Protein AF-H9BQV9-F1 (afdb_monomer_lite)

Structure (mmCIF, N/CA/C/O backbone):
data_AF-H9BQV9-F1
#
_entry.id   AF-H9BQV9-F1
#
loop_
_atom_site.group_PDB
_atom_site.id
_atom_site.type_symbol
_atom_site.label_atom_id
_atom_site.label_alt_id
_atom_site.label_comp_id
_atom_site.label_asym_id
_atom_site.label_entity_id
_atom_site.label_seq_id
_atom_site.pdbx_PDB_ins_code
_atom_site.Cartn_x
_atom_site.Cartn_y
_atom_site.Cartn_z
_atom_site.occupancy
_atom_site.B_iso_or_equiv
_atom_site.auth_seq_id
_atom_site.auth_comp_id
_atom_site.auth_asym_id
_atom_site.auth_atom_id
_atom_site.pdbx_PDB_model_num
ATOM 1 N N . MET A 1 1 ? -0.392 -11.008 51.300 1.00 26.58 1 MET A N 1
ATOM 2 C CA . MET A 1 1 ? -0.193 -11.310 49.868 1.00 26.58 1 MET A CA 1
ATOM 3 C C . MET A 1 1 ? -1.319 -10.620 49.122 1.00 26.58 1 MET A C 1
ATOM 5 O O . MET A 1 1 ? -2.414 -11.158 49.069 1.00 26.58 1 MET A O 1
ATOM 9 N N . GLY A 1 2 ? -1.101 -9.362 48.733 1.00 27.91 2 GLY A N 1
ATOM 10 C CA . GLY A 1 2 ? -2.108 -8.558 48.042 1.00 27.91 2 GLY A CA 1
ATOM 11 C C . GLY A 1 2 ? -2.124 -8.927 46.566 1.00 27.91 2 GLY A C 1
ATOM 12 O O . GLY A 1 2 ? -1.065 -8.985 45.947 1.00 27.91 2 GLY A O 1
ATOM 13 N N . SER A 1 3 ? -3.305 -9.220 46.030 1.00 29.19 3 SER A N 1
ATOM 14 C CA . SER A 1 3 ? -3.532 -9.282 44.591 1.00 29.19 3 SER A CA 1
ATOM 15 C C . SER A 1 3 ? -3.114 -7.944 43.988 1.00 29.19 3 SER A C 1
ATOM 17 O O . SER A 1 3 ? -3.641 -6.913 44.409 1.00 29.19 3 SER A O 1
ATOM 19 N N . ALA A 1 4 ? -2.174 -7.950 43.042 1.00 35.09 4 ALA A N 1
ATOM 20 C CA . ALA A 1 4 ? -1.917 -6.789 42.206 1.00 35.09 4 ALA A CA 1
ATOM 21 C C . ALA A 1 4 ? -3.247 -6.411 41.538 1.00 35.09 4 ALA A C 1
ATOM 23 O O . ALA A 1 4 ? -3.759 -7.162 40.709 1.00 35.09 4 ALA A O 1
ATOM 24 N N . GLN A 1 5 ? -3.870 -5.321 41.992 1.00 46.84 5 GLN A N 1
ATOM 25 C CA . GLN A 1 5 ? -5.010 -4.735 41.302 1.00 46.84 5 GLN A CA 1
ATOM 26 C C . GLN A 1 5 ? -4.456 -4.203 39.987 1.00 46.84 5 GLN A C 1
ATOM 28 O O . GLN A 1 5 ? -3.756 -3.197 39.970 1.00 46.84 5 GLN A O 1
ATOM 33 N N . ASN A 1 6 ? -4.662 -4.975 38.922 1.00 57.28 6 ASN A N 1
ATOM 34 C CA . ASN A 1 6 ? -4.152 -4.640 37.605 1.00 57.28 6 ASN A CA 1
ATOM 35 C C . ASN A 1 6 ? -4.904 -3.407 37.096 1.00 57.28 6 ASN A C 1
ATOM 37 O O . ASN A 1 6 ? -6.106 -3.282 37.342 1.00 57.28 6 ASN A O 1
ATOM 41 N N . ILE A 1 7 ? -4.215 -2.515 36.394 1.00 61.22 7 ILE A N 1
ATOM 42 C CA . ILE A 1 7 ? -4.787 -1.294 35.804 1.00 61.22 7 ILE A CA 1
ATOM 43 C C . ILE A 1 7 ? -6.036 -1.610 34.953 1.00 61.22 7 ILE A C 1
ATOM 45 O O . ILE A 1 7 ? -7.004 -0.849 34.950 1.00 61.22 7 ILE A O 1
ATOM 49 N N . ASP A 1 8 ? -6.074 -2.806 34.360 1.00 60.56 8 ASP A N 1
ATOM 50 C CA . ASP A 1 8 ? -7.214 -3.380 33.632 1.00 60.56 8 ASP A CA 1
ATOM 51 C C . ASP A 1 8 ? -8.528 -3.441 34.441 1.00 60.56 8 ASP A C 1
ATOM 53 O O . ASP A 1 8 ? -9.618 -3.418 33.873 1.00 60.56 8 ASP A O 1
ATOM 57 N N . SER A 1 9 ? -8.455 -3.508 35.776 1.00 64.19 9 SER A N 1
ATOM 58 C CA . SER A 1 9 ? -9.625 -3.630 36.663 1.00 64.19 9 SER A CA 1
ATOM 59 C C . SER A 1 9 ? -10.378 -2.319 36.912 1.00 64.19 9 SER A C 1
ATOM 61 O O . SER A 1 9 ? -11.439 -2.335 37.534 1.00 64.19 9 SER A O 1
ATOM 63 N N . ILE A 1 10 ? -9.851 -1.182 36.446 1.00 67.38 10 ILE A N 1
ATOM 64 C CA . ILE A 1 10 ? -10.432 0.141 36.716 1.00 67.38 10 ILE A CA 1
ATOM 65 C C . ILE A 1 10 ? -11.650 0.422 35.810 1.00 67.38 10 ILE A C 1
ATOM 67 O O . ILE A 1 10 ? -12.596 1.086 36.239 1.00 67.38 10 ILE A O 1
ATOM 71 N N . VAL A 1 11 ? -11.663 -0.079 34.566 1.00 66.12 11 VAL A N 1
ATOM 72 C CA . VAL A 1 11 ? -12.642 0.345 33.529 1.00 66.12 11 VAL A CA 1
ATOM 73 C C . VAL A 1 11 ? -13.156 -0.824 32.675 1.00 66.12 11 VAL A C 1
ATOM 75 O O . VAL A 1 11 ? -13.747 -0.603 31.621 1.00 66.12 11 VAL A O 1
ATOM 78 N N . ASP A 1 12 ? -12.953 -2.062 33.134 1.00 73.00 12 ASP A N 1
ATOM 79 C CA . ASP A 1 12 ? -13.513 -3.276 32.523 1.00 73.00 12 ASP A CA 1
ATOM 80 C C . ASP A 1 12 ? -13.192 -3.429 31.014 1.00 73.00 12 ASP A C 1
ATOM 82 O O . ASP A 1 12 ? -14.023 -3.903 30.241 1.00 73.00 12 ASP A O 1
ATOM 86 N N . LEU A 1 13 ? -11.993 -3.014 30.576 1.00 79.81 13 LEU A N 1
ATOM 87 C CA . LEU A 1 13 ? -11.559 -3.072 29.173 1.00 79.81 13 LEU A CA 1
ATOM 88 C C . LEU A 1 13 ? -10.488 -4.154 28.969 1.00 79.81 13 LEU A C 1
ATOM 90 O O . LEU A 1 13 ? -9.481 -4.189 29.674 1.00 79.81 13 LEU A O 1
ATOM 94 N N . ASN A 1 14 ? -10.673 -5.018 27.969 1.00 86.25 14 ASN A N 1
ATOM 95 C CA . ASN A 1 14 ? -9.706 -6.059 27.626 1.00 86.25 14 ASN A CA 1
ATOM 96 C C . ASN A 1 14 ? -8.636 -5.531 26.653 1.00 86.25 14 ASN A C 1
ATOM 98 O O . ASN A 1 14 ? -8.782 -5.627 25.435 1.00 86.25 14 ASN A O 1
ATOM 102 N N . LEU A 1 15 ? -7.532 -4.998 27.181 1.00 88.19 15 LEU A N 1
ATOM 103 C CA . LEU A 1 15 ? -6.464 -4.409 26.358 1.00 88.19 15 LEU A CA 1
ATOM 104 C C . LEU A 1 15 ? -5.804 -5.413 25.395 1.00 88.19 15 LEU A C 1
ATOM 106 O O . LEU A 1 15 ? -5.404 -5.033 24.297 1.00 88.19 15 LEU A O 1
ATOM 110 N N . SER A 1 16 ? -5.745 -6.700 25.761 1.00 88.31 16 SER A N 1
ATOM 111 C CA . SER A 1 16 ? -5.179 -7.752 24.896 1.00 88.31 16 SER A CA 1
ATOM 112 C C . SER A 1 16 ? -6.022 -8.014 23.641 1.00 88.31 16 SER A C 1
ATOM 114 O O . SER A 1 16 ? -5.509 -8.333 22.563 1.00 88.31 16 SER A O 1
ATOM 116 N N . GLU A 1 17 ? -7.336 -7.845 23.765 1.00 90.38 17 GLU A N 1
ATOM 117 C CA . GLU A 1 17 ? -8.269 -7.947 22.650 1.00 90.38 17 GLU A CA 1
ATOM 118 C C . GLU A 1 17 ? -8.141 -6.736 21.728 1.00 90.38 17 GLU A C 1
ATOM 120 O O . GLU A 1 17 ? -8.015 -6.910 20.516 1.00 90.38 17 GLU A O 1
ATOM 125 N N . VAL A 1 18 ? -8.031 -5.530 22.294 1.00 89.75 18 VAL A N 1
ATOM 126 C CA . VAL A 1 18 ? -7.762 -4.304 21.526 1.00 89.75 18 VAL A CA 1
ATOM 127 C C . VAL A 1 18 ? -6.440 -4.411 20.759 1.00 89.75 18 VAL A C 1
ATOM 129 O O . VAL A 1 18 ? -6.392 -4.109 19.568 1.00 89.75 18 VAL A O 1
ATOM 132 N N . GLU A 1 19 ? -5.370 -4.912 21.381 1.00 90.69 19 GLU A N 1
ATOM 133 C CA . GLU A 1 19 ? -4.087 -5.149 20.702 1.00 90.69 19 GLU A CA 1
ATOM 134 C C . GLU A 1 19 ? -4.233 -6.098 19.501 1.00 90.69 19 GLU A C 1
ATOM 136 O O . GLU A 1 19 ? -3.670 -5.860 18.423 1.00 90.69 19 GLU A O 1
ATOM 141 N N . THR A 1 20 ? -5.043 -7.148 19.654 1.00 91.31 20 THR A N 1
ATOM 142 C CA . THR A 1 20 ? -5.356 -8.084 18.568 1.00 91.31 20 THR A CA 1
ATOM 143 C C . THR A 1 20 ? -6.122 -7.390 17.442 1.00 91.31 20 THR A C 1
ATOM 145 O O . THR A 1 20 ? -5.773 -7.566 16.271 1.00 91.31 20 THR A O 1
ATOM 148 N N . GLN A 1 21 ? -7.114 -6.561 17.774 1.00 91.69 21 GLN A N 1
ATOM 149 C CA . GLN A 1 21 ? -7.900 -5.804 16.797 1.00 91.69 21 GLN A CA 1
ATOM 150 C C . GLN A 1 21 ? -7.025 -4.817 16.008 1.00 91.69 21 GLN A C 1
ATOM 152 O O . GLN A 1 21 ? -7.046 -4.821 14.776 1.00 91.69 21 GLN A O 1
ATOM 157 N N . ILE A 1 22 ? -6.173 -4.038 16.684 1.00 91.44 22 ILE A N 1
ATOM 158 C CA . ILE A 1 22 ? -5.229 -3.109 16.039 1.00 91.44 22 ILE A CA 1
ATOM 159 C C . ILE A 1 22 ? -4.243 -3.863 15.141 1.00 91.44 22 ILE A C 1
ATOM 161 O O . ILE A 1 22 ? -3.992 -3.461 14.001 1.00 91.44 22 ILE A O 1
ATOM 165 N N . THR A 1 23 ? -3.736 -5.008 15.604 1.00 90.19 23 THR A N 1
ATOM 166 C CA . THR A 1 23 ? -2.864 -5.877 14.802 1.00 90.19 23 THR A CA 1
ATOM 167 C C . THR A 1 23 ? -3.574 -6.399 13.550 1.00 90.19 23 THR A C 1
ATOM 169 O O . THR A 1 23 ? -2.961 -6.482 12.484 1.00 90.19 23 THR A O 1
ATOM 172 N N . ASN A 1 24 ? -4.856 -6.749 13.644 1.00 91.44 24 ASN A N 1
ATOM 173 C CA . ASN A 1 24 ? -5.656 -7.208 12.509 1.00 91.44 24 ASN A CA 1
ATOM 174 C C . ASN A 1 24 ? -5.867 -6.104 11.471 1.00 91.44 24 ASN A C 1
ATOM 176 O O . ASN A 1 24 ? -5.662 -6.347 10.284 1.00 91.44 24 ASN A O 1
ATOM 180 N N . ILE A 1 25 ? -6.178 -4.882 11.903 1.00 90.69 25 ILE A N 1
ATOM 181 C CA . ILE A 1 25 ? -6.290 -3.724 11.005 1.00 90.69 25 ILE A CA 1
ATOM 182 C C . ILE A 1 25 ? -4.951 -3.451 10.313 1.00 90.69 25 ILE A C 1
ATOM 184 O O . ILE A 1 25 ? -4.894 -3.239 9.102 1.00 90.69 25 ILE A O 1
ATOM 188 N N . TRP A 1 26 ? -3.851 -3.525 11.059 1.00 90.44 26 TRP A N 1
ATOM 189 C CA . TRP A 1 26 ? -2.513 -3.362 10.503 1.00 90.44 26 TRP A CA 1
ATOM 190 C C . TRP A 1 26 ? -2.184 -4.418 9.436 1.00 90.44 26 TRP A C 1
ATOM 192 O O . TRP A 1 26 ? -1.686 -4.084 8.356 1.00 90.44 26 TRP A O 1
ATOM 202 N N . LYS A 1 27 ? -2.519 -5.690 9.691 1.00 91.38 27 LYS A N 1
ATOM 203 C CA . LYS A 1 27 ? -2.392 -6.774 8.702 1.00 91.38 27 LYS A CA 1
ATOM 204 C C . LYS A 1 27 ? -3.292 -6.548 7.488 1.00 91.38 27 LYS A C 1
ATOM 206 O O . LYS A 1 27 ? -2.832 -6.766 6.372 1.00 91.38 27 LYS A O 1
ATOM 211 N N . MET A 1 28 ? -4.527 -6.089 7.688 1.00 91.31 28 MET A N 1
ATOM 212 C CA . MET A 1 28 ? -5.476 -5.777 6.617 1.00 91.31 28 MET A CA 1
ATOM 213 C C . MET A 1 28 ? -4.891 -4.748 5.647 1.00 91.31 28 MET A C 1
ATOM 215 O O . MET A 1 28 ? -4.835 -5.012 4.445 1.00 91.31 28 MET A O 1
ATOM 219 N N . THR A 1 29 ? -4.368 -3.628 6.158 1.00 92.00 29 THR A N 1
ATOM 220 C CA . THR A 1 29 ? -3.732 -2.587 5.334 1.00 92.00 29 THR A CA 1
ATOM 221 C C . THR A 1 29 ? -2.574 -3.158 4.513 1.00 92.00 29 THR A C 1
ATOM 223 O O . THR A 1 29 ? -2.493 -2.926 3.305 1.00 92.00 29 THR A O 1
ATOM 226 N N . TRP A 1 30 ? -1.703 -3.961 5.133 1.00 93.25 30 TRP A N 1
ATOM 227 C CA . TRP A 1 30 ? -0.597 -4.621 4.432 1.00 93.25 30 TRP A CA 1
ATOM 228 C C . TRP A 1 30 ? -1.069 -5.622 3.375 1.00 93.25 30 TRP A C 1
ATOM 230 O O . TRP A 1 30 ? -0.525 -5.648 2.273 1.00 93.25 30 TRP A O 1
ATOM 240 N N . GLU A 1 31 ? -2.078 -6.433 3.680 1.00 92.50 31 GLU A N 1
ATOM 241 C CA . GLU A 1 31 ? -2.652 -7.403 2.747 1.00 92.50 31 GLU A CA 1
ATOM 242 C C . GLU A 1 31 ? -3.243 -6.705 1.515 1.00 92.50 31 GLU A C 1
ATOM 244 O O . GLU A 1 31 ? -2.969 -7.126 0.392 1.00 92.50 31 GLU A O 1
ATOM 249 N N . GLN A 1 32 ? -3.954 -5.587 1.700 1.00 92.31 32 GLN A N 1
ATOM 250 C CA . GLN A 1 32 ? -4.470 -4.756 0.605 1.00 92.31 32 GLN A CA 1
ATOM 251 C C . GLN A 1 32 ? -3.342 -4.229 -0.297 1.00 92.31 32 GLN A C 1
ATOM 253 O O . GLN A 1 32 ? -3.399 -4.389 -1.519 1.00 92.31 32 GLN A O 1
ATOM 258 N N . VAL A 1 33 ? -2.297 -3.633 0.292 1.00 94.69 33 VAL A N 1
ATOM 259 C CA . VAL A 1 33 ? -1.153 -3.077 -0.456 1.00 94.69 33 VAL A CA 1
ATOM 260 C C . VAL A 1 33 ? -0.400 -4.173 -1.216 1.00 94.69 33 VAL A C 1
ATOM 262 O O . VAL A 1 33 ? -0.055 -3.996 -2.387 1.00 94.69 33 VAL A O 1
ATOM 265 N N . LEU A 1 34 ? -0.158 -5.323 -0.579 1.00 94.06 34 LEU A N 1
ATOM 266 C CA . LEU A 1 34 ? 0.575 -6.433 -1.189 1.00 94.06 34 LEU A CA 1
ATOM 267 C C . LEU A 1 34 ? -0.229 -7.122 -2.297 1.00 94.06 34 LEU A C 1
ATOM 269 O O . LEU A 1 34 ? 0.349 -7.430 -3.341 1.00 94.06 34 LEU A O 1
ATOM 273 N N . LEU A 1 35 ? -1.538 -7.329 -2.117 1.00 93.25 35 LEU A N 1
ATOM 274 C CA . LEU A 1 35 ? -2.402 -7.875 -3.169 1.00 93.25 35 LEU A CA 1
ATOM 275 C C . LEU A 1 35 ? -2.427 -6.967 -4.395 1.00 93.25 35 LEU A C 1
ATOM 277 O O . LEU A 1 35 ? -2.214 -7.458 -5.503 1.00 93.25 35 LEU A O 1
ATOM 281 N N . LEU A 1 36 ? -2.605 -5.655 -4.205 1.00 94.81 36 LEU A N 1
ATOM 282 C CA . LEU A 1 36 ? -2.544 -4.683 -5.297 1.00 94.81 36 LEU A CA 1
ATOM 283 C C . LEU A 1 36 ? -1.191 -4.756 -6.020 1.00 94.81 36 LEU A C 1
ATOM 285 O O . LEU A 1 36 ? -1.144 -4.837 -7.251 1.00 94.81 36 LEU A O 1
ATOM 289 N N . ALA A 1 37 ? -0.084 -4.770 -5.273 1.00 95.25 37 ALA A N 1
ATOM 290 C CA . ALA A 1 37 ? 1.259 -4.811 -5.844 1.00 95.25 37 ALA A CA 1
ATOM 291 C C . ALA A 1 37 ? 1.522 -6.091 -6.656 1.00 95.25 37 ALA A C 1
ATOM 293 O O . ALA A 1 37 ? 2.110 -6.015 -7.742 1.00 95.25 37 ALA A O 1
ATOM 294 N N . LEU A 1 38 ? 1.085 -7.254 -6.162 1.00 93.44 38 LEU A N 1
ATOM 295 C CA . LEU A 1 38 ? 1.214 -8.534 -6.864 1.00 93.44 38 LEU A CA 1
ATOM 296 C C . LEU A 1 38 ? 0.297 -8.601 -8.087 1.00 93.44 38 LEU A C 1
ATOM 298 O O . LEU A 1 38 ? 0.746 -8.964 -9.175 1.00 93.44 38 LEU A O 1
ATOM 302 N N . TYR A 1 39 ? -0.965 -8.203 -7.932 1.00 93.38 39 TYR A N 1
ATOM 303 C CA . TYR A 1 39 ? -1.942 -8.203 -9.015 1.00 93.38 39 TYR A CA 1
ATOM 304 C C . TYR A 1 39 ? -1.485 -7.339 -10.188 1.00 93.38 39 TYR A C 1
ATOM 306 O O . TYR A 1 39 ? -1.465 -7.816 -11.323 1.00 93.38 39 TYR A O 1
ATOM 314 N N . SER A 1 40 ? -1.037 -6.110 -9.909 1.00 94.56 40 SER A N 1
ATOM 315 C CA . SER A 1 40 ? -0.558 -5.156 -10.922 1.00 94.56 40 SER A CA 1
ATOM 316 C C . SER A 1 40 ? 0.599 -5.723 -11.746 1.00 94.56 40 SER A C 1
ATOM 318 O O . SER A 1 40 ? 0.655 -5.559 -12.962 1.00 94.56 40 SER A O 1
ATOM 320 N N . ARG A 1 41 ? 1.520 -6.440 -11.091 1.00 93.12 41 ARG A N 1
ATOM 321 C CA . ARG A 1 41 ? 2.667 -7.093 -11.738 1.00 93.12 41 ARG A CA 1
ATOM 322 C C . ARG A 1 41 ? 2.250 -8.281 -12.586 1.00 93.12 41 ARG A C 1
ATOM 324 O O . ARG A 1 41 ? 2.764 -8.446 -13.691 1.00 93.12 41 ARG A O 1
ATOM 331 N N . ARG A 1 42 ? 1.285 -9.072 -12.114 1.00 90.81 42 ARG A N 1
ATOM 332 C CA . ARG A 1 42 ? 0.751 -10.211 -12.868 1.00 90.81 42 ARG A CA 1
ATOM 333 C C . ARG A 1 42 ? 0.158 -9.783 -14.214 1.00 90.81 42 ARG A C 1
ATOM 335 O O . ARG A 1 42 ? 0.342 -10.501 -15.195 1.00 90.81 42 ARG A O 1
ATOM 342 N N . GLN A 1 43 ? -0.445 -8.594 -14.291 1.00 91.50 43 GLN A N 1
ATOM 343 C CA . GLN A 1 43 ? -1.044 -8.068 -15.527 1.00 91.50 43 GLN A CA 1
ATOM 344 C C . GLN A 1 43 ? -0.055 -7.976 -16.704 1.00 91.50 43 GLN A C 1
ATOM 346 O O . GLN A 1 43 ? -0.458 -8.075 -17.862 1.00 91.50 43 GLN A O 1
ATOM 351 N N . TYR A 1 44 ? 1.251 -7.862 -16.436 1.00 90.31 44 TYR A N 1
ATOM 352 C CA . TYR A 1 44 ? 2.300 -7.813 -17.462 1.00 90.31 44 TYR A CA 1
ATOM 353 C C . TYR A 1 44 ? 2.577 -9.151 -18.169 1.00 90.31 44 TYR A C 1
ATOM 355 O O . TYR A 1 44 ? 3.351 -9.166 -19.132 1.00 90.31 44 TYR A O 1
ATOM 363 N N . PHE A 1 45 ? 1.967 -10.245 -17.709 1.00 87.94 45 PHE A N 1
ATOM 364 C CA . PHE A 1 45 ? 2.181 -11.611 -18.211 1.00 87.94 45 PHE A CA 1
ATOM 365 C C . PHE A 1 45 ? 0.905 -12.255 -18.747 1.00 87.94 45 PHE A C 1
ATOM 367 O O . PHE A 1 45 ? 0.901 -13.425 -19.129 1.00 87.94 45 PHE A O 1
ATOM 374 N N . GLU A 1 46 ? -0.186 -11.502 -18.766 1.00 85.25 46 GLU A N 1
ATOM 375 C CA . GLU A 1 46 ? -1.455 -11.966 -19.294 1.00 85.25 46 GLU A CA 1
ATOM 376 C C . GLU A 1 46 ? -1.551 -11.799 -20.816 1.00 85.25 46 GLU A C 1
ATOM 378 O O . GLU A 1 46 ? -0.733 -11.124 -21.442 1.00 85.25 46 GLU A O 1
ATOM 383 N N . LYS A 1 47 ? -2.576 -12.403 -21.434 1.00 83.88 47 LYS A N 1
ATOM 384 C CA . LYS A 1 47 ? -2.775 -12.362 -22.897 1.00 83.88 47 LYS A CA 1
ATOM 385 C C . LYS A 1 47 ? -2.817 -10.933 -23.454 1.00 83.88 47 LYS A C 1
ATOM 387 O O . LYS A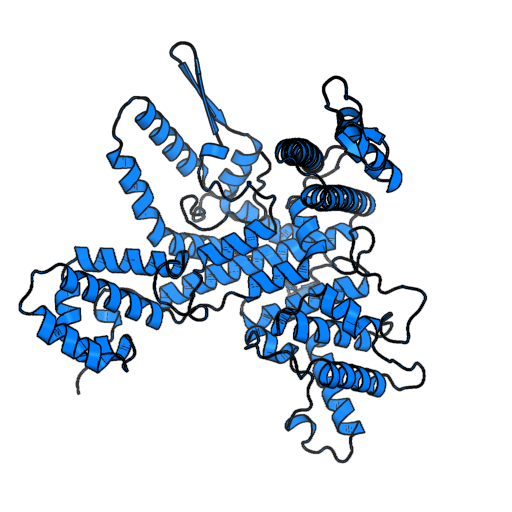 1 47 ? -2.243 -10.675 -24.506 1.00 83.88 47 LYS A O 1
ATOM 392 N N . ASP A 1 48 ? -3.415 -10.009 -22.703 1.00 86.88 48 ASP A N 1
ATOM 393 C CA . ASP A 1 48 ? -3.573 -8.599 -23.079 1.00 86.88 48 ASP A CA 1
ATOM 394 C C . ASP A 1 48 ? -2.492 -7.682 -22.461 1.00 86.88 48 ASP A C 1
ATOM 396 O O . ASP A 1 48 ? -2.657 -6.460 -22.401 1.00 86.88 48 ASP A O 1
ATOM 400 N N . ALA A 1 49 ? -1.358 -8.243 -22.017 1.00 89.38 49 ALA A N 1
ATOM 401 C CA . ALA A 1 49 ? -0.293 -7.510 -21.324 1.00 89.38 49 ALA A CA 1
ATOM 402 C C . ALA A 1 49 ? 0.232 -6.294 -22.099 1.00 89.38 49 ALA A C 1
ATOM 404 O O . ALA A 1 49 ? 0.560 -5.270 -21.500 1.00 89.38 49 ALA A O 1
ATOM 405 N N . PHE A 1 50 ? 0.308 -6.373 -23.432 1.00 91.88 50 PHE A N 1
ATOM 406 C CA . PHE A 1 50 ? 0.714 -5.229 -24.250 1.00 91.88 50 PHE A CA 1
ATOM 407 C C . PHE A 1 50 ? -0.244 -4.044 -24.066 1.00 91.88 50 PHE A C 1
ATOM 409 O O . PHE A 1 50 ? 0.204 -2.923 -23.846 1.00 91.88 50 PHE A O 1
ATOM 416 N N . PHE A 1 51 ? -1.556 -4.282 -24.087 1.00 93.69 51 PHE A N 1
ATOM 417 C CA . PHE A 1 51 ? -2.553 -3.223 -23.922 1.00 93.69 51 PHE A CA 1
ATOM 418 C C . PHE A 1 51 ? -2.590 -2.690 -22.492 1.00 93.69 51 PHE A C 1
ATOM 420 O O . PHE A 1 51 ? -2.730 -1.483 -22.300 1.00 93.69 51 PHE A O 1
ATOM 427 N N . PHE A 1 52 ? -2.381 -3.557 -21.498 1.00 94.31 52 PHE A N 1
ATOM 428 C CA . PHE A 1 52 ? -2.184 -3.129 -20.114 1.00 94.31 52 PHE A CA 1
ATOM 429 C C . PHE A 1 52 ? -1.007 -2.148 -19.989 1.00 94.31 52 PHE A C 1
ATOM 431 O O . PHE A 1 52 ? -1.173 -1.055 -19.446 1.00 94.31 52 PHE A O 1
ATOM 438 N N . ARG A 1 53 ? 0.154 -2.476 -20.579 1.00 94.25 53 ARG A N 1
ATOM 439 C CA . ARG A 1 53 ? 1.320 -1.574 -20.614 1.00 94.25 53 ARG A CA 1
ATOM 440 C C . ARG A 1 53 ? 0.980 -0.229 -21.245 1.00 94.25 53 ARG A C 1
ATOM 442 O O . ARG A 1 53 ? 1.338 0.806 -20.696 1.00 94.25 53 ARG A O 1
ATOM 449 N N . GLN A 1 54 ? 0.266 -0.222 -22.370 1.00 95.69 54 GLN A N 1
ATOM 450 C CA . GLN A 1 54 ? -0.117 1.025 -23.041 1.00 95.69 54 GLN A CA 1
ATOM 451 C C . GLN A 1 54 ? -1.030 1.903 -22.170 1.00 95.69 54 GLN A C 1
ATOM 453 O O . GLN A 1 54 ? -0.864 3.122 -22.155 1.00 95.69 54 GLN A O 1
ATOM 458 N N . ARG A 1 55 ? -1.928 1.302 -21.378 1.00 95.38 55 ARG A N 1
ATOM 459 C CA . ARG A 1 55 ? -2.735 2.032 -20.386 1.00 95.38 55 ARG A CA 1
ATOM 460 C C . ARG A 1 55 ? -1.871 2.626 -19.272 1.00 95.38 55 ARG A C 1
ATOM 462 O O . ARG A 1 55 ? -2.025 3.803 -18.965 1.00 95.38 55 ARG A O 1
ATOM 469 N N . MET A 1 56 ? -0.904 1.878 -18.731 1.00 96.44 56 MET A N 1
ATOM 470 C CA . MET A 1 56 ? 0.041 2.414 -17.733 1.00 96.44 56 MET A CA 1
ATOM 471 C C . MET A 1 56 ? 0.868 3.584 -18.288 1.00 96.44 56 MET A C 1
ATOM 473 O O . MET A 1 56 ? 1.066 4.586 -17.604 1.00 96.44 56 MET A O 1
ATOM 477 N N . ARG A 1 57 ? 1.303 3.496 -19.552 1.00 95.81 57 ARG A N 1
ATOM 478 C CA . ARG A 1 57 ? 2.020 4.578 -20.251 1.00 95.81 57 ARG A CA 1
ATOM 479 C C . ARG A 1 57 ? 1.163 5.829 -20.420 1.00 95.81 57 ARG A C 1
ATOM 481 O O . ARG A 1 57 ? 1.678 6.933 -20.258 1.00 95.81 57 ARG A O 1
ATOM 488 N N . LEU A 1 58 ? -0.131 5.672 -20.707 1.00 96.31 58 LEU A N 1
ATOM 489 C CA . LEU A 1 58 ? -1.069 6.795 -20.762 1.00 96.31 58 LEU A CA 1
ATOM 490 C C . LEU A 1 58 ? -1.158 7.506 -19.415 1.00 96.31 58 LEU A C 1
ATOM 492 O O . LEU A 1 58 ? -0.965 8.719 -19.356 1.00 96.31 58 LEU A O 1
ATOM 496 N N . ILE A 1 59 ? -1.388 6.753 -18.339 1.00 95.00 59 ILE A N 1
ATOM 497 C CA . ILE A 1 59 ? -1.470 7.309 -16.983 1.00 95.00 59 ILE A CA 1
ATOM 498 C C . ILE A 1 59 ? -0.162 8.020 -16.620 1.00 95.00 59 ILE A C 1
ATOM 500 O O . ILE A 1 59 ? -0.186 9.148 -16.131 1.00 95.00 59 ILE A O 1
ATOM 504 N N . HIS A 1 60 ? 0.984 7.424 -16.953 1.00 95.00 60 HIS A N 1
ATOM 505 C CA . HIS A 1 60 ? 2.286 8.046 -16.740 1.00 95.00 60 HIS A CA 1
ATOM 506 C C . HIS A 1 60 ? 2.461 9.374 -17.494 1.00 95.00 60 HIS A C 1
ATOM 508 O O . HIS A 1 60 ? 2.941 10.364 -16.929 1.00 95.00 60 HIS A O 1
ATOM 514 N N . ALA A 1 61 ? 2.080 9.414 -18.773 1.00 93.19 61 ALA A N 1
ATOM 515 C CA . ALA A 1 61 ? 2.170 10.619 -19.591 1.00 93.19 61 ALA A CA 1
ATOM 516 C C . ALA A 1 61 ? 1.296 11.744 -19.014 1.00 93.19 61 ALA A C 1
ATOM 518 O O . ALA A 1 61 ? 1.738 12.893 -18.923 1.00 93.19 61 ALA A O 1
ATOM 519 N N . LEU A 1 62 ? 0.088 11.397 -18.564 1.00 90.81 62 LEU A N 1
ATOM 520 C CA . LEU A 1 62 ? -0.847 12.304 -17.904 1.00 90.81 62 LEU A CA 1
ATOM 521 C C . LEU A 1 62 ? -0.292 12.846 -16.578 1.00 90.81 62 LEU A C 1
ATOM 523 O O . LEU A 1 62 ? -0.297 14.061 -16.369 1.00 90.81 62 LEU A O 1
ATOM 527 N N . GLU A 1 63 ? 0.257 11.985 -15.720 1.00 89.50 63 GLU A N 1
ATOM 528 C CA . GLU A 1 63 ? 0.905 12.382 -14.460 1.00 89.50 63 GLU A CA 1
ATOM 529 C C . GLU A 1 63 ? 2.116 13.293 -14.691 1.00 89.50 63 GLU A C 1
ATOM 531 O O . GLU A 1 63 ? 2.273 14.327 -14.041 1.00 89.50 63 GLU A O 1
ATOM 536 N N . THR A 1 64 ? 2.939 12.984 -15.692 1.00 88.12 64 THR A N 1
ATOM 537 C CA . THR A 1 64 ? 4.089 13.824 -16.054 1.00 88.12 64 THR A CA 1
ATOM 538 C C . THR A 1 64 ? 3.650 15.219 -16.508 1.00 88.12 64 THR A C 1
ATOM 540 O O . THR A 1 64 ? 4.296 16.218 -16.179 1.00 88.12 64 THR A O 1
ATOM 543 N N . LEU A 1 65 ? 2.557 15.316 -17.271 1.00 85.44 65 LEU A N 1
ATOM 544 C CA . LEU A 1 65 ? 1.987 16.600 -17.680 1.00 85.44 65 LEU A CA 1
ATOM 545 C C . LEU A 1 65 ? 1.408 17.369 -16.487 1.00 85.44 65 LEU A C 1
ATOM 547 O O . LEU A 1 65 ? 1.654 18.571 -16.382 1.00 85.44 65 LEU A O 1
ATOM 551 N N . LYS A 1 66 ? 0.694 16.686 -15.584 1.00 82.69 66 LYS A N 1
ATOM 552 C CA . LYS A 1 66 ? 0.156 17.259 -14.342 1.00 82.69 66 LYS A CA 1
ATOM 553 C C . LYS A 1 66 ? 1.271 17.880 -13.506 1.00 82.69 66 LYS A C 1
ATOM 555 O O . LYS A 1 66 ? 1.213 19.072 -13.215 1.00 82.69 66 LYS A O 1
ATOM 560 N N . GLN A 1 67 ? 2.326 17.118 -13.213 1.00 77.88 67 GLN A N 1
ATOM 561 C CA . GLN A 1 67 ? 3.473 17.595 -12.435 1.00 77.88 67 GLN A CA 1
ATOM 562 C C . GLN A 1 67 ? 4.130 18.813 -13.090 1.00 77.88 67 GLN A C 1
ATOM 564 O O . GLN A 1 67 ? 4.260 19.854 -12.453 1.00 77.88 67 GLN A O 1
ATOM 569 N N . LYS A 1 68 ? 4.469 18.741 -14.386 1.00 74.38 68 LYS A N 1
ATOM 570 C CA . LYS A 1 68 ? 5.087 19.871 -15.108 1.00 74.38 68 LYS A CA 1
ATOM 571 C C . LYS A 1 68 ? 4.258 21.152 -15.025 1.00 74.38 68 LYS A C 1
ATOM 573 O O . LYS A 1 68 ? 4.834 22.231 -14.965 1.00 74.38 68 LYS A O 1
ATOM 578 N N . ARG A 1 69 ? 2.928 21.037 -15.015 1.00 68.38 69 ARG A N 1
ATOM 579 C CA . ARG A 1 69 ? 2.014 22.184 -15.014 1.00 68.38 69 ARG A CA 1
ATOM 580 C C . ARG A 1 69 ? 1.740 22.776 -13.644 1.00 68.38 69 ARG A C 1
ATOM 582 O O . ARG A 1 69 ? 1.627 23.995 -13.567 1.00 68.38 69 ARG A O 1
ATOM 589 N N . VAL A 1 70 ? 1.692 21.957 -12.592 1.00 59.72 70 VAL A N 1
ATOM 590 C CA . VAL A 1 70 ? 1.619 22.443 -11.202 1.00 59.72 70 VAL A CA 1
ATOM 591 C C . VAL A 1 70 ? 2.801 23.373 -10.897 1.00 59.72 70 VAL A C 1
ATOM 593 O O . VAL A 1 70 ? 2.624 24.380 -10.222 1.00 59.72 70 VAL A O 1
ATOM 596 N N . TYR A 1 71 ? 3.979 23.103 -11.472 1.00 50.88 71 TYR A N 1
ATOM 597 C CA . TYR A 1 71 ? 5.170 23.942 -11.295 1.00 50.88 71 TYR A CA 1
ATOM 598 C C . TYR A 1 71 ? 5.320 25.095 -12.308 1.00 50.88 71 TYR A C 1
ATOM 600 O O . TYR A 1 71 ? 6.124 25.992 -12.066 1.00 50.88 71 TYR A O 1
ATOM 608 N N . SER A 1 72 ? 4.600 25.096 -13.442 1.00 53.66 72 SER A N 1
ATOM 609 C CA . SER A 1 72 ? 4.845 26.047 -14.547 1.00 53.66 72 SER A CA 1
ATOM 610 C C . SER A 1 72 ? 3.722 27.050 -14.833 1.00 53.66 72 SER A C 1
ATOM 612 O O . SER A 1 72 ? 3.955 28.006 -15.572 1.00 53.66 72 SER A O 1
ATOM 614 N N . LEU A 1 73 ? 2.498 26.841 -14.339 1.00 49.97 73 LEU A N 1
ATOM 615 C CA . LEU A 1 73 ? 1.355 27.716 -14.630 1.00 49.97 73 LEU A CA 1
ATOM 616 C C . LEU A 1 73 ? 1.015 28.580 -13.416 1.00 49.97 73 LEU A C 1
ATOM 618 O O . LEU A 1 73 ? 0.370 28.133 -12.478 1.00 49.97 73 LEU A O 1
ATOM 622 N N . GLY A 1 74 ? 1.411 29.851 -13.477 1.00 43.28 74 GLY A N 1
ATOM 623 C CA . GLY A 1 74 ? 1.136 30.873 -12.462 1.00 43.28 74 GLY A CA 1
ATOM 624 C C . GLY A 1 74 ? -0.334 31.303 -12.317 1.00 43.28 74 GLY A C 1
ATOM 625 O O . GLY A 1 74 ? -0.577 32.425 -11.888 1.00 43.28 74 GLY A O 1
ATOM 626 N N . SER A 1 75 ? -1.318 30.465 -12.668 1.00 55.28 75 SER A N 1
ATOM 627 C CA . SER A 1 75 ? -2.727 30.696 -12.313 1.00 55.28 75 SER A CA 1
ATOM 628 C C . SER A 1 75 ? -3.424 29.400 -11.882 1.00 55.28 75 SER A C 1
ATOM 630 O O . SER A 1 75 ? -3.372 28.379 -12.575 1.00 55.28 75 SER A O 1
ATOM 632 N N . SER A 1 76 ? -4.109 29.447 -10.736 1.00 61.41 76 SER A N 1
ATOM 633 C CA . SER A 1 76 ? -4.851 28.320 -10.144 1.00 61.41 76 SER A CA 1
ATOM 634 C C . SER A 1 76 ? -5.930 27.753 -11.078 1.00 61.41 76 SER A C 1
ATOM 636 O O . SER A 1 76 ? -6.164 26.546 -11.104 1.00 61.41 76 SER A O 1
ATOM 638 N N . THR A 1 77 ? -6.533 28.598 -11.917 1.00 64.06 77 THR A N 1
ATOM 639 C CA . THR A 1 77 ? -7.628 28.233 -12.829 1.00 64.06 77 THR A CA 1
ATOM 640 C C . THR A 1 77 ? -7.195 27.274 -13.943 1.00 64.06 77 THR A C 1
ATOM 642 O O . THR A 1 77 ? -7.921 26.338 -14.272 1.00 64.06 77 THR A O 1
ATOM 645 N N . ASN A 1 78 ? -5.999 27.453 -14.515 1.00 66.88 78 ASN A N 1
ATOM 646 C CA . ASN A 1 78 ? -5.508 26.574 -15.584 1.00 66.88 78 ASN A CA 1
ATOM 647 C C . ASN A 1 78 ? -5.092 25.195 -15.055 1.00 66.88 78 ASN A C 1
ATOM 649 O O . ASN A 1 78 ? -5.245 24.192 -15.754 1.00 66.88 78 ASN A O 1
ATOM 653 N N . ALA A 1 79 ? -4.576 25.142 -13.824 1.00 70.44 79 ALA A N 1
ATOM 654 C CA . ALA A 1 79 ? -4.268 23.887 -13.146 1.00 70.44 79 ALA A CA 1
ATOM 655 C C . ALA A 1 79 ? -5.546 23.077 -12.873 1.00 70.44 79 ALA A C 1
ATOM 657 O O . ALA A 1 79 ? -5.570 21.873 -13.122 1.00 70.44 79 ALA A O 1
ATOM 658 N N . GLN A 1 80 ? -6.626 23.747 -12.459 1.00 76.06 80 GLN A N 1
ATOM 659 C CA . GLN A 1 80 ? -7.924 23.117 -12.221 1.00 76.06 80 GLN A CA 1
ATOM 660 C C . GLN A 1 80 ? -8.553 22.555 -13.505 1.00 76.06 80 GLN A C 1
ATOM 662 O O . GLN A 1 80 ? -8.913 21.382 -13.540 1.00 76.06 80 GLN A O 1
ATOM 667 N N . LYS A 1 81 ? -8.587 23.325 -14.601 1.00 77.31 81 LYS A N 1
ATOM 668 C CA . LYS A 1 81 ? -9.090 22.828 -15.900 1.00 77.31 81 LYS A CA 1
ATOM 669 C C . LYS A 1 81 ? -8.276 21.647 -16.435 1.00 77.31 81 LYS A C 1
ATOM 671 O O . LYS A 1 81 ? -8.823 20.727 -17.041 1.00 77.31 81 LYS A O 1
ATOM 676 N N . PHE A 1 82 ? -6.959 21.650 -16.206 1.00 80.06 82 PHE A N 1
ATOM 677 C CA . PHE A 1 82 ? -6.121 20.505 -16.557 1.00 80.06 82 PHE A CA 1
ATOM 678 C C . PHE A 1 82 ? -6.489 19.278 -15.726 1.00 80.06 82 PHE A C 1
ATOM 680 O O . PHE A 1 82 ? -6.631 18.193 -16.286 1.00 80.06 82 PHE A O 1
ATOM 687 N N . LEU A 1 83 ? -6.673 19.457 -14.416 1.00 80.88 83 LEU A N 1
ATOM 688 C CA . LEU A 1 83 ? -7.092 18.396 -13.509 1.00 80.88 83 LEU A CA 1
ATOM 689 C C . LEU A 1 83 ? -8.443 17.795 -13.929 1.00 80.88 83 LEU A C 1
ATOM 691 O O . LEU A 1 83 ? -8.568 16.577 -13.963 1.00 80.88 83 LEU A O 1
ATOM 695 N N . GLU A 1 84 ? -9.408 18.615 -14.347 1.00 83.00 84 GLU A N 1
ATOM 696 C CA . GLU A 1 84 ? -10.699 18.139 -14.864 1.00 83.00 84 GLU A CA 1
ATOM 697 C C . GLU A 1 84 ? -10.547 17.250 -16.108 1.00 83.00 84 GLU A C 1
ATOM 699 O O . GLU A 1 84 ? -11.157 16.184 -16.187 1.00 83.00 84 GLU A O 1
ATOM 704 N N . GLN A 1 85 ? -9.732 17.656 -17.090 1.00 86.31 85 GLN A N 1
ATOM 705 C CA . GLN A 1 85 ? -9.495 16.832 -18.285 1.00 86.31 85 GLN A CA 1
ATOM 706 C C . GLN A 1 85 ? -8.717 15.559 -17.954 1.00 86.31 85 GLN A C 1
ATOM 708 O O . GLN A 1 85 ? -9.023 14.490 -18.477 1.00 86.31 85 GLN A O 1
ATOM 713 N N . TYR A 1 86 ? -7.739 15.665 -17.060 1.00 87.44 86 TYR A N 1
ATOM 714 C CA . TYR A 1 86 ? -6.981 14.536 -16.544 1.00 87.44 86 TYR A CA 1
ATOM 715 C C . TYR A 1 86 ? -7.905 13.491 -15.887 1.00 87.44 86 TYR A C 1
ATOM 717 O O . TYR A 1 86 ? -7.857 12.324 -16.276 1.00 87.44 86 TYR A O 1
ATOM 725 N N . ILE A 1 87 ? -8.808 13.910 -14.988 1.00 85.06 87 ILE A N 1
ATOM 726 C CA . ILE A 1 87 ? -9.788 13.024 -14.332 1.00 85.06 87 ILE A CA 1
ATOM 727 C C . ILE A 1 87 ? -10.721 12.390 -15.373 1.00 85.06 87 ILE A C 1
ATOM 729 O O . ILE A 1 87 ? -10.921 11.178 -15.357 1.00 85.06 87 ILE A O 1
ATOM 733 N N . LYS A 1 88 ? -11.234 13.168 -16.338 1.00 88.19 88 LYS A N 1
ATOM 734 C CA . LYS A 1 88 ? -12.112 12.650 -17.408 1.00 88.19 88 LYS A CA 1
ATOM 735 C C . LYS A 1 88 ? -11.455 11.548 -18.239 1.00 88.19 88 LYS A C 1
ATOM 737 O O . LYS A 1 88 ? -12.114 10.574 -18.600 1.00 88.19 88 LYS A O 1
ATOM 742 N N . ILE A 1 89 ? -10.172 11.695 -18.569 1.00 91.25 89 ILE A N 1
ATOM 743 C CA . ILE A 1 89 ? -9.446 10.687 -19.353 1.00 91.25 89 ILE A CA 1
ATOM 744 C C . ILE A 1 89 ? -9.167 9.450 -18.511 1.00 91.25 89 ILE A C 1
ATOM 746 O O . ILE A 1 89 ? -9.340 8.343 -19.014 1.00 91.25 89 ILE A O 1
ATOM 750 N N . LEU A 1 90 ? -8.774 9.618 -17.245 1.00 89.75 90 LEU A N 1
ATOM 751 C CA . LEU A 1 90 ? -8.619 8.485 -16.338 1.00 89.75 90 LEU A CA 1
ATOM 752 C C . LEU A 1 90 ? -9.919 7.702 -16.209 1.00 89.75 90 LEU A C 1
ATOM 754 O O . LEU A 1 90 ? -9.900 6.499 -16.430 1.00 89.75 90 LEU A O 1
ATOM 758 N N . LYS A 1 91 ? -11.052 8.373 -15.992 1.00 87.44 91 LYS A N 1
ATOM 759 C CA . LYS A 1 91 ? -12.361 7.715 -15.939 1.00 87.44 91 LYS A CA 1
ATOM 760 C C . LYS A 1 91 ? -12.638 6.877 -17.189 1.00 87.44 91 LYS A C 1
ATOM 762 O O . LYS A 1 91 ? -12.959 5.706 -17.076 1.00 87.44 91 LYS A O 1
ATOM 767 N N . LYS A 1 92 ? -12.363 7.407 -18.386 1.00 91.12 92 LYS A N 1
ATOM 768 C CA . LYS A 1 92 ? -12.457 6.625 -19.635 1.00 91.12 92 LYS A CA 1
ATOM 769 C C . LYS A 1 92 ? -11.541 5.393 -19.647 1.00 91.12 92 LYS A C 1
ATOM 771 O O . LYS A 1 92 ? -11.924 4.353 -20.176 1.00 91.12 92 LYS A O 1
ATOM 776 N N . VAL A 1 93 ? -10.319 5.488 -19.119 1.00 91.69 93 VAL A N 1
ATOM 777 C CA . VAL A 1 93 ? -9.407 4.330 -19.024 1.00 91.69 93 VAL A CA 1
ATOM 778 C C . VAL A 1 93 ? -9.988 3.252 -18.110 1.00 91.69 93 VAL A C 1
ATOM 780 O O . VAL A 1 93 ? -9.854 2.068 -18.422 1.00 91.69 93 VAL A O 1
ATOM 783 N N . GLU A 1 94 ? -10.639 3.674 -17.035 1.00 87.56 94 GLU A N 1
ATOM 784 C CA . GLU A 1 94 ? -11.191 2.850 -15.957 1.00 87.56 94 GLU A CA 1
ATOM 785 C C . GLU A 1 94 ? -12.499 2.177 -16.379 1.00 87.56 94 GLU A C 1
ATOM 787 O O . GLU A 1 94 ? -12.649 0.972 -16.192 1.00 87.56 94 GLU A O 1
ATOM 792 N N . ASP A 1 95 ? -13.329 2.882 -17.152 1.00 86.50 95 ASP A N 1
ATOM 793 C CA . ASP A 1 95 ? -14.497 2.348 -17.873 1.00 86.50 95 ASP A CA 1
ATOM 794 C C . ASP A 1 95 ? -14.104 1.369 -19.007 1.00 86.50 95 ASP A C 1
ATOM 796 O O . ASP A 1 95 ? -14.938 0.871 -19.774 1.00 86.50 95 ASP A O 1
ATOM 800 N N . GLY A 1 96 ? -12.803 1.117 -19.176 1.00 88.44 96 GLY A N 1
ATOM 801 C CA . GLY A 1 96 ? -12.264 0.200 -20.166 1.00 88.44 96 GLY A CA 1
ATOM 802 C C . GLY A 1 96 ? -12.296 0.735 -21.596 1.00 88.44 96 GLY A C 1
ATOM 803 O O . GLY A 1 96 ? -12.073 -0.050 -22.519 1.00 88.44 96 GLY A O 1
ATOM 804 N N . CYS A 1 97 ? -12.529 2.032 -21.832 1.00 93.19 97 CYS A N 1
ATOM 805 C CA . CYS A 1 97 ? -12.527 2.619 -23.179 1.00 93.19 97 CYS A CA 1
ATOM 806 C C . CYS A 1 97 ? -11.194 2.393 -23.908 1.00 93.19 97 CYS A C 1
ATOM 808 O O . CYS A 1 97 ? -10.137 2.234 -23.284 1.00 93.19 97 CYS A O 1
ATOM 810 N N . GLY A 1 98 ? -11.238 2.356 -25.240 1.00 94.31 98 GLY A N 1
ATOM 811 C CA . GLY A 1 98 ? -10.050 2.273 -26.090 1.00 94.31 98 GLY A CA 1
ATOM 812 C C . GLY A 1 98 ? -9.392 3.636 -26.311 1.00 94.31 98 GLY A C 1
ATOM 813 O O . GLY A 1 98 ? -9.974 4.682 -26.025 1.00 94.31 98 GLY A O 1
ATOM 814 N N . SER A 1 99 ? -8.183 3.642 -26.876 1.00 93.94 99 SER A N 1
ATOM 815 C CA . SER A 1 99 ? -7.470 4.886 -27.192 1.00 93.94 99 SER A CA 1
ATOM 816 C C . SER A 1 99 ? -8.232 5.768 -28.188 1.00 93.94 99 SER A C 1
ATOM 818 O O . SER A 1 99 ? -8.139 6.986 -28.101 1.00 93.94 99 SER A O 1
ATOM 820 N N . ASN A 1 100 ? -9.028 5.180 -29.087 1.00 92.75 100 ASN A N 1
ATOM 821 C CA . ASN A 1 100 ? -9.839 5.937 -30.047 1.00 92.75 100 ASN A CA 1
ATOM 822 C C . ASN A 1 100 ? -10.954 6.742 -29.361 1.00 92.75 100 ASN A C 1
ATOM 824 O O . ASN A 1 100 ? -11.111 7.915 -29.670 1.00 92.75 100 ASN A O 1
ATOM 828 N N . ASP A 1 101 ? -11.651 6.160 -28.378 1.00 93.50 101 ASP A N 1
ATOM 829 C CA . ASP A 1 101 ? -12.714 6.842 -27.615 1.00 93.50 101 ASP A CA 1
ATOM 830 C C . ASP A 1 101 ? -12.163 8.009 -26.770 1.00 93.50 101 ASP A C 1
ATOM 832 O O . ASP A 1 101 ? -12.865 8.967 -26.425 1.00 93.50 101 ASP A O 1
ATOM 836 N N . ILE A 1 102 ? -10.892 7.898 -26.370 1.00 93.69 102 ILE A N 1
ATOM 837 C CA . ILE A 1 102 ? -10.159 8.945 -25.655 1.00 93.69 102 ILE A CA 1
ATOM 838 C C . ILE A 1 102 ? -9.745 10.045 -26.633 1.00 93.69 102 ILE A C 1
ATOM 840 O O . ILE A 1 102 ? -9.934 11.221 -26.335 1.00 93.69 102 ILE A O 1
ATOM 844 N N . LEU A 1 103 ? -9.210 9.680 -27.800 1.00 91.62 103 LEU A N 1
ATOM 845 C CA . LEU A 1 103 ? -8.822 10.636 -28.835 1.00 91.62 103 LEU A CA 1
ATOM 846 C C . LEU A 1 103 ? -10.023 11.414 -29.379 1.00 91.62 103 LEU A C 1
ATOM 848 O O . LEU A 1 103 ? -9.917 12.622 -29.538 1.00 91.62 103 LEU A O 1
ATOM 852 N N . GLU A 1 104 ? -11.171 10.771 -29.580 1.00 91.25 104 GLU A N 1
ATOM 853 C CA . GLU A 1 104 ? -12.415 11.440 -29.981 1.00 91.25 104 GLU A CA 1
ATOM 854 C C . GLU A 1 104 ? -12.810 12.542 -28.984 1.00 91.25 104 GLU A C 1
ATOM 856 O O . GLU A 1 104 ? -13.053 13.680 -29.377 1.00 91.25 104 GLU A O 1
ATOM 861 N N . HIS A 1 105 ? -12.749 12.255 -27.678 1.00 90.19 105 HIS A N 1
ATOM 862 C CA . HIS A 1 105 ? -12.968 13.263 -26.630 1.00 90.19 105 HIS A CA 1
ATOM 863 C C . HIS A 1 105 ? -11.946 14.408 -26.675 1.00 90.19 105 HIS A C 1
ATOM 865 O O . HIS A 1 105 ? -12.275 15.549 -26.345 1.00 90.19 105 HIS A O 1
ATOM 871 N N . LEU A 1 106 ? -10.698 14.110 -27.040 1.00 89.31 106 LEU A N 1
ATOM 872 C CA . LEU A 1 106 ? -9.621 15.096 -27.130 1.00 89.31 106 LEU A CA 1
ATOM 873 C C . LEU A 1 106 ? -9.699 15.960 -28.397 1.00 89.31 106 LEU A C 1
ATOM 875 O O . LEU A 1 106 ? -9.232 17.096 -28.365 1.00 89.31 106 LEU A O 1
ATOM 879 N N . PHE A 1 107 ? -10.280 15.449 -29.483 1.00 86.38 107 PHE A N 1
ATOM 880 C CA . PHE A 1 107 ? -10.460 16.179 -30.742 1.00 86.38 107 PHE A CA 1
ATOM 881 C C . PHE A 1 107 ? -11.729 17.038 -30.786 1.00 86.38 107 PHE A C 1
ATOM 883 O O . PHE A 1 107 ? -11.884 17.823 -31.711 1.00 86.38 107 PHE A O 1
ATOM 890 N N . ASP A 1 108 ? -12.615 16.924 -29.798 1.00 79.56 108 ASP A N 1
ATOM 891 C CA . ASP A 1 108 ? -13.725 17.858 -29.599 1.00 79.56 108 ASP A CA 1
ATOM 892 C C . ASP A 1 108 ? -13.249 19.092 -28.805 1.00 79.56 108 ASP A C 1
ATOM 894 O O . ASP A 1 108 ? -13.367 19.162 -27.576 1.00 79.56 108 ASP A O 1
ATOM 898 N N . ASP A 1 109 ? -12.607 20.043 -29.484 1.00 70.31 109 ASP A N 1
ATOM 899 C CA . ASP A 1 109 ? -11.971 21.227 -28.894 1.00 70.31 109 ASP A CA 1
ATOM 900 C C . ASP A 1 109 ? -12.743 22.544 -29.105 1.00 70.31 109 ASP A C 1
ATOM 902 O O . ASP A 1 109 ? -12.222 23.615 -28.786 1.00 70.31 109 ASP A O 1
ATOM 906 N N . GLU A 1 110 ? -14.014 22.480 -29.532 1.00 60.31 110 GLU A N 1
ATOM 907 C CA . GLU A 1 110 ? -14.854 23.661 -29.821 1.00 60.31 110 GLU A CA 1
ATOM 908 C C . GLU A 1 110 ? -15.036 24.609 -28.618 1.00 60.31 110 GLU A C 1
ATOM 910 O O . GLU A 1 110 ? -15.237 25.808 -28.803 1.00 60.31 110 GLU A O 1
ATOM 915 N N . ASN A 1 111 ? -14.899 24.098 -27.388 1.00 65.44 111 ASN A N 1
ATOM 916 C CA . ASN A 1 111 ? -15.104 24.853 -26.144 1.00 65.44 111 ASN A CA 1
ATOM 917 C C . ASN A 1 111 ? -13.872 24.900 -25.216 1.00 65.44 111 ASN A C 1
ATOM 919 O O . ASN A 1 111 ? -13.994 25.338 -24.071 1.00 65.44 111 ASN A O 1
ATOM 923 N N . ASP A 1 112 ? -12.698 24.426 -25.655 1.00 71.44 112 ASP A N 1
ATOM 924 C CA . ASP A 1 112 ? -11.513 24.346 -24.786 1.00 71.44 112 ASP A CA 1
ATOM 925 C C . ASP A 1 112 ? -10.647 25.616 -24.889 1.00 71.44 112 ASP A C 1
ATOM 927 O O . ASP A 1 112 ? -10.277 26.075 -25.974 1.00 71.44 112 ASP A O 1
ATOM 931 N N . GLU A 1 113 ? -10.302 26.211 -23.748 1.00 71.12 113 GLU A N 1
ATOM 932 C CA . GLU A 1 113 ? -9.501 27.437 -23.713 1.00 71.12 113 GLU A CA 1
ATOM 933 C C . GLU A 1 113 ? -8.033 27.169 -24.071 1.00 71.12 113 GLU A C 1
ATOM 935 O O . GLU A 1 113 ? -7.435 26.150 -23.712 1.00 71.12 113 GLU A O 1
ATOM 940 N N . LYS A 1 114 ? -7.411 28.128 -24.765 1.00 78.38 114 LYS A N 1
ATOM 941 C CA . LYS A 1 114 ? -5.993 28.043 -25.123 1.00 78.38 114 LYS A CA 1
ATOM 942 C C . LYS A 1 114 ? -5.117 28.494 -23.961 1.00 78.38 114 LYS A C 1
ATOM 944 O O . LYS A 1 114 ? -5.265 29.597 -23.445 1.00 78.38 114 LYS A O 1
ATOM 949 N N . VAL A 1 115 ? -4.134 27.668 -23.630 1.00 75.75 115 VAL A N 1
ATOM 950 C CA . VAL A 1 115 ? -3.117 27.927 -22.610 1.00 75.75 115 VAL A CA 1
ATOM 951 C C . VAL A 1 115 ? -1.730 27.976 -23.244 1.00 75.75 115 VAL A C 1
ATOM 953 O O . VAL A 1 115 ? -1.459 27.310 -24.248 1.00 75.75 115 VAL A O 1
ATOM 956 N N . ALA A 1 116 ? -0.838 28.776 -22.661 1.00 70.69 116 ALA A N 1
ATOM 957 C CA . ALA A 1 116 ? 0.545 28.863 -23.114 1.00 70.69 116 ALA A CA 1
ATOM 958 C C . ALA A 1 116 ? 1.267 27.521 -22.896 1.00 70.69 116 ALA A C 1
ATOM 960 O O . ALA A 1 116 ? 1.261 26.962 -21.797 1.00 70.69 116 ALA A O 1
ATOM 961 N N . HIS A 1 117 ? 1.893 26.998 -23.949 1.00 67.88 117 HIS A N 1
ATOM 962 C CA . HIS A 1 117 ? 2.650 25.752 -23.938 1.00 67.88 117 HIS A CA 1
ATOM 963 C C . HIS A 1 117 ? 3.907 25.881 -24.807 1.00 67.88 117 HIS A C 1
ATOM 965 O O . HIS A 1 117 ? 3.862 25.797 -26.037 1.00 67.88 117 HIS A O 1
ATOM 971 N N . GLY A 1 118 ? 5.050 26.116 -24.159 1.00 72.69 118 GLY A N 1
ATOM 972 C CA . GLY A 1 118 ? 6.284 26.472 -24.857 1.00 72.69 118 GLY A CA 1
ATOM 973 C C . GLY A 1 118 ? 6.133 27.816 -25.577 1.00 72.69 118 GLY A C 1
ATOM 974 O O . GLY A 1 118 ? 5.791 28.812 -24.951 1.00 72.69 118 GLY A O 1
ATOM 975 N N . GLN A 1 119 ? 6.368 27.835 -26.892 1.00 70.94 119 GLN A N 1
ATOM 976 C CA . GLN A 1 119 ? 6.240 29.034 -27.738 1.00 70.94 119 GLN A CA 1
ATOM 977 C C . GLN A 1 119 ? 4.844 29.202 -28.374 1.00 70.94 119 GLN A C 1
ATOM 979 O O . GLN A 1 119 ? 4.649 30.103 -29.186 1.00 70.94 119 GLN A O 1
ATOM 984 N N . GLN A 1 120 ? 3.880 28.325 -28.068 1.00 77.62 120 GLN A N 1
ATOM 985 C CA . GLN A 1 120 ? 2.570 28.296 -28.728 1.00 77.62 120 GLN A CA 1
ATOM 986 C C . GLN A 1 120 ? 1.415 28.299 -27.721 1.00 77.62 120 GLN A C 1
ATOM 988 O O . GLN A 1 120 ? 1.545 27.786 -26.614 1.00 77.62 120 GLN A O 1
ATOM 993 N N . ASN A 1 121 ? 0.257 28.816 -28.139 1.00 79.00 121 ASN A N 1
ATOM 994 C CA . ASN A 1 121 ? -0.999 28.703 -27.396 1.00 79.00 121 ASN A CA 1
ATOM 995 C C . ASN A 1 121 ? -1.790 27.495 -27.913 1.00 79.00 121 ASN A C 1
ATOM 997 O O . ASN A 1 121 ? -2.212 27.483 -29.073 1.00 79.00 121 ASN A O 1
ATOM 1001 N N . LYS A 1 122 ? -1.991 26.485 -27.063 1.00 83.50 122 LYS A N 1
ATOM 1002 C CA . LYS A 1 122 ? -2.702 25.238 -27.397 1.00 83.50 122 LYS A CA 1
ATOM 1003 C C . LYS A 1 122 ? -3.794 24.963 -26.369 1.00 83.50 122 LYS A C 1
ATOM 1005 O O . LYS A 1 122 ? -3.670 25.378 -25.222 1.00 83.50 122 LYS A O 1
ATOM 1010 N N . THR A 1 123 ? -4.852 24.267 -26.768 1.00 86.38 123 THR A N 1
ATOM 1011 C CA . THR A 1 123 ? -5.865 23.776 -25.825 1.00 86.38 123 THR A CA 1
ATOM 1012 C C . THR A 1 123 ? -5.271 22.686 -24.931 1.00 86.38 123 THR A C 1
ATOM 1014 O O . THR A 1 123 ? -4.254 22.067 -25.273 1.00 86.38 123 THR A O 1
ATOM 1017 N N . ILE A 1 124 ? -5.864 22.455 -23.758 1.00 85.00 124 ILE A N 1
ATOM 1018 C CA . ILE A 1 124 ? -5.399 21.402 -22.845 1.00 85.00 124 ILE A CA 1
ATOM 1019 C C . ILE A 1 124 ? -5.527 20.041 -23.522 1.00 85.00 124 ILE A C 1
ATOM 1021 O O . ILE A 1 124 ? -4.562 19.270 -23.508 1.00 85.00 124 ILE A O 1
ATOM 1025 N N . LYS A 1 125 ? -6.671 19.790 -24.167 1.00 89.25 125 LYS A N 1
ATOM 1026 C CA . LYS A 1 125 ? -6.921 18.553 -24.908 1.00 89.25 125 LYS A CA 1
ATOM 1027 C C . LYS A 1 125 ? -5.865 18.296 -25.986 1.00 89.25 125 LYS A C 1
ATOM 1029 O O . LYS A 1 125 ? -5.309 17.202 -26.035 1.00 89.25 125 LYS A O 1
ATOM 1034 N N . LYS A 1 126 ? -5.484 19.323 -26.757 1.00 88.81 126 LYS A N 1
ATOM 1035 C CA . LYS A 1 126 ? -4.426 19.215 -27.776 1.00 88.81 126 LYS A CA 1
ATOM 1036 C C . LYS A 1 126 ? -3.056 18.873 -27.191 1.00 88.81 126 LYS A C 1
ATOM 1038 O O . LYS A 1 126 ? -2.295 18.115 -27.778 1.00 88.81 126 LYS A O 1
ATOM 1043 N N . ILE A 1 127 ? -2.719 19.422 -26.027 1.00 87.94 127 ILE A N 1
ATOM 1044 C CA . ILE A 1 127 ? -1.439 19.109 -25.374 1.00 87.94 127 ILE A CA 1
ATOM 1045 C C . ILE A 1 127 ? -1.414 17.649 -24.906 1.00 87.94 127 ILE A C 1
ATOM 1047 O O . ILE A 1 127 ? -0.365 17.006 -24.942 1.00 87.94 127 ILE A O 1
ATOM 1051 N N . ILE A 1 128 ? -2.561 17.119 -24.475 1.00 89.81 128 ILE A N 1
ATOM 1052 C CA . ILE A 1 128 ? -2.682 15.712 -24.093 1.00 89.81 128 ILE A CA 1
ATOM 1053 C C . ILE A 1 128 ? -2.624 14.803 -25.329 1.00 89.81 128 ILE A C 1
ATOM 1055 O O . ILE A 1 128 ? -1.869 13.835 -25.307 1.00 89.81 128 ILE A O 1
ATOM 1059 N N . SER A 1 129 ? -3.343 15.116 -26.413 1.00 91.19 129 SER A N 1
ATOM 1060 C CA . SER A 1 129 ? -3.308 14.305 -27.640 1.00 91.19 129 SER A CA 1
ATOM 1061 C C . SER A 1 129 ? -1.910 14.251 -28.260 1.00 91.19 129 SER A C 1
ATOM 1063 O O . SER A 1 129 ? -1.425 13.165 -28.560 1.00 91.19 129 SER A O 1
ATOM 1065 N N . GLU A 1 130 ? -1.197 15.377 -28.325 1.00 90.06 130 GLU A N 1
ATOM 1066 C CA . GLU A 1 130 ? 0.197 15.413 -28.789 1.00 90.06 130 GLU A CA 1
ATOM 1067 C C . GLU A 1 130 ? 1.127 14.553 -27.916 1.00 90.06 130 GLU A C 1
ATOM 1069 O O . GLU A 1 130 ? 2.080 13.956 -28.419 1.00 90.06 130 GLU A O 1
ATOM 1074 N N . ALA A 1 131 ? 0.869 14.459 -26.606 1.00 89.81 131 ALA A N 1
ATOM 1075 C CA . ALA A 1 131 ? 1.623 13.566 -25.730 1.00 89.81 131 ALA A CA 1
ATOM 1076 C C . ALA A 1 131 ? 1.310 12.088 -26.017 1.00 89.81 131 ALA A C 1
ATOM 1078 O O . ALA A 1 131 ? 2.237 11.284 -26.078 1.00 89.81 131 ALA A O 1
ATOM 1079 N N . ILE A 1 132 ? 0.042 11.734 -26.245 1.00 92.62 132 ILE A N 1
ATOM 1080 C CA . ILE A 1 132 ? -0.375 10.374 -26.633 1.00 92.62 132 ILE A CA 1
ATOM 1081 C C . ILE A 1 132 ? 0.299 9.957 -27.945 1.00 92.62 132 ILE A C 1
ATOM 1083 O O . ILE A 1 132 ? 0.865 8.865 -28.028 1.00 92.62 132 ILE A O 1
ATOM 1087 N N . GLU A 1 133 ? 0.283 10.840 -28.945 1.00 91.50 133 GLU A N 1
ATOM 1088 C CA . GLU A 1 133 ? 0.902 10.614 -30.255 1.00 91.50 133 GLU A CA 1
ATOM 1089 C C . GLU A 1 133 ? 2.420 10.475 -30.152 1.00 91.50 133 GLU A C 1
ATOM 1091 O O . GLU A 1 133 ? 2.988 9.521 -30.684 1.00 91.50 133 GLU A O 1
ATOM 1096 N N . ARG A 1 134 ? 3.086 11.385 -29.426 1.00 90.12 134 ARG A N 1
ATOM 1097 C CA . ARG A 1 134 ? 4.546 11.354 -29.247 1.00 90.12 134 ARG A CA 1
ATOM 1098 C C . ARG A 1 134 ? 5.016 10.056 -28.600 1.00 90.12 134 ARG A C 1
ATOM 1100 O O . ARG A 1 134 ? 6.049 9.519 -28.989 1.00 90.12 134 ARG A O 1
ATOM 1107 N N . GLU A 1 135 ? 4.274 9.565 -27.613 1.00 88.62 135 GLU A N 1
ATOM 1108 C CA . GLU A 1 135 ? 4.592 8.308 -26.937 1.00 88.62 135 GLU A CA 1
ATOM 1109 C C . GLU A 1 135 ? 4.091 7.073 -27.721 1.00 88.62 135 GLU A C 1
ATOM 1111 O O . GLU A 1 135 ? 4.390 5.940 -27.340 1.00 88.62 135 GLU A O 1
ATOM 1116 N N . GLY A 1 136 ? 3.349 7.238 -28.821 1.00 92.06 136 GLY A N 1
ATOM 1117 C CA . GLY A 1 136 ? 2.818 6.125 -29.613 1.00 92.06 136 GLY A CA 1
ATOM 1118 C C . GLY A 1 136 ? 1.894 5.216 -28.799 1.00 92.06 136 GLY A C 1
ATOM 1119 O O . GLY A 1 136 ? 2.046 3.992 -28.815 1.00 92.06 136 GLY A O 1
ATOM 1120 N N . ILE A 1 137 ? 0.996 5.813 -28.015 1.00 95.25 137 ILE A N 1
ATOM 1121 C CA . ILE A 1 137 ? 0.088 5.086 -27.125 1.00 95.25 137 ILE A CA 1
ATOM 1122 C C . ILE A 1 137 ? -1.177 4.700 -27.894 1.00 95.25 137 ILE A C 1
ATOM 1124 O O . ILE A 1 137 ? -1.935 5.559 -28.337 1.00 95.25 137 ILE A O 1
ATOM 1128 N N . ALA A 1 138 ? -1.427 3.396 -28.010 1.00 94.94 138 ALA A N 1
ATOM 1129 C CA . ALA A 1 138 ? -2.627 2.858 -28.644 1.00 94.94 138 ALA A CA 1
ATOM 1130 C C . ALA A 1 138 ? -3.055 1.545 -27.983 1.00 94.94 138 ALA A C 1
ATOM 1132 O O . ALA A 1 138 ? -2.221 0.683 -27.695 1.00 94.94 138 ALA A O 1
ATOM 1133 N N . PHE A 1 139 ? -4.356 1.381 -27.749 1.00 95.62 139 PHE A N 1
ATOM 1134 C CA . PHE A 1 139 ? -4.924 0.173 -27.152 1.00 95.62 139 PHE A CA 1
ATOM 1135 C C . PHE A 1 139 ? -6.425 0.043 -27.466 1.00 95.62 139 PHE A C 1
ATOM 1137 O O . PHE A 1 139 ? -7.129 1.052 -27.551 1.00 95.62 139 PHE A O 1
ATOM 1144 N N . PRO A 1 140 ? -6.948 -1.185 -27.622 1.00 94.75 140 PRO A N 1
ATOM 1145 C CA . PRO A 1 140 ? -8.368 -1.420 -27.826 1.00 94.75 140 PRO A CA 1
ATOM 1146 C C . PRO A 1 140 ? -9.148 -1.243 -26.520 1.00 94.75 140 PRO A C 1
ATOM 1148 O O . PRO A 1 140 ? -8.574 -1.136 -25.428 1.00 94.75 140 PRO A O 1
ATOM 1151 N N . LYS A 1 141 ? -10.478 -1.267 -26.637 1.00 93.25 141 LYS A N 1
ATOM 1152 C CA . LYS A 1 141 ? -11.376 -1.402 -25.489 1.00 93.25 141 LYS A CA 1
ATOM 1153 C C . LYS A 1 141 ? -10.986 -2.635 -24.664 1.00 93.25 141 LYS A C 1
ATOM 1155 O O . LYS A 1 141 ? -10.639 -3.673 -25.230 1.00 93.25 141 LYS A O 1
ATOM 1160 N N . ALA A 1 142 ? -11.005 -2.507 -23.342 1.00 88.06 142 ALA A N 1
ATOM 1161 C CA . ALA A 1 142 ? -10.701 -3.604 -22.439 1.00 88.06 142 ALA A CA 1
ATOM 1162 C C . ALA A 1 142 ? -11.723 -4.738 -22.619 1.00 88.06 142 ALA A C 1
ATOM 1164 O O . ALA A 1 142 ? -12.929 -4.509 -22.703 1.00 88.06 142 ALA A O 1
ATOM 1165 N N . SER A 1 143 ? -11.213 -5.964 -22.699 1.00 80.94 143 SER A N 1
ATOM 1166 C CA . SER A 1 143 ? -11.989 -7.200 -22.847 1.00 80.94 143 SER A CA 1
ATOM 1167 C C . SER A 1 143 ? -12.555 -7.702 -21.514 1.00 80.94 143 SER A C 1
ATOM 1169 O O . SER A 1 143 ? -13.487 -8.505 -21.498 1.00 80.94 143 SER A O 1
ATOM 1171 N N . ARG A 1 144 ? -11.983 -7.237 -20.400 1.00 83.81 144 ARG A N 1
ATOM 1172 C CA . ARG A 1 144 ? -12.295 -7.661 -19.037 1.00 83.81 144 ARG A CA 1
ATOM 1173 C C . ARG A 1 144 ? -12.237 -6.490 -18.070 1.00 83.81 144 ARG A C 1
ATOM 1175 O O . ARG A 1 144 ? -11.484 -5.539 -18.276 1.00 83.81 144 ARG A O 1
ATOM 1182 N N . GLU A 1 145 ? -12.990 -6.633 -16.995 1.00 82.31 145 GLU A N 1
ATOM 1183 C CA . GLU A 1 145 ? -12.943 -5.752 -15.837 1.00 82.31 145 GLU A CA 1
ATOM 1184 C C . GLU A 1 145 ? -11.732 -6.093 -14.959 1.00 82.31 145 GLU A C 1
ATOM 1186 O O . GLU A 1 145 ? -11.373 -7.265 -14.796 1.00 82.31 145 GLU A O 1
ATOM 1191 N N . MET A 1 146 ? -11.084 -5.065 -14.417 1.00 87.19 146 MET A N 1
ATOM 1192 C CA . MET A 1 146 ? -9.957 -5.206 -13.495 1.00 87.19 146 MET A CA 1
ATOM 1193 C C . MET A 1 146 ? -10.457 -5.177 -12.050 1.00 87.19 146 MET A C 1
ATOM 1195 O O . MET A 1 146 ? -11.401 -4.465 -11.736 1.00 87.19 146 MET A O 1
ATOM 1199 N N . PHE A 1 147 ? -9.805 -5.916 -11.145 1.00 87.88 147 PHE A N 1
ATOM 1200 C CA . PHE A 1 147 ? -10.169 -5.873 -9.719 1.00 87.88 147 PHE A CA 1
ATOM 1201 C C . PHE A 1 147 ? -9.769 -4.579 -9.005 1.00 87.88 147 PHE A C 1
ATOM 1203 O O . PHE A 1 147 ? -10.318 -4.270 -7.953 1.00 87.88 147 PHE A O 1
ATOM 1210 N N . TYR A 1 148 ? -8.787 -3.870 -9.550 1.00 90.50 148 TYR A N 1
ATOM 1211 C CA . TYR A 1 148 ? -8.284 -2.607 -9.029 1.00 90.50 148 TYR A CA 1
ATOM 1212 C C . TYR A 1 148 ? -8.292 -1.579 -10.151 1.00 90.50 148 TYR A C 1
ATOM 1214 O O . TYR A 1 148 ? -8.142 -1.949 -11.320 1.00 90.50 148 TYR A O 1
ATOM 1222 N N . SER A 1 149 ? -8.398 -0.302 -9.786 1.00 89.88 149 SER A N 1
ATOM 1223 C CA . SER A 1 149 ? -8.293 0.786 -10.755 1.00 89.88 149 SER A CA 1
ATOM 1224 C C . SER A 1 149 ? -6.926 0.780 -11.446 1.00 89.88 149 SER A C 1
ATOM 1226 O O . SER A 1 149 ? -5.891 0.464 -10.841 1.00 89.88 149 SER A O 1
ATOM 1228 N N . TYR A 1 150 ? -6.896 1.141 -12.725 1.00 93.12 150 TYR A N 1
ATOM 1229 C CA . TYR A 1 150 ? -5.657 1.324 -13.473 1.00 93.12 150 TYR A CA 1
ATOM 1230 C C . TYR A 1 150 ? -4.746 2.366 -12.823 1.00 93.12 150 TYR A C 1
ATOM 1232 O O . TYR A 1 150 ? -3.528 2.179 -12.832 1.00 93.12 150 TYR A O 1
ATOM 1240 N N . TYR A 1 151 ? -5.299 3.416 -12.214 1.00 92.38 151 TYR A N 1
ATOM 1241 C CA . TYR A 1 151 ? -4.509 4.397 -11.472 1.00 92.38 151 TYR A CA 1
ATOM 1242 C C . TYR A 1 151 ? -3.818 3.794 -10.239 1.00 92.38 151 TYR A C 1
ATOM 1244 O O . TYR A 1 151 ? -2.608 3.966 -10.074 1.00 92.38 151 TYR A O 1
ATOM 1252 N N . MET A 1 152 ? -4.533 3.026 -9.409 1.00 93.12 152 MET A N 1
ATOM 1253 C CA . MET A 1 152 ? -3.930 2.334 -8.257 1.00 93.12 152 MET A CA 1
ATOM 1254 C C . MET A 1 152 ? -2.849 1.352 -8.698 1.00 93.12 152 MET A C 1
ATOM 1256 O O . MET A 1 152 ? -1.772 1.298 -8.099 1.00 93.12 152 MET A O 1
ATOM 1260 N N . MET A 1 153 ? -3.109 0.598 -9.772 1.00 95.44 153 MET A N 1
ATOM 1261 C CA . MET A 1 153 ? -2.117 -0.314 -10.339 1.00 95.44 153 MET A CA 1
ATOM 1262 C C . MET A 1 153 ? -0.875 0.442 -10.817 1.00 95.44 153 MET A C 1
ATOM 1264 O O . MET A 1 153 ? 0.246 0.031 -10.515 1.00 95.44 153 MET A O 1
ATOM 1268 N N . TYR A 1 154 ? -1.053 1.582 -11.493 1.00 95.69 154 TYR A N 1
ATOM 1269 C CA . TYR A 1 154 ? 0.044 2.461 -11.896 1.00 95.69 154 TYR A CA 1
ATOM 1270 C C . TYR A 1 154 ? 0.864 2.935 -10.688 1.00 95.69 154 TYR A C 1
ATOM 1272 O O . TYR A 1 154 ? 2.088 2.800 -10.704 1.00 95.69 154 TYR A O 1
ATOM 1280 N N . LYS A 1 155 ? 0.223 3.419 -9.616 1.00 94.06 155 LYS A N 1
ATOM 1281 C CA . LYS A 1 155 ? 0.912 3.873 -8.395 1.00 94.06 155 LYS A CA 1
ATOM 1282 C C . LYS A 1 155 ? 1.685 2.741 -7.712 1.00 94.06 155 LYS A C 1
ATOM 1284 O O . LYS A 1 155 ? 2.855 2.921 -7.383 1.00 94.06 155 LYS A O 1
ATOM 1289 N N . ALA A 1 156 ? 1.094 1.551 -7.593 1.00 95.69 156 ALA A N 1
ATOM 1290 C CA . ALA A 1 156 ? 1.741 0.373 -7.000 1.00 95.69 156 ALA A CA 1
ATOM 1291 C C . ALA A 1 156 ? 2.923 -0.186 -7.823 1.00 95.69 156 ALA A C 1
ATOM 1293 O O . ALA A 1 156 ? 3.760 -0.941 -7.307 1.00 95.69 156 ALA A O 1
ATOM 1294 N N . LEU A 1 157 ? 2.991 0.152 -9.112 1.00 95.88 157 LEU A N 1
ATOM 1295 C CA . LEU A 1 157 ? 4.128 -0.145 -9.982 1.00 95.88 157 LEU A CA 1
ATOM 1296 C C . LEU A 1 157 ? 5.188 0.954 -9.886 1.00 95.88 157 LEU A C 1
ATOM 1298 O O . LEU A 1 157 ? 6.359 0.659 -9.654 1.00 95.88 157 LEU A O 1
ATOM 1302 N N . LYS A 1 158 ? 4.774 2.211 -10.059 1.00 93.94 158 LYS A N 1
ATOM 1303 C CA . LYS A 1 158 ? 5.669 3.352 -10.233 1.00 93.94 158 LYS A CA 1
ATOM 1304 C C . LYS A 1 158 ? 6.297 3.843 -8.932 1.00 93.94 158 LYS A C 1
ATOM 1306 O O . LYS A 1 158 ? 7.500 4.106 -8.897 1.00 93.94 158 LYS A O 1
ATOM 1311 N N . ASP A 1 159 ? 5.488 3.951 -7.886 1.00 92.75 159 ASP A N 1
ATOM 1312 C CA . ASP A 1 159 ? 5.849 4.586 -6.617 1.00 92.75 159 ASP A CA 1
ATOM 1313 C C . ASP A 1 159 ? 5.967 3.560 -5.483 1.00 92.75 159 ASP A C 1
ATOM 1315 O O . ASP A 1 159 ? 5.867 3.907 -4.309 1.00 92.75 159 ASP A O 1
ATOM 1319 N N . LEU A 1 160 ? 6.241 2.291 -5.828 1.00 95.00 160 LEU A N 1
ATOM 1320 C CA . LEU A 1 160 ? 6.323 1.176 -4.879 1.00 95.00 160 LEU A CA 1
ATOM 1321 C C . LEU A 1 160 ? 7.148 1.530 -3.634 1.00 95.00 160 LEU A C 1
ATOM 1323 O O . LEU A 1 160 ? 6.671 1.331 -2.525 1.00 95.00 160 LEU A O 1
ATOM 1327 N N . ILE A 1 161 ? 8.376 2.038 -3.799 1.00 95.12 161 ILE A N 1
ATOM 1328 C CA . ILE A 1 161 ? 9.258 2.326 -2.655 1.00 95.12 161 ILE A CA 1
ATOM 1329 C C . ILE A 1 161 ? 8.622 3.344 -1.710 1.00 95.12 161 ILE A C 1
ATOM 1331 O O . ILE A 1 161 ? 8.631 3.122 -0.504 1.00 95.12 161 ILE A O 1
ATOM 1335 N N . TYR A 1 162 ? 8.026 4.402 -2.255 1.00 92.69 162 TYR A N 1
ATOM 1336 C CA . TYR A 1 162 ? 7.372 5.434 -1.463 1.00 92.69 162 TYR A CA 1
ATOM 1337 C C . TYR A 1 162 ? 6.145 4.887 -0.722 1.00 92.69 162 TYR A C 1
ATOM 1339 O O . TYR A 1 162 ? 6.013 5.072 0.486 1.00 92.69 162 TYR A O 1
ATOM 1347 N N . THR A 1 163 ? 5.289 4.119 -1.404 1.00 92.25 163 THR A N 1
ATOM 1348 C CA . THR A 1 163 ? 4.143 3.456 -0.763 1.00 92.25 163 THR A CA 1
ATOM 1349 C C . THR A 1 163 ? 4.588 2.509 0.354 1.00 92.25 163 THR A C 1
ATOM 1351 O O . THR A 1 163 ? 3.984 2.487 1.426 1.00 92.25 163 THR A O 1
ATOM 1354 N N . LEU A 1 164 ? 5.655 1.733 0.133 1.00 94.69 164 LEU A N 1
ATOM 1355 C CA . LEU A 1 164 ? 6.197 0.827 1.144 1.00 94.69 164 LEU A CA 1
ATOM 1356 C C . LEU A 1 164 ? 6.777 1.589 2.338 1.00 94.69 164 LEU A C 1
ATOM 1358 O O . LEU A 1 164 ? 6.546 1.173 3.469 1.00 94.69 164 LEU A O 1
ATOM 1362 N N . GLN A 1 165 ? 7.483 2.700 2.109 1.00 91.88 165 GLN A N 1
ATOM 1363 C CA . GLN A 1 165 ? 7.958 3.586 3.176 1.00 91.88 165 GLN A CA 1
ATOM 1364 C C . GLN A 1 165 ? 6.786 4.094 4.017 1.00 91.88 165 GLN A C 1
ATOM 1366 O O . GLN A 1 165 ? 6.799 3.920 5.231 1.00 91.88 165 GLN A O 1
ATOM 1371 N N . LEU A 1 166 ? 5.729 4.617 3.387 1.00 89.31 166 LEU A N 1
ATOM 1372 C CA . LEU A 1 166 ? 4.525 5.065 4.093 1.00 89.31 166 LEU A CA 1
ATOM 1373 C C . LEU A 1 166 ? 3.872 3.950 4.922 1.00 89.31 166 LEU A C 1
ATOM 1375 O O . LEU A 1 166 ? 3.487 4.173 6.070 1.00 89.31 166 LEU A O 1
ATOM 1379 N N . ALA A 1 167 ? 3.776 2.739 4.373 1.00 90.75 167 ALA A N 1
ATOM 1380 C CA . ALA A 1 167 ? 3.236 1.588 5.094 1.00 90.75 167 ALA A CA 1
ATOM 1381 C C . ALA A 1 167 ? 4.130 1.160 6.277 1.00 90.75 167 ALA A C 1
ATOM 1383 O O . ALA A 1 167 ? 3.625 0.697 7.297 1.00 90.75 167 ALA A O 1
ATOM 1384 N N . LEU A 1 168 ? 5.449 1.344 6.173 1.00 89.62 168 LEU A N 1
ATOM 1385 C CA . LEU A 1 168 ? 6.425 1.012 7.216 1.00 89.62 168 LEU A CA 1
ATOM 1386 C C . LEU A 1 168 ? 6.556 2.079 8.311 1.00 89.62 168 LEU A C 1
ATOM 1388 O O . LEU A 1 168 ? 7.125 1.776 9.356 1.00 89.62 168 LEU A O 1
ATOM 1392 N N . ILE A 1 169 ? 6.062 3.304 8.114 1.00 83.56 169 ILE A N 1
ATOM 1393 C CA . ILE A 1 169 ? 6.141 4.354 9.149 1.00 83.56 169 ILE A CA 1
ATOM 1394 C C . ILE A 1 169 ? 5.363 3.951 10.408 1.00 83.56 169 ILE A C 1
ATOM 1396 O O . ILE A 1 169 ? 5.794 4.259 11.517 1.00 83.56 169 ILE A O 1
ATOM 1400 N N . TYR A 1 170 ? 4.247 3.234 10.262 1.00 84.31 170 TYR A N 1
ATOM 1401 C CA . TYR A 1 170 ? 3.440 2.841 11.410 1.00 84.31 170 TYR A CA 1
ATOM 1402 C C . TYR A 1 170 ? 4.081 1.713 12.207 1.00 84.31 170 TYR A C 1
ATOM 1404 O O . TYR A 1 170 ? 4.300 0.601 11.712 1.00 84.31 170 TYR A O 1
ATOM 1412 N N . ARG A 1 171 ? 4.313 2.009 13.484 1.00 77.31 171 ARG A N 1
ATOM 1413 C CA . ARG A 1 171 ? 4.681 1.049 14.517 1.00 77.31 171 ARG A CA 1
ATOM 1414 C C . ARG A 1 171 ? 3.466 0.915 15.438 1.00 77.31 171 ARG A C 1
ATOM 1416 O O . ARG A 1 171 ? 3.057 1.936 15.989 1.00 77.31 171 ARG A O 1
ATOM 1423 N N . PRO A 1 172 ? 2.869 -0.286 15.581 1.00 77.50 172 PRO A N 1
ATOM 1424 C CA . PRO A 1 172 ? 1.802 -0.492 16.552 1.00 77.50 172 PRO A CA 1
ATOM 1425 C C . PRO A 1 172 ? 2.246 0.027 17.928 1.00 77.50 172 PRO A C 1
ATOM 1427 O O . PRO A 1 172 ? 3.356 -0.310 18.352 1.00 77.50 172 PRO A O 1
ATOM 1430 N N . PRO A 1 173 ? 1.446 0.880 18.587 1.00 80.38 173 PRO A N 1
ATOM 1431 C CA . PRO A 1 173 ? 1.820 1.452 19.872 1.00 80.38 173 PRO A CA 1
ATOM 1432 C C . PRO A 1 173 ? 1.748 0.392 20.968 1.00 80.38 173 PRO A C 1
ATOM 1434 O O . PRO A 1 173 ? 1.076 -0.633 20.823 1.00 80.38 173 PRO A O 1
ATOM 1437 N N . ASN A 1 174 ? 2.369 0.684 22.107 1.00 85.19 174 ASN A N 1
ATOM 1438 C CA . ASN A 1 174 ? 2.049 -0.031 23.329 1.00 85.19 174 ASN A CA 1
ATOM 1439 C C . ASN A 1 174 ? 0.637 0.375 23.787 1.00 85.19 174 ASN A C 1
ATOM 1441 O O . ASN A 1 174 ? 0.417 1.487 24.260 1.00 85.19 174 ASN A O 1
ATOM 1445 N N . ILE A 1 175 ? -0.328 -0.529 23.612 1.00 87.56 175 ILE A N 1
ATOM 1446 C CA . ILE A 1 175 ? -1.748 -0.285 23.899 1.00 87.56 175 ILE A CA 1
ATOM 1447 C C . ILE A 1 175 ? -1.976 0.048 25.381 1.00 87.56 175 ILE A C 1
ATOM 1449 O O . ILE A 1 175 ? -2.808 0.898 25.689 1.00 87.56 175 ILE A O 1
ATOM 1453 N N . GLU A 1 176 ? -1.212 -0.569 26.287 1.00 87.12 176 GLU A N 1
ATOM 1454 C CA . GLU A 1 176 ? -1.288 -0.298 27.727 1.00 87.12 176 GLU A CA 1
ATOM 1455 C C . GLU A 1 176 ? -0.816 1.121 28.063 1.00 87.12 176 GLU A C 1
ATOM 1457 O O . GLU A 1 176 ? -1.440 1.808 28.869 1.00 87.12 176 GLU A O 1
ATOM 1462 N N . GLU A 1 177 ? 0.253 1.579 27.413 1.00 85.81 177 GLU A N 1
ATOM 1463 C CA . GLU A 1 177 ? 0.804 2.924 27.600 1.00 85.81 177 GLU A CA 1
ATOM 1464 C C . GLU A 1 177 ? -0.180 3.994 27.119 1.00 85.81 177 GLU A C 1
ATOM 1466 O O . GLU A 1 177 ? -0.565 4.859 27.902 1.00 85.81 177 GLU A O 1
ATOM 1471 N N . VAL A 1 178 ? -0.711 3.848 25.897 1.00 86.75 178 VAL A N 1
ATOM 1472 C CA . VAL A 1 178 ? -1.736 4.760 25.350 1.00 86.75 178 VAL A CA 1
ATOM 1473 C C . VAL A 1 178 ? -2.969 4.814 26.256 1.00 86.75 178 VAL A C 1
ATOM 1475 O O . VAL A 1 178 ? -3.558 5.876 26.461 1.00 86.75 178 VAL A O 1
ATOM 1478 N N . TYR A 1 179 ? -3.372 3.670 26.811 1.00 88.38 179 TYR A N 1
ATOM 1479 C CA . TYR A 1 179 ? -4.503 3.590 27.726 1.00 88.38 179 TYR A CA 1
ATOM 1480 C C . TYR A 1 179 ? -4.233 4.331 29.044 1.00 88.38 179 TYR A C 1
ATOM 1482 O O . TYR A 1 179 ? -5.083 5.096 29.510 1.00 88.38 179 TYR A O 1
ATOM 1490 N N . CYS A 1 180 ? -3.038 4.154 29.616 1.00 86.56 180 CYS A N 1
ATOM 1491 C CA . CYS A 1 180 ? -2.594 4.873 30.808 1.00 86.56 180 CYS A CA 1
ATOM 1492 C C . CYS A 1 180 ? -2.550 6.387 30.580 1.00 86.56 180 CYS A C 1
ATOM 1494 O O . CYS A 1 180 ? -3.076 7.137 31.402 1.00 86.56 180 CYS A O 1
ATOM 1496 N N . ASP A 1 181 ? -2.006 6.832 29.450 1.00 85.88 181 ASP A N 1
ATOM 1497 C CA . ASP A 1 181 ? -1.940 8.252 29.091 1.00 85.88 181 ASP A CA 1
ATOM 1498 C C . ASP A 1 181 ? -3.341 8.871 28.995 1.00 85.88 181 ASP A C 1
ATOM 1500 O O . ASP A 1 181 ? -3.592 9.943 29.545 1.00 85.88 181 ASP A O 1
ATOM 1504 N N . CYS A 1 182 ? -4.297 8.168 28.376 1.00 87.94 182 CYS A N 1
ATOM 1505 C CA . CYS A 1 182 ? -5.685 8.629 28.285 1.00 87.94 182 CYS A CA 1
ATOM 1506 C C . CYS A 1 182 ? -6.362 8.727 29.663 1.00 87.94 182 CYS A C 1
ATOM 1508 O O . CYS A 1 182 ? -7.154 9.644 29.900 1.00 87.94 182 CYS A O 1
ATOM 1510 N N . MET A 1 183 ? -6.068 7.793 30.576 1.00 88.00 183 MET A N 1
ATOM 1511 C CA . MET A 1 183 ? -6.581 7.842 31.950 1.00 88.00 183 MET A CA 1
ATOM 1512 C C . MET A 1 183 ? -6.065 9.065 32.694 1.00 88.00 183 MET A C 1
ATOM 1514 O O . MET A 1 183 ? -6.866 9.772 33.310 1.00 88.00 183 MET A O 1
ATOM 1518 N N . VAL A 1 184 ? -4.756 9.318 32.622 1.00 87.06 184 VAL A N 1
ATOM 1519 C CA . VAL A 1 184 ? -4.118 10.484 33.244 1.00 87.06 184 VAL A CA 1
ATOM 1520 C C . VAL A 1 184 ? -4.684 11.774 32.658 1.00 87.06 184 VAL A C 1
ATOM 1522 O O . VAL A 1 184 ? -5.165 12.619 33.411 1.00 87.06 184 VAL A O 1
ATOM 1525 N N . GLU A 1 185 ? -4.749 11.886 31.328 1.00 86.12 185 GLU A N 1
ATOM 1526 C CA . GLU A 1 185 ? -5.279 13.065 30.634 1.00 86.12 185 GLU A CA 1
ATOM 1527 C C . GLU A 1 185 ? -6.703 13.410 31.097 1.00 86.12 185 GLU A C 1
ATOM 1529 O O . GLU A 1 185 ? -7.015 14.565 31.405 1.00 86.12 185 GLU A O 1
ATOM 1534 N N . LEU A 1 186 ? -7.588 12.412 31.147 1.00 86.81 186 LEU A N 1
ATOM 1535 C CA . LEU A 1 186 ? -8.979 12.629 31.530 1.00 86.81 186 LEU A CA 1
ATOM 1536 C C . LEU A 1 186 ? -9.115 12.979 33.018 1.00 86.81 186 LEU A C 1
ATOM 1538 O O . LEU A 1 186 ? -9.914 13.852 33.374 1.00 86.81 186 LEU A O 1
ATOM 1542 N N . PHE A 1 187 ? -8.327 12.328 33.877 1.00 85.19 187 PHE A N 1
ATOM 1543 C CA . PHE A 1 187 ? -8.299 12.602 35.310 1.00 85.19 187 PHE A CA 1
ATOM 1544 C C . PHE A 1 187 ? -7.826 14.036 35.589 1.00 85.19 187 PHE A C 1
ATOM 1546 O O . PHE A 1 187 ? -8.527 14.792 36.264 1.00 85.19 187 PHE A O 1
ATOM 1553 N N . GLU A 1 188 ? -6.720 14.470 34.987 1.00 81.88 188 GLU A N 1
ATOM 1554 C CA . GLU A 1 188 ? -6.187 15.829 35.145 1.00 81.88 188 GLU A CA 1
ATOM 1555 C C . GLU A 1 188 ? -7.125 16.911 34.599 1.00 81.88 188 GLU A C 1
ATOM 1557 O O . GLU A 1 188 ? -7.332 17.946 35.240 1.00 81.88 188 GLU A O 1
ATOM 1562 N N . LYS A 1 189 ? -7.747 16.678 33.435 1.00 81.88 189 LYS A N 1
ATOM 1563 C CA . LYS A 1 189 ? -8.750 17.600 32.872 1.00 81.88 189 LYS A CA 1
ATOM 1564 C C . LYS A 1 189 ? -9.928 17.809 33.817 1.00 81.88 189 LYS A C 1
ATOM 1566 O O . LYS A 1 189 ? -10.448 18.920 33.904 1.00 81.88 189 LYS A O 1
ATOM 1571 N N . SER A 1 190 ? -10.336 16.764 34.537 1.00 76.81 190 SER A N 1
ATOM 1572 C CA . SER A 1 190 ? -11.425 16.865 35.509 1.00 76.81 190 SER A CA 1
ATOM 1573 C C . SER A 1 190 ? -11.063 17.739 36.711 1.00 76.81 190 SER A C 1
ATOM 1575 O O . SER A 1 190 ? -11.918 18.470 37.206 1.00 76.81 190 SER A O 1
ATOM 1577 N N . LEU A 1 191 ? -9.792 17.733 37.126 1.00 70.56 191 LEU A N 1
ATOM 1578 C CA . LEU A 1 191 ? -9.286 18.538 38.238 1.00 70.56 191 LEU A CA 1
ATOM 1579 C C . LEU A 1 191 ? -9.193 20.023 37.871 1.00 70.56 191 LEU A C 1
ATOM 1581 O O . LEU A 1 191 ? -9.572 20.872 38.673 1.00 70.56 191 LEU A O 1
ATOM 1585 N N . LYS A 1 192 ? -8.789 20.342 36.633 1.00 64.94 192 LYS A N 1
ATOM 1586 C CA . LYS A 1 192 ? -8.737 21.724 36.111 1.00 64.94 192 LYS A CA 1
ATOM 1587 C C . LYS A 1 192 ? -10.118 22.400 36.011 1.00 64.94 192 LYS A C 1
ATOM 1589 O O . LYS A 1 192 ? -10.189 23.618 35.885 1.00 64.94 192 LYS A O 1
ATOM 1594 N N . GLY A 1 193 ? -11.210 21.631 36.065 1.00 54.56 193 GLY A N 1
ATOM 1595 C CA . GLY A 1 193 ? -12.590 22.132 36.017 1.00 54.56 193 GLY A CA 1
ATOM 1596 C C . GLY A 1 193 ? -13.187 22.568 37.363 1.00 54.56 193 GLY A C 1
ATOM 1597 O O . GLY A 1 193 ? -14.272 23.151 37.371 1.00 54.56 193 GLY A O 1
ATOM 1598 N N . PHE A 1 194 ? -12.521 22.303 38.493 1.00 49.59 194 PHE A N 1
ATOM 1599 C CA . PHE A 1 194 ? -12.966 22.748 39.820 1.00 49.59 194 PHE A CA 1
ATOM 1600 C C . PHE A 1 194 ? -12.297 24.084 40.199 1.00 49.59 194 PHE A C 1
ATOM 1602 O O . PHE A 1 194 ? -11.156 24.343 39.850 1.00 49.59 194 PHE A O 1
ATOM 1609 N N . GLY A 1 195 ? -13.020 24.986 40.866 1.00 45.69 195 GLY A N 1
ATOM 1610 C CA . GLY A 1 195 ? -12.485 26.282 41.304 1.00 45.69 195 GLY A CA 1
ATOM 1611 C C . GLY A 1 195 ? -11.450 26.161 42.432 1.00 45.69 195 GLY A C 1
ATOM 1612 O O . GLY A 1 195 ? -11.507 25.241 43.244 1.00 45.69 195 GLY A O 1
ATOM 1613 N N . SER A 1 196 ? -10.523 27.120 42.453 1.00 61.62 196 SER A N 1
ATOM 1614 C CA . SER A 1 196 ? -9.294 27.239 43.250 1.00 61.62 196 SER A CA 1
ATOM 1615 C C . SER A 1 196 ? -9.444 27.151 44.778 1.00 61.62 196 SER A C 1
ATOM 1617 O O . SER A 1 196 ? -10.124 27.982 45.371 1.00 61.62 196 SER A O 1
ATOM 1619 N N . GLU A 1 197 ? -8.729 26.187 45.374 1.00 45.78 197 GLU A N 1
ATOM 1620 C CA . GLU A 1 197 ? -7.961 26.254 46.647 1.00 45.78 197 GLU A CA 1
ATOM 1621 C C . GLU A 1 197 ? -7.271 24.890 46.920 1.00 45.78 197 GLU A C 1
ATOM 1623 O O . GLU A 1 197 ? -6.218 24.839 47.541 1.00 45.78 197 GLU A O 1
ATOM 1628 N N . SER A 1 198 ? -7.788 23.780 46.365 1.00 52.09 198 SER A N 1
ATOM 1629 C CA . SER A 1 198 ? -7.184 22.428 46.434 1.00 52.09 198 SER A CA 1
ATOM 1630 C C . SER A 1 198 ? -6.316 22.037 45.226 1.00 52.09 198 SER A C 1
ATOM 1632 O O . SER A 1 198 ? -5.733 20.956 45.200 1.00 52.09 198 SER A O 1
ATOM 1634 N N . ILE A 1 199 ? -6.240 22.908 44.217 1.00 50.59 199 ILE A N 1
ATOM 1635 C CA . ILE A 1 199 ? -5.533 22.671 42.951 1.00 50.59 199 ILE A CA 1
ATOM 1636 C C . ILE A 1 199 ? -4.035 22.961 43.073 1.00 50.59 199 ILE A C 1
ATOM 1638 O O . ILE A 1 199 ? -3.245 22.227 42.496 1.00 50.59 199 ILE A O 1
ATOM 1642 N N . GLU A 1 200 ? -3.617 23.959 43.855 1.00 49.28 200 GLU A N 1
ATOM 1643 C CA . GLU A 1 200 ? -2.191 24.293 44.020 1.00 49.28 200 GLU A CA 1
ATOM 1644 C C . GLU A 1 200 ? -1.420 23.196 44.779 1.00 49.28 200 GLU A C 1
ATOM 1646 O O . GLU A 1 200 ? -0.299 22.860 44.403 1.00 49.28 200 GLU A O 1
ATOM 1651 N N . ASP A 1 201 ? -2.045 22.549 45.771 1.00 52.19 201 ASP A N 1
ATOM 1652 C CA . ASP A 1 201 ? -1.473 21.414 46.523 1.00 52.19 201 ASP A CA 1
ATOM 1653 C C . ASP A 1 201 ? -1.403 20.114 45.690 1.00 52.19 201 ASP A C 1
ATOM 1655 O O . ASP A 1 201 ? -0.577 19.236 45.951 1.00 52.19 201 ASP A O 1
ATOM 1659 N N . PHE A 1 202 ? -2.266 19.968 44.677 1.00 51.75 202 PHE A N 1
ATOM 1660 C CA . PHE A 1 202 ? -2.287 18.800 43.789 1.00 51.75 202 PHE A CA 1
ATOM 1661 C C . PHE A 1 202 ? -1.410 19.004 42.545 1.00 51.75 202 PHE A C 1
ATOM 1663 O O . PHE A 1 202 ? -0.693 18.087 42.154 1.00 51.75 202 PHE A O 1
ATOM 1670 N N . LEU A 1 203 ? -1.393 20.211 41.969 1.00 50.50 203 LEU A N 1
ATOM 1671 C CA . LEU A 1 203 ? -0.505 20.581 40.862 1.00 50.50 203 LEU A CA 1
ATOM 1672 C C . LEU A 1 203 ? 0.965 20.624 41.298 1.00 50.50 203 LEU A C 1
ATOM 1674 O O . LEU A 1 203 ? 1.830 20.185 40.553 1.00 50.50 203 LEU A O 1
ATOM 1678 N N . SER A 1 204 ? 1.268 21.034 42.533 1.00 53.34 204 SER A N 1
ATOM 1679 C CA . SER A 1 204 ? 2.630 20.920 43.087 1.00 53.34 204 SER A CA 1
ATOM 1680 C C . SER A 1 204 ? 3.070 19.459 43.307 1.00 53.34 204 SER A C 1
ATOM 1682 O O . SER A 1 204 ? 4.256 19.127 43.189 1.00 53.34 204 SER A O 1
ATOM 1684 N N . ARG A 1 205 ? 2.125 18.537 43.551 1.00 51.12 205 ARG A N 1
ATOM 1685 C CA . ARG A 1 205 ? 2.380 17.083 43.538 1.00 51.12 205 ARG A CA 1
ATOM 1686 C C . ARG A 1 205 ? 2.532 16.517 42.127 1.00 51.12 205 ARG A C 1
ATOM 1688 O O . ARG A 1 205 ? 3.367 15.640 41.949 1.00 51.12 205 ARG A O 1
ATOM 1695 N N . SER A 1 206 ? 1.786 17.002 41.132 1.00 47.75 206 SER A N 1
ATOM 1696 C CA . SER A 1 206 ? 1.976 16.576 39.736 1.00 47.75 206 SER A CA 1
ATOM 1697 C C . SER A 1 206 ? 3.286 17.114 39.152 1.00 47.75 206 SER A C 1
ATOM 1699 O O . SER A 1 206 ? 3.985 16.378 38.468 1.00 47.75 206 SER A O 1
ATOM 1701 N N . GLU A 1 207 ? 3.683 18.347 39.486 1.00 48.41 207 GLU A N 1
ATOM 1702 C CA . GLU A 1 207 ? 4.973 18.938 39.087 1.00 48.41 207 GLU A CA 1
ATOM 1703 C C . GLU A 1 207 ? 6.172 18.198 39.702 1.00 48.41 207 GLU A C 1
ATOM 1705 O O . GLU A 1 207 ? 7.184 18.011 39.033 1.00 48.41 207 GLU A O 1
ATOM 1710 N N . SER A 1 208 ? 6.056 17.700 40.940 1.00 48.22 208 SER A N 1
ATOM 1711 C CA . SER A 1 208 ? 7.074 16.816 41.543 1.00 48.22 208 SER A CA 1
ATOM 1712 C C . SER A 1 208 ? 7.008 15.360 41.056 1.00 48.22 208 SER A C 1
ATOM 1714 O O . SER A 1 208 ? 7.928 14.591 41.327 1.00 48.22 208 SER A O 1
ATOM 1716 N N . MET A 1 209 ? 5.960 14.986 40.311 1.00 46.94 209 MET A N 1
ATOM 1717 C CA . MET A 1 209 ? 5.781 13.673 39.678 1.00 46.94 209 MET A CA 1
ATOM 1718 C C . MET A 1 209 ? 6.006 13.679 38.157 1.00 46.94 209 MET A C 1
ATOM 1720 O O . MET A 1 209 ? 5.860 12.630 37.536 1.00 46.94 209 MET A O 1
ATOM 1724 N N . GLY A 1 210 ? 6.452 14.795 37.565 1.00 50.12 210 GLY A N 1
ATOM 1725 C CA . GLY A 1 210 ? 6.778 14.906 36.134 1.00 50.12 210 GLY A CA 1
ATOM 1726 C C . GLY A 1 210 ? 7.903 13.979 35.636 1.00 50.12 210 GLY A C 1
ATOM 1727 O O . GLY A 1 210 ? 8.170 13.934 34.440 1.00 50.12 210 GLY A O 1
ATOM 1728 N N . GLU A 1 211 ? 8.551 13.225 36.531 1.00 58.44 211 GLU A N 1
ATOM 1729 C CA . GLU A 1 211 ? 9.540 12.185 36.208 1.00 58.44 211 GLU A CA 1
ATOM 1730 C C . GLU A 1 211 ? 8.944 10.762 36.114 1.00 58.44 211 GLU A C 1
ATOM 1732 O O . GLU A 1 211 ? 9.642 9.830 35.709 1.00 58.44 211 GLU A O 1
ATOM 1737 N N . LEU A 1 212 ? 7.681 10.555 36.506 1.00 64.75 212 LEU A N 1
ATOM 1738 C CA . LEU A 1 212 ? 7.030 9.242 36.487 1.00 64.75 212 LEU A CA 1
ATOM 1739 C C . LEU A 1 212 ? 6.305 8.998 35.159 1.00 64.75 212 LEU A C 1
ATOM 1741 O O . LEU A 1 212 ? 5.635 9.876 34.627 1.00 64.75 212 LEU A O 1
ATOM 1745 N N . SER A 1 213 ? 6.374 7.763 34.656 1.00 78.62 213 SER A N 1
ATOM 1746 C CA . SER A 1 213 ? 5.494 7.326 33.562 1.00 78.62 213 SER A CA 1
ATOM 1747 C C . SER A 1 213 ? 4.025 7.341 34.004 1.00 78.62 213 SER A C 1
ATOM 1749 O O . SER A 1 213 ? 3.728 7.113 35.181 1.00 78.62 213 SER A O 1
ATOM 1751 N N . SER A 1 214 ? 3.088 7.509 33.066 1.00 81.50 214 SER A N 1
ATOM 1752 C CA . SER A 1 214 ? 1.641 7.511 33.345 1.00 81.50 214 SER A CA 1
ATOM 1753 C C . SER A 1 214 ? 1.191 6.299 34.157 1.00 81.50 214 SER A C 1
ATOM 1755 O O . SER A 1 214 ? 0.415 6.424 35.103 1.00 81.50 214 SER A O 1
ATOM 1757 N N . LYS A 1 215 ? 1.747 5.122 33.852 1.00 83.75 215 LYS A N 1
ATOM 1758 C CA . LYS A 1 215 ? 1.512 3.886 34.607 1.00 83.75 215 LYS A CA 1
ATOM 1759 C C . LYS A 1 215 ? 1.917 4.013 36.077 1.00 83.75 215 LYS A C 1
ATOM 1761 O O . LYS A 1 215 ? 1.133 3.684 36.962 1.00 83.75 215 LYS A O 1
ATOM 1766 N N . GLN A 1 216 ? 3.120 4.517 36.343 1.00 84.00 216 GLN A N 1
ATOM 1767 C CA . GLN A 1 216 ? 3.615 4.716 37.709 1.00 84.00 216 GLN A CA 1
ATOM 1768 C C . GLN A 1 216 ? 2.802 5.774 38.462 1.00 84.00 216 GLN A C 1
ATOM 1770 O O . GLN A 1 216 ? 2.593 5.638 39.667 1.00 84.00 216 GLN A O 1
ATOM 1775 N N . TYR A 1 217 ? 2.318 6.801 37.761 1.00 82.88 217 TYR A N 1
ATOM 1776 C CA . TYR A 1 217 ? 1.443 7.811 38.348 1.00 82.88 217 TYR A CA 1
ATOM 1777 C C . TYR A 1 217 ? 0.071 7.237 38.735 1.00 82.88 217 TYR A C 1
ATOM 1779 O O . TYR A 1 217 ? -0.422 7.470 39.838 1.00 82.88 217 TYR A O 1
ATOM 1787 N N . ILE A 1 218 ? -0.524 6.404 37.879 1.00 84.12 218 ILE A N 1
ATOM 1788 C CA . ILE A 1 218 ? -1.772 5.701 38.210 1.00 84.12 218 ILE A CA 1
ATOM 1789 C C . ILE A 1 218 ? -1.566 4.767 39.404 1.00 84.12 218 ILE A C 1
ATOM 1791 O O . ILE A 1 218 ? -2.416 4.708 40.290 1.00 84.12 218 ILE A O 1
ATOM 1795 N N . GLU A 1 219 ? -0.446 4.045 39.458 1.00 85.12 219 GLU A N 1
ATOM 1796 C CA . GLU A 1 219 ? -0.128 3.151 40.576 1.00 85.12 219 GLU A CA 1
ATOM 1797 C C . GLU A 1 219 ? 0.041 3.915 41.902 1.00 85.12 219 GLU A C 1
ATOM 1799 O O . GLU A 1 219 ? -0.417 3.431 42.944 1.00 85.12 219 GLU A O 1
ATOM 1804 N N . SER A 1 220 ? 0.643 5.111 41.885 1.00 83.06 220 SER A N 1
ATOM 1805 C CA . SER A 1 220 ? 0.817 5.938 43.088 1.00 83.06 220 SER A CA 1
ATOM 1806 C C . SER A 1 220 ? -0.500 6.550 43.587 1.00 83.06 220 SER A C 1
ATOM 1808 O O . SER A 1 220 ? -0.711 6.642 44.798 1.00 83.06 220 SER A O 1
ATOM 1810 N N . GLU A 1 221 ? -1.425 6.871 42.679 1.00 83.25 221 GLU A N 1
ATOM 1811 C CA . GLU A 1 221 ? -2.727 7.491 42.967 1.00 83.25 221 GLU A CA 1
ATOM 1812 C C . GLU A 1 221 ? -3.925 6.545 42.736 1.00 83.25 221 GLU A C 1
ATOM 1814 O O . GLU A 1 221 ? -5.063 6.983 42.533 1.00 83.25 221 GLU A O 1
ATOM 1819 N N . LEU A 1 222 ? -3.711 5.226 42.820 1.00 83.19 222 LEU A N 1
ATOM 1820 C CA . LEU A 1 222 ? -4.678 4.202 42.395 1.00 83.19 222 LEU A CA 1
ATOM 1821 C C . LEU A 1 222 ? -6.080 4.382 42.995 1.00 83.19 222 LEU A C 1
ATOM 1823 O O . LEU A 1 222 ? -7.085 4.168 42.317 1.00 83.19 222 LEU A O 1
ATOM 1827 N N . LYS A 1 223 ? -6.177 4.791 44.266 1.00 83.94 223 LYS A N 1
ATOM 1828 C CA . LYS A 1 223 ? -7.469 5.036 44.933 1.00 83.94 223 LYS A CA 1
ATOM 1829 C C . LYS A 1 223 ? -8.234 6.198 44.302 1.00 83.94 223 LYS A C 1
ATOM 1831 O O . LYS A 1 223 ? -9.447 6.093 44.130 1.00 83.94 223 LYS A O 1
ATOM 1836 N N . SER A 1 224 ? -7.531 7.275 43.965 1.00 83.62 224 SER A N 1
ATOM 1837 C CA . SER A 1 224 ? -8.082 8.480 43.344 1.00 83.62 224 SER A CA 1
ATOM 1838 C C . SER A 1 224 ? -8.619 8.152 41.949 1.00 83.62 224 SER A C 1
ATOM 1840 O O . SER A 1 224 ? -9.787 8.420 41.660 1.00 83.62 224 SER A O 1
ATOM 1842 N N . PHE A 1 225 ? -7.818 7.448 41.142 1.00 86.62 225 PHE A N 1
ATOM 1843 C CA . PHE A 1 225 ? -8.215 6.950 39.821 1.00 86.62 225 PHE A CA 1
ATOM 1844 C C . PHE A 1 225 ? -9.395 5.974 39.895 1.00 86.62 225 PHE A C 1
ATOM 1846 O O . PHE A 1 225 ? -10.391 6.153 39.194 1.00 86.62 225 PHE A O 1
ATOM 1853 N N . THR A 1 226 ? -9.339 4.988 40.797 1.00 85.31 226 THR A N 1
ATOM 1854 C CA . THR A 1 226 ? -10.430 4.017 40.991 1.00 85.31 226 THR A CA 1
ATOM 1855 C C . THR A 1 226 ? -11.729 4.732 41.350 1.00 85.31 226 THR A C 1
ATOM 1857 O O . THR A 1 226 ? -12.762 4.465 40.745 1.00 85.31 226 THR A O 1
ATOM 1860 N N . SER A 1 227 ? -11.685 5.681 42.293 1.00 85.69 227 SER A N 1
ATOM 1861 C CA . SER A 1 227 ? -12.860 6.466 42.684 1.00 85.69 227 SER A CA 1
ATOM 1862 C C . SER A 1 227 ? -13.409 7.288 41.519 1.00 85.69 227 SER A C 1
ATOM 1864 O O . SER A 1 227 ? -14.622 7.317 41.319 1.00 85.69 227 SER A O 1
ATOM 1866 N N . PHE A 1 228 ? -12.545 7.937 40.737 1.00 85.75 228 PHE A N 1
ATOM 1867 C CA . PHE A 1 228 ? -12.950 8.757 39.594 1.00 85.75 228 PHE A CA 1
ATOM 1868 C C . PHE A 1 228 ? -13.639 7.938 38.498 1.00 85.75 228 PHE A C 1
ATOM 1870 O O . PHE A 1 228 ? -14.673 8.352 37.966 1.00 85.75 228 PHE A O 1
ATOM 1877 N N . PHE A 1 229 ? -13.112 6.750 38.206 1.00 87.69 229 PHE A N 1
ATOM 1878 C CA . PHE A 1 229 ? -13.645 5.854 37.184 1.00 87.69 229 PHE A CA 1
ATOM 1879 C C . PHE A 1 229 ? -14.766 4.932 37.677 1.00 87.69 229 PHE A C 1
ATOM 1881 O O . PHE A 1 229 ? -15.332 4.197 36.876 1.00 87.69 229 PHE A O 1
ATOM 1888 N N . THR A 1 230 ? -15.199 5.017 38.941 1.00 85.69 230 THR A N 1
ATOM 1889 C CA . THR A 1 230 ? -16.484 4.404 39.346 1.00 85.69 230 THR A CA 1
ATOM 1890 C C . THR A 1 230 ? -17.692 5.056 38.666 1.00 85.69 230 THR A C 1
ATOM 1892 O O . THR A 1 230 ? -18.752 4.441 38.556 1.00 85.69 230 THR A O 1
ATOM 1895 N N . VAL A 1 231 ? -17.544 6.297 38.193 1.00 87.06 231 VAL A N 1
ATOM 1896 C CA . VAL A 1 231 ? -18.599 7.032 37.495 1.00 87.06 231 VAL A CA 1
ATOM 1897 C C . VAL A 1 231 ? -18.669 6.574 36.039 1.00 87.06 231 VAL A C 1
ATOM 1899 O O . VAL A 1 231 ? -17.761 6.830 35.251 1.00 87.06 231 VAL A O 1
ATOM 1902 N N . GLU A 1 232 ? -19.800 5.980 35.656 1.00 85.38 232 GLU A N 1
ATOM 1903 C CA . GLU A 1 232 ? -20.048 5.433 34.312 1.00 85.38 232 GLU A CA 1
ATOM 1904 C C . GLU A 1 232 ? -19.779 6.445 33.183 1.00 85.38 232 GLU A C 1
ATOM 1906 O O . GLU A 1 232 ? -19.217 6.114 32.142 1.00 85.38 232 GLU A O 1
ATOM 1911 N N . LYS A 1 233 ? -20.114 7.723 33.396 1.00 87.19 233 LYS A N 1
ATOM 1912 C CA . LYS A 1 233 ? -19.818 8.795 32.434 1.00 87.19 233 LYS A CA 1
ATOM 1913 C C . LYS A 1 233 ? -18.314 8.927 32.157 1.00 87.19 233 LYS A C 1
ATOM 1915 O O . LYS A 1 233 ? -17.933 9.086 31.001 1.00 87.19 233 LYS A O 1
ATOM 1920 N N . ASN A 1 234 ? -17.480 8.843 33.193 1.00 87.06 234 ASN A N 1
ATOM 1921 C CA . ASN A 1 234 ? -16.030 8.974 33.070 1.00 87.06 234 ASN A CA 1
ATOM 1922 C C . ASN A 1 234 ? -15.428 7.743 32.380 1.00 87.06 234 ASN A C 1
ATOM 1924 O O . ASN A 1 234 ? -14.542 7.898 31.544 1.00 87.06 234 ASN A O 1
ATOM 1928 N N . LYS A 1 235 ? -15.957 6.539 32.656 1.00 86.81 235 LYS A N 1
ATOM 1929 C CA . LYS A 1 235 ? -15.584 5.313 31.927 1.00 86.81 235 LYS A CA 1
ATOM 1930 C C . LYS A 1 235 ? -15.855 5.445 30.426 1.00 86.81 235 LYS A C 1
ATOM 1932 O O . LYS A 1 235 ? -14.956 5.241 29.617 1.00 86.81 235 LYS A O 1
ATOM 1937 N N . ASN A 1 236 ? -17.067 5.870 30.060 1.00 85.12 236 ASN A N 1
ATOM 1938 C CA . ASN A 1 236 ? -17.451 6.056 28.657 1.00 85.12 236 ASN A CA 1
ATOM 1939 C C . ASN A 1 236 ? -16.599 7.126 27.955 1.00 85.12 236 ASN A C 1
ATOM 1941 O O . ASN A 1 236 ? -16.202 6.944 26.807 1.00 85.12 236 ASN A O 1
ATOM 1945 N N . GLN A 1 237 ? -16.283 8.228 28.643 1.00 86.44 237 GLN A N 1
ATOM 1946 C CA . GLN A 1 237 ? -15.390 9.261 28.109 1.00 86.44 237 GLN A CA 1
ATOM 1947 C C . GLN A 1 237 ? -13.970 8.740 27.886 1.00 86.44 237 GLN A C 1
ATOM 1949 O O . GLN A 1 237 ? -13.367 9.062 26.864 1.00 86.44 237 GLN A O 1
ATOM 1954 N N . LEU A 1 238 ? -13.449 7.920 28.802 1.00 87.94 238 LEU A N 1
ATOM 1955 C CA . LEU A 1 238 ? -12.145 7.293 28.629 1.00 87.94 238 LEU A CA 1
ATOM 1956 C C . LEU A 1 238 ? -12.137 6.346 27.433 1.00 87.94 238 LEU A C 1
ATOM 1958 O O . LEU A 1 238 ? -11.221 6.424 26.623 1.00 87.94 238 LEU A O 1
ATOM 1962 N N . HIS A 1 239 ? -13.145 5.477 27.302 1.00 87.12 239 HIS A N 1
ATOM 1963 C CA . HIS A 1 239 ? -13.253 4.572 26.154 1.00 87.12 239 HIS A CA 1
ATOM 1964 C C . HIS A 1 239 ? -13.264 5.360 24.843 1.00 87.12 239 HIS A C 1
ATOM 1966 O O . HIS A 1 239 ? -12.477 5.070 23.946 1.00 87.12 239 HIS A O 1
ATOM 1972 N N . GLN A 1 240 ? -14.089 6.405 24.747 1.00 85.50 240 GLN A N 1
ATOM 1973 C CA . GLN A 1 240 ? -14.133 7.267 23.564 1.00 85.50 240 GLN A CA 1
ATOM 1974 C C . GLN A 1 240 ? -12.777 7.912 23.269 1.00 85.50 240 GLN A C 1
ATOM 1976 O O . GLN A 1 240 ? -12.310 7.826 22.135 1.00 85.50 240 GLN A O 1
ATOM 1981 N N . LEU A 1 241 ? -12.134 8.518 24.272 1.00 86.56 241 LEU A N 1
ATOM 1982 C CA . LEU A 1 241 ? -10.827 9.157 24.115 1.00 86.56 241 LEU A CA 1
ATOM 1983 C C . LEU A 1 241 ? -9.763 8.147 23.670 1.00 86.56 241 LEU A C 1
ATOM 1985 O O . LEU A 1 241 ? -9.023 8.410 22.727 1.00 86.56 241 LEU A O 1
ATOM 1989 N N . PHE A 1 242 ? -9.723 6.976 24.300 1.00 88.69 242 PHE A N 1
ATOM 1990 C CA . PHE A 1 242 ? -8.769 5.918 23.996 1.00 88.69 242 PHE A CA 1
ATOM 1991 C C . PHE A 1 242 ? -8.889 5.430 22.549 1.00 88.69 242 PHE A C 1
ATOM 1993 O O . PHE A 1 242 ? -7.901 5.425 21.816 1.00 88.69 242 PHE A O 1
ATOM 2000 N N . TYR A 1 243 ? -10.100 5.102 22.089 1.00 87.88 243 TYR A N 1
ATOM 2001 C CA . TYR A 1 243 ? -10.313 4.695 20.697 1.00 87.88 243 TYR A CA 1
ATOM 2002 C C . TYR A 1 243 ? -10.066 5.841 19.709 1.00 87.88 243 TYR A C 1
ATOM 2004 O O . TYR A 1 243 ? -9.481 5.612 18.651 1.00 87.88 243 TYR A O 1
ATOM 2012 N N . GLN A 1 244 ? -10.425 7.081 20.056 1.00 86.00 244 GLN A N 1
ATOM 2013 C CA . GLN A 1 244 ? -10.081 8.253 19.245 1.00 86.00 244 GLN A CA 1
ATOM 2014 C C . GLN A 1 244 ? -8.567 8.410 19.088 1.00 86.00 244 GLN A C 1
ATOM 2016 O O . GLN A 1 244 ? -8.110 8.644 17.971 1.00 86.00 244 GLN A O 1
ATOM 2021 N N . ARG A 1 245 ? -7.780 8.219 20.156 1.00 86.81 245 ARG A N 1
ATOM 2022 C CA . ARG A 1 245 ? -6.312 8.225 20.078 1.00 86.81 245 ARG A CA 1
ATOM 2023 C C . ARG A 1 245 ? -5.802 7.077 19.224 1.00 86.81 245 ARG A C 1
ATOM 2025 O O . ARG A 1 245 ? -5.006 7.315 18.325 1.00 86.81 245 ARG A O 1
ATOM 2032 N N . LEU A 1 246 ? -6.287 5.852 19.425 1.00 88.50 246 LEU A N 1
ATOM 2033 C CA . LEU A 1 246 ? -5.857 4.702 18.621 1.00 88.50 246 LEU A CA 1
ATOM 2034 C C . LEU A 1 246 ? -6.139 4.881 17.125 1.00 88.50 246 LEU A C 1
ATOM 2036 O O . LEU A 1 246 ? -5.336 4.440 16.305 1.00 88.50 246 LEU A O 1
ATOM 2040 N N . ILE A 1 247 ? -7.250 5.521 16.760 1.00 86.56 247 ILE A N 1
ATOM 2041 C CA . ILE A 1 247 ? -7.658 5.739 15.366 1.00 86.56 247 ILE A CA 1
ATOM 2042 C C . ILE A 1 247 ? -6.969 6.967 14.761 1.00 86.56 247 ILE A C 1
ATOM 2044 O O . ILE A 1 247 ? -6.385 6.863 13.680 1.00 86.56 247 ILE A O 1
ATOM 2048 N N . GLY A 1 248 ? -7.048 8.108 15.447 1.00 81.38 248 GLY A N 1
ATOM 2049 C CA . GLY A 1 248 ? -6.624 9.427 14.967 1.00 81.38 248 GLY A CA 1
ATOM 2050 C C . GLY A 1 248 ? -5.179 9.796 15.297 1.00 81.38 248 GLY A C 1
ATOM 2051 O O . GLY A 1 248 ? -4.548 10.547 14.561 1.00 81.38 248 GLY A O 1
ATOM 2052 N N . GLY A 1 249 ? -4.623 9.229 16.364 1.00 83.94 249 GLY A N 1
ATOM 2053 C CA . GLY A 1 249 ? -3.339 9.630 16.927 1.00 83.94 249 GLY A CA 1
ATOM 2054 C C . GLY A 1 249 ? -3.458 10.776 17.930 1.00 83.94 249 GLY A C 1
ATOM 2055 O O . GLY A 1 249 ? -4.548 11.120 18.394 1.00 83.94 249 GLY A O 1
ATOM 2056 N N . ASN A 1 250 ? -2.315 11.362 18.282 1.00 73.88 250 ASN A N 1
ATOM 2057 C CA . ASN A 1 250 ? -2.266 12.541 19.142 1.00 73.88 250 ASN A CA 1
ATOM 2058 C C . ASN A 1 250 ? -2.719 13.799 18.368 1.00 73.88 250 ASN A C 1
ATOM 2060 O O . ASN A 1 250 ? -2.333 13.964 17.210 1.00 73.88 250 ASN A O 1
ATOM 2064 N N . PRO A 1 251 ? -3.534 14.690 18.971 1.00 63.72 251 PRO A N 1
ATOM 2065 C CA . PRO A 1 251 ? -3.954 15.929 18.338 1.00 63.72 251 PRO A CA 1
ATOM 2066 C C . PRO A 1 251 ? -2.743 16.833 18.104 1.00 63.72 251 PRO A C 1
ATOM 2068 O O . PRO A 1 251 ? -1.819 16.891 18.909 1.00 63.72 251 PRO A O 1
ATOM 2071 N N . SER A 1 252 ? -2.772 17.557 16.992 1.00 54.47 252 SER A N 1
ATOM 2072 C CA . SER A 1 252 ? -1.651 18.336 16.460 1.00 54.47 252 SER A CA 1
ATOM 2073 C C . SER A 1 252 ? -1.349 19.647 17.201 1.00 54.47 252 SER A C 1
ATOM 2075 O O . SER A 1 252 ? -0.461 20.377 16.767 1.00 54.47 252 SER A O 1
ATOM 2077 N N . ASN A 1 253 ? -2.045 19.953 18.301 1.00 43.78 253 ASN A N 1
ATOM 2078 C CA . ASN A 1 253 ? -1.874 21.206 19.034 1.00 43.78 253 ASN A CA 1
ATOM 2079 C C . ASN A 1 253 ? -1.317 20.996 20.451 1.00 43.78 253 ASN A C 1
ATOM 2081 O O . ASN A 1 253 ? -1.898 20.260 21.244 1.00 43.78 253 ASN A O 1
ATOM 2085 N N . GLU A 1 254 ? -0.268 21.783 20.709 1.00 42.09 254 GLU A N 1
ATOM 2086 C CA . GLU A 1 254 ? 0.369 22.177 21.976 1.00 42.09 254 GLU A CA 1
ATOM 2087 C C . GLU A 1 254 ? 1.324 21.151 22.636 1.00 42.09 254 GLU A C 1
ATOM 2089 O O . GLU A 1 254 ? 0.939 20.096 23.130 1.00 42.09 254 GLU A O 1
ATOM 2094 N N . ASP A 1 255 ? 2.609 21.531 22.615 1.00 43.56 255 ASP A N 1
ATOM 2095 C CA . ASP A 1 255 ? 3.738 21.115 23.467 1.00 43.56 255 ASP A CA 1
ATOM 2096 C C . ASP A 1 255 ? 4.301 19.687 23.398 1.00 43.56 255 ASP A C 1
ATOM 2098 O O . ASP A 1 255 ? 5.301 19.396 24.054 1.00 43.56 255 ASP A O 1
ATOM 2102 N N . PHE A 1 256 ? 3.780 18.815 22.541 1.00 42.19 256 PHE A N 1
ATOM 2103 C CA . PHE A 1 256 ? 4.427 17.529 22.270 1.00 42.19 256 PHE A CA 1
ATOM 2104 C C . PHE A 1 256 ? 5.522 17.683 21.206 1.00 42.19 256 PHE A C 1
ATOM 2106 O O . PHE A 1 256 ? 5.232 17.987 20.047 1.00 42.19 256 PHE A O 1
ATOM 2113 N N . GLU A 1 257 ? 6.789 17.486 21.601 1.00 39.25 257 GLU A N 1
ATOM 2114 C CA . GLU A 1 257 ? 7.940 17.481 20.690 1.00 39.25 257 GLU A CA 1
ATOM 2115 C C . GLU A 1 257 ? 7.637 16.633 19.445 1.00 39.25 257 GLU A C 1
ATOM 2117 O O . GLU A 1 257 ? 7.048 15.553 19.538 1.00 39.25 257 GLU A O 1
ATOM 2122 N N . GLU A 1 258 ? 8.072 17.119 18.281 1.00 39.00 258 GLU A N 1
ATOM 2123 C CA . GLU A 1 258 ? 7.827 16.604 16.921 1.00 39.00 258 GLU A CA 1
ATOM 2124 C C . GLU A 1 258 ? 8.131 15.092 16.743 1.00 39.00 258 GLU A C 1
ATOM 2126 O O . GLU A 1 258 ? 7.674 14.467 15.788 1.00 39.00 258 GLU A O 1
ATOM 2131 N N . TYR A 1 259 ? 8.831 14.478 17.705 1.00 36.16 259 TYR A N 1
ATOM 2132 C CA . TYR A 1 259 ? 9.194 13.057 17.767 1.00 36.16 259 TYR A CA 1
ATOM 2133 C C . TYR A 1 259 ? 8.222 12.161 18.564 1.00 36.16 259 TYR A C 1
ATOM 2135 O O . TYR A 1 259 ? 8.360 10.940 18.535 1.00 36.16 259 TYR A O 1
ATOM 2143 N N . SER A 1 260 ? 7.220 12.734 19.239 1.00 45.44 260 SER A N 1
ATOM 2144 C CA . SER A 1 260 ? 6.227 12.024 20.073 1.00 45.44 260 SER A CA 1
ATOM 2145 C C . SER A 1 260 ? 4.844 11.876 19.412 1.00 45.44 260 SER A C 1
ATOM 2147 O O . SER A 1 260 ? 3.870 11.449 20.039 1.00 45.44 260 SER A O 1
ATOM 2149 N N . GLN A 1 261 ? 4.736 12.217 18.123 1.00 56.84 261 GLN A N 1
ATOM 2150 C CA . GLN A 1 261 ? 3.485 12.168 17.366 1.00 56.84 261 GLN A CA 1
ATOM 2151 C C . GLN A 1 261 ? 3.087 10.720 17.053 1.00 56.84 261 GLN A C 1
ATOM 2153 O O . GLN A 1 261 ? 3.355 10.175 15.979 1.00 56.84 261 GLN A O 1
ATOM 2158 N N . PHE A 1 262 ? 2.412 10.083 18.006 1.00 67.00 262 PHE A N 1
ATOM 2159 C CA . PHE A 1 262 ? 1.699 8.840 17.766 1.00 67.00 262 PHE A CA 1
ATOM 2160 C C . PHE A 1 262 ? 0.658 9.063 16.657 1.00 67.00 262 PHE A C 1
ATOM 2162 O O . PHE A 1 262 ? -0.301 9.811 16.837 1.00 67.00 262 PHE A O 1
ATOM 2169 N N . THR A 1 263 ? 0.854 8.430 15.498 1.00 77.25 263 THR A N 1
ATOM 2170 C CA . THR A 1 263 ? -0.156 8.387 14.431 1.00 77.25 263 THR A CA 1
ATOM 2171 C C . THR A 1 263 ? -1.064 7.191 14.676 1.00 77.25 263 THR A C 1
ATOM 2173 O O . THR A 1 263 ? -0.584 6.058 14.741 1.00 77.25 263 THR A O 1
ATOM 2176 N N . GLY A 1 264 ? -2.370 7.428 14.782 1.00 86.69 264 GLY A N 1
ATOM 2177 C CA . GLY A 1 264 ? -3.345 6.359 14.959 1.00 86.69 264 GLY A CA 1
ATOM 2178 C C . GLY A 1 264 ? -3.424 5.428 13.745 1.00 86.69 264 GLY A C 1
ATOM 2179 O O . GLY A 1 264 ? -3.078 5.797 12.619 1.00 86.69 264 GLY A O 1
ATOM 2180 N N . VAL A 1 265 ? -3.880 4.194 13.964 1.00 88.81 265 VAL A N 1
ATOM 2181 C CA . VAL A 1 265 ? -3.955 3.155 12.924 1.00 88.81 265 VAL A CA 1
ATOM 2182 C C . VAL A 1 265 ? -4.904 3.538 11.785 1.00 88.81 265 VAL A C 1
ATOM 2184 O O . VAL A 1 265 ? -4.656 3.175 10.636 1.00 88.81 265 VAL A O 1
ATOM 2187 N N . GLY A 1 266 ? -5.965 4.294 12.081 1.00 87.31 266 GLY A N 1
ATOM 2188 C CA . GLY A 1 266 ? -6.943 4.743 11.092 1.00 87.31 266 GLY A CA 1
ATOM 2189 C C . GLY A 1 266 ? -6.366 5.804 10.170 1.00 87.31 266 GLY A C 1
ATOM 2190 O O . GLY A 1 266 ? -6.370 5.624 8.951 1.00 87.31 266 GLY A O 1
ATOM 2191 N N . GLU A 1 267 ? -5.786 6.858 10.745 1.00 84.88 267 GLU A N 1
ATOM 2192 C CA . GLU A 1 267 ? -5.131 7.925 9.980 1.00 84.88 267 GLU A CA 1
ATOM 2193 C C . GLU A 1 267 ? -3.925 7.414 9.188 1.00 84.88 267 GLU A C 1
ATOM 2195 O O . GLU A 1 267 ? -3.742 7.774 8.021 1.00 84.88 267 GLU A O 1
ATOM 2200 N N . TRP A 1 268 ? -3.141 6.492 9.755 1.00 90.00 268 TRP A N 1
ATOM 2201 C CA . TRP A 1 268 ? -2.080 5.824 9.005 1.00 90.00 268 TRP A CA 1
ATOM 2202 C C . TRP A 1 268 ? -2.625 5.036 7.809 1.00 90.00 268 TRP A C 1
ATOM 2204 O O . TRP A 1 268 ? -2.151 5.230 6.684 1.00 90.00 268 TRP A O 1
ATOM 2214 N N . ALA A 1 269 ? -3.616 4.164 8.026 1.00 89.25 269 ALA A N 1
ATOM 2215 C CA . ALA A 1 269 ? -4.192 3.359 6.954 1.00 89.25 269 ALA A CA 1
ATOM 2216 C C . ALA A 1 269 ? -4.747 4.263 5.849 1.00 89.25 269 ALA A C 1
ATOM 2218 O O . ALA A 1 269 ? -4.439 4.054 4.675 1.00 89.25 269 ALA A O 1
ATOM 2219 N N . LYS A 1 270 ? -5.481 5.317 6.228 1.00 85.44 270 LYS A N 1
ATOM 2220 C CA . LYS A 1 270 ? -6.014 6.346 5.328 1.00 85.44 270 LYS A CA 1
ATOM 2221 C C . LYS A 1 270 ? -4.911 7.014 4.515 1.00 85.44 270 LYS A C 1
ATOM 2223 O O . LYS A 1 270 ? -5.031 7.079 3.296 1.00 85.44 270 LYS A O 1
ATOM 2228 N N . LYS A 1 271 ? -3.806 7.427 5.140 1.00 86.56 271 LYS A N 1
ATOM 2229 C CA . LYS A 1 271 ? -2.658 8.032 4.447 1.00 86.56 271 LYS A CA 1
ATOM 2230 C C . LYS A 1 271 ? -2.058 7.101 3.390 1.00 86.56 271 LYS A C 1
ATOM 2232 O O . LYS A 1 271 ? -1.856 7.525 2.254 1.00 86.56 271 LYS A O 1
ATOM 2237 N N . VAL A 1 272 ? -1.825 5.829 3.728 1.00 89.88 272 VAL A N 1
ATOM 2238 C CA . VAL A 1 272 ? -1.299 4.820 2.781 1.00 89.88 272 VAL A CA 1
ATOM 2239 C C . VAL A 1 272 ? -2.258 4.617 1.606 1.00 89.88 272 VAL A C 1
ATOM 2241 O O . VAL A 1 272 ? -1.856 4.547 0.446 1.00 89.88 272 VAL A O 1
ATOM 2244 N N . PHE A 1 273 ? -3.546 4.525 1.907 1.00 88.81 273 PHE A N 1
ATOM 2245 C CA . PHE A 1 273 ? -4.602 4.240 0.944 1.00 88.81 273 PHE A CA 1
ATOM 2246 C C . PHE A 1 273 ? -4.893 5.425 0.021 1.00 88.81 273 PHE A C 1
ATOM 2248 O O . PHE A 1 273 ? -5.168 5.219 -1.162 1.00 88.81 273 PHE A O 1
ATOM 2255 N N . ASN A 1 274 ? -4.798 6.647 0.538 1.00 84.31 274 ASN A N 1
ATOM 2256 C CA . ASN A 1 274 ? -4.936 7.878 -0.233 1.00 84.31 274 ASN A CA 1
ATOM 2257 C C . ASN A 1 274 ? -3.771 8.062 -1.200 1.00 84.31 274 ASN A C 1
ATOM 2259 O O . ASN A 1 274 ? -4.006 8.476 -2.327 1.00 84.31 274 ASN A O 1
ATOM 2263 N N . GLU A 1 275 ? -2.551 7.676 -0.815 1.00 86.38 275 GLU A N 1
ATOM 2264 C CA . GLU A 1 275 ? -1.400 7.729 -1.725 1.00 86.38 275 GLU A CA 1
ATOM 2265 C C . GLU A 1 275 ? -1.586 6.834 -2.959 1.00 86.38 275 GLU A C 1
ATOM 2267 O O . GLU A 1 275 ? -1.152 7.165 -4.062 1.00 86.38 275 GLU A O 1
ATOM 2272 N N . LEU A 1 276 ? -2.240 5.688 -2.787 1.00 88.38 276 LEU A N 1
ATOM 2273 C CA . LEU A 1 276 ? -2.517 4.759 -3.882 1.00 88.38 276 LEU A CA 1
ATOM 2274 C C . LEU A 1 276 ? -3.726 5.169 -4.728 1.00 88.38 276 LEU A C 1
ATOM 2276 O O . LEU A 1 276 ? -3.904 4.640 -5.821 1.00 88.38 276 LEU A O 1
ATOM 2280 N N . SER A 1 277 ? -4.547 6.097 -4.244 1.00 80.75 277 SER A N 1
ATOM 2281 C CA . SER A 1 277 ? -5.814 6.485 -4.869 1.00 80.75 277 SER A CA 1
ATOM 2282 C C . SER A 1 277 ? -5.718 7.865 -5.508 1.00 80.75 277 SER A C 1
ATOM 2284 O O . SER A 1 277 ? -4.784 8.626 -5.253 1.00 80.75 277 SER A O 1
ATOM 2286 N N . LEU A 1 278 ? -6.668 8.205 -6.378 1.00 71.81 278 LEU A N 1
ATOM 2287 C CA . LEU A 1 278 ? -6.713 9.547 -6.943 1.00 71.81 278 LEU A CA 1
ATOM 2288 C C . LEU A 1 278 ? -7.080 10.558 -5.842 1.00 71.81 278 LEU A C 1
ATOM 2290 O O . LEU A 1 278 ? -7.945 10.302 -5.002 1.00 71.81 278 LEU A O 1
ATOM 2294 N N . VAL A 1 279 ? -6.397 11.706 -5.830 1.00 50.78 279 VAL A N 1
ATOM 2295 C CA . VAL A 1 279 ? -6.625 12.782 -4.850 1.00 50.78 279 VAL A CA 1
ATOM 2296 C C . VAL A 1 279 ? -8.081 13.254 -4.940 1.00 50.78 279 VAL A C 1
ATOM 2298 O O . VAL A 1 279 ? -8.511 13.692 -6.005 1.00 50.78 279 VAL A O 1
ATOM 2301 N N . GLY A 1 280 ? -8.814 13.173 -3.824 1.00 47.66 280 GLY A N 1
ATOM 2302 C CA . GLY A 1 280 ? -10.231 13.550 -3.714 1.00 47.66 280 GLY A CA 1
ATOM 2303 C C . GLY A 1 280 ? -11.209 12.379 -3.535 1.00 47.66 280 GLY A C 1
ATOM 2304 O O . GLY A 1 280 ? -12.259 12.577 -2.930 1.00 47.66 280 GLY A O 1
ATOM 2305 N N . ASP A 1 281 ? -10.856 11.152 -3.940 1.00 48.84 281 ASP A N 1
ATOM 2306 C CA . ASP A 1 281 ? -11.783 9.997 -3.899 1.00 48.84 281 ASP A CA 1
ATOM 2307 C C . ASP A 1 281 ? -11.983 9.395 -2.493 1.00 48.84 281 ASP A C 1
ATOM 2309 O O . ASP A 1 281 ? -12.909 8.613 -2.253 1.00 48.84 281 ASP A O 1
ATOM 2313 N N . ARG A 1 282 ? -11.109 9.724 -1.534 1.00 50.03 282 ARG A N 1
ATOM 2314 C CA . ARG A 1 282 ? -11.096 9.100 -0.194 1.00 50.03 282 ARG A CA 1
ATOM 2315 C C . ARG A 1 282 ? -11.192 10.068 0.980 1.00 50.03 282 ARG A C 1
ATOM 2317 O O . ARG A 1 282 ? -11.266 9.623 2.121 1.00 50.03 282 ARG A O 1
ATOM 2324 N N . GLU A 1 283 ? -11.225 11.372 0.722 1.00 42.66 283 GLU A N 1
ATOM 2325 C CA . GLU A 1 283 ? -11.461 12.371 1.775 1.00 42.66 283 GLU A CA 1
ATOM 2326 C C . GLU A 1 283 ? -12.949 12.532 2.102 1.00 42.66 283 GLU A C 1
ATOM 2328 O O . GLU A 1 283 ? -13.293 12.943 3.206 1.00 42.66 283 GLU A O 1
ATOM 2333 N N . LYS A 1 284 ? -13.837 12.117 1.192 1.00 48.09 284 LYS A N 1
ATOM 2334 C CA . LYS A 1 284 ? -15.271 12.008 1.450 1.00 48.09 284 LYS A CA 1
ATOM 2335 C C . LYS A 1 284 ? -15.608 10.619 1.995 1.00 48.09 284 LYS A C 1
ATOM 2337 O O . LYS A 1 284 ? -15.774 9.626 1.280 1.00 48.09 284 LYS A O 1
ATOM 2342 N N . THR A 1 285 ? -15.632 10.535 3.313 1.00 49.06 285 THR A N 1
ATOM 2343 C CA . THR A 1 285 ? -16.000 9.351 4.097 1.00 49.06 285 THR A CA 1
ATOM 2344 C C . THR A 1 285 ? -17.485 9.413 4.467 1.00 49.06 285 THR A C 1
ATOM 2346 O O . THR A 1 285 ? -17.824 9.444 5.644 1.00 49.06 285 THR A O 1
ATOM 2349 N N . GLY A 1 286 ? -18.372 9.515 3.471 1.00 56.50 286 GLY A N 1
ATOM 2350 C CA . GLY A 1 286 ? -19.824 9.571 3.675 1.00 56.50 286 GLY A CA 1
ATOM 2351 C C . GLY A 1 286 ? -20.594 8.924 2.524 1.00 56.50 286 GLY A C 1
ATOM 2352 O O . GLY A 1 286 ? -20.049 8.748 1.431 1.00 56.50 286 GLY A O 1
ATOM 2353 N N . PHE A 1 287 ? -21.855 8.542 2.758 1.00 59.59 287 PHE A N 1
ATOM 2354 C CA . PHE A 1 287 ? -22.696 7.924 1.722 1.00 59.59 287 PHE A CA 1
ATOM 2355 C C . PHE A 1 287 ? -23.097 8.916 0.615 1.00 59.59 287 PHE A C 1
ATOM 2357 O O . PHE A 1 287 ? -23.601 8.496 -0.421 1.00 59.59 287 PHE A O 1
ATOM 2364 N N . ASP A 1 288 ? -22.826 10.207 0.803 1.00 58.78 288 ASP A N 1
ATOM 2365 C CA . ASP A 1 288 ? -23.180 11.301 -0.109 1.00 58.78 288 ASP A CA 1
ATOM 2366 C C . ASP A 1 288 ? -22.584 11.167 -1.517 1.00 58.78 288 ASP A C 1
ATOM 2368 O O . ASP A 1 288 ? -23.079 11.783 -2.456 1.00 58.78 288 ASP A O 1
ATOM 2372 N N . ASP A 1 289 ? -21.538 10.355 -1.688 1.00 62.59 289 ASP A N 1
ATOM 2373 C CA . ASP A 1 289 ? -20.971 10.065 -3.009 1.00 62.59 289 ASP A CA 1
ATOM 2374 C C . ASP A 1 289 ? -21.671 8.900 -3.734 1.00 62.59 289 ASP A C 1
ATOM 2376 O O . ASP A 1 289 ? -21.427 8.705 -4.923 1.00 62.59 289 ASP A O 1
ATOM 2380 N N . PHE A 1 290 ? -22.529 8.137 -3.041 1.00 69.62 290 PHE A N 1
ATOM 2381 C CA . PHE A 1 290 ? -23.216 6.938 -3.551 1.00 69.62 290 PHE A CA 1
ATOM 2382 C C . PHE A 1 290 ? -24.625 7.223 -4.067 1.00 69.62 290 PHE A C 1
ATOM 2384 O O . PHE A 1 290 ? -25.208 6.410 -4.800 1.00 69.62 290 PHE A O 1
ATOM 2391 N N . TYR A 1 291 ? -25.183 8.370 -3.688 1.00 75.31 291 TYR A N 1
ATOM 2392 C CA . TYR A 1 291 ? -26.515 8.783 -4.076 1.00 75.31 291 TYR A CA 1
ATOM 2393 C C . TYR A 1 291 ? -26.588 10.296 -4.284 1.00 75.31 291 TYR A C 1
ATOM 2395 O O . TYR A 1 291 ? -25.829 11.069 -3.714 1.00 75.31 291 TYR A O 1
ATOM 2403 N N . THR A 1 292 ? -27.554 10.735 -5.083 1.00 80.12 292 THR A N 1
ATOM 2404 C CA . THR A 1 292 ? -27.858 12.156 -5.278 1.00 80.12 292 THR A CA 1
ATOM 2405 C C . THR A 1 292 ? -29.312 12.435 -4.934 1.00 80.12 292 THR A C 1
ATOM 2407 O O . THR A 1 292 ? -30.200 11.644 -5.262 1.00 80.12 292 THR A O 1
ATOM 2410 N N . PHE A 1 293 ? -29.548 13.571 -4.277 1.00 80.56 293 PHE A N 1
ATOM 2411 C CA . PHE A 1 293 ? -30.884 14.103 -4.028 1.00 80.56 293 PHE A CA 1
ATOM 2412 C C . PHE A 1 293 ? -31.203 15.198 -5.043 1.00 80.56 293 PHE A C 1
ATOM 2414 O O . PHE A 1 293 ? -30.520 16.221 -5.089 1.00 80.56 293 PHE A O 1
ATOM 2421 N N . GLU A 1 294 ? -32.287 15.022 -5.790 1.00 81.25 294 GLU A N 1
ATOM 2422 C CA . GLU A 1 294 ? -32.902 16.091 -6.572 1.00 81.25 294 GLU A CA 1
ATOM 2423 C C . GLU A 1 294 ? -34.311 16.369 -6.051 1.00 81.25 294 GLU A C 1
ATOM 2425 O O . GLU A 1 294 ? -35.159 15.477 -6.007 1.00 81.25 294 GLU A O 1
ATOM 2430 N N . GLU A 1 295 ? -34.577 17.622 -5.691 1.00 77.00 295 GLU A N 1
ATOM 2431 C CA . GLU A 1 295 ? -35.919 18.081 -5.351 1.00 77.00 295 GLU A CA 1
ATOM 2432 C C . GLU A 1 295 ? -36.510 18.832 -6.547 1.00 77.00 295 GLU A C 1
ATOM 2434 O O . GLU A 1 295 ? -35.985 19.858 -6.987 1.00 77.00 295 GLU A O 1
ATOM 2439 N N . LYS A 1 296 ? -37.596 18.303 -7.116 1.00 79.50 296 LYS A N 1
ATOM 2440 C CA . LYS A 1 296 ? -38.305 18.930 -8.240 1.00 79.50 296 LYS A CA 1
ATOM 2441 C C . LYS A 1 296 ? -39.806 18.799 -8.046 1.00 79.50 296 LYS A C 1
ATOM 2443 O O . LYS A 1 296 ? -40.322 17.692 -7.932 1.00 79.50 296 LYS A O 1
ATOM 2448 N N . ASN A 1 297 ? -40.521 19.925 -8.096 1.00 74.69 297 ASN A N 1
ATOM 2449 C CA . ASN A 1 297 ? -41.988 19.977 -8.111 1.00 74.69 297 ASN A CA 1
ATOM 2450 C C . ASN A 1 297 ? -42.651 19.119 -7.011 1.00 74.69 297 ASN A C 1
ATOM 2452 O O . ASN A 1 297 ? -43.503 18.283 -7.316 1.00 74.69 297 ASN A O 1
ATOM 2456 N N . ASN A 1 298 ? -42.256 19.315 -5.746 1.00 76.50 298 ASN A N 1
ATOM 2457 C CA . ASN A 1 298 ? -42.794 18.580 -4.590 1.00 76.50 298 ASN A CA 1
ATOM 2458 C C . ASN A 1 298 ? -42.564 17.052 -4.657 1.00 76.50 298 ASN A C 1
ATOM 2460 O O . ASN A 1 298 ? -43.366 16.263 -4.156 1.00 76.50 298 ASN A O 1
ATOM 2464 N N . ARG A 1 299 ? -41.493 16.626 -5.340 1.00 78.19 299 ARG A N 1
ATOM 2465 C CA . ARG A 1 299 ? -40.994 15.248 -5.366 1.00 78.19 299 ARG A CA 1
ATOM 2466 C C . ARG A 1 299 ? -39.522 15.246 -4.986 1.00 78.19 299 ARG A C 1
ATOM 2468 O O . ARG A 1 299 ? -38.740 16.011 -5.554 1.00 78.19 299 ARG A O 1
ATOM 2475 N N . LEU A 1 300 ? -39.168 14.333 -4.092 1.00 79.69 300 LEU A N 1
ATOM 2476 C CA . LEU A 1 300 ? -37.789 13.995 -3.785 1.00 79.69 300 LEU A CA 1
ATOM 2477 C C . LEU A 1 300 ? -37.385 12.783 -4.630 1.00 79.69 300 LEU A C 1
ATOM 2479 O O . LEU A 1 300 ? -37.981 11.711 -4.514 1.00 79.69 300 LEU A O 1
ATOM 2483 N N . GLN A 1 301 ? -36.400 12.960 -5.506 1.00 84.62 301 GLN A N 1
ATOM 2484 C CA . GLN A 1 301 ? -35.809 11.882 -6.288 1.00 84.62 301 GLN A CA 1
ATOM 2485 C C . GLN A 1 301 ? -34.431 11.543 -5.723 1.00 84.62 301 GLN A C 1
ATOM 2487 O O . GLN A 1 301 ? -33.577 12.417 -5.580 1.00 84.62 301 GLN A O 1
ATOM 2492 N N . ILE A 1 302 ? -34.223 10.257 -5.443 1.00 85.62 302 ILE A N 1
ATOM 2493 C CA . ILE A 1 302 ? -32.960 9.707 -4.951 1.00 85.62 302 ILE A CA 1
ATOM 2494 C C . ILE A 1 302 ? -32.394 8.826 -6.058 1.00 85.62 302 ILE A C 1
ATOM 2496 O O . ILE A 1 302 ? -33.018 7.831 -6.433 1.00 85.62 302 ILE A O 1
ATOM 2500 N N . SER A 1 303 ? -31.245 9.203 -6.611 1.00 83.62 303 SER A N 1
ATOM 2501 C CA . SER A 1 303 ? -30.592 8.434 -7.675 1.00 83.62 303 SER A CA 1
ATOM 2502 C C . SER A 1 303 ? -29.331 7.781 -7.128 1.00 83.62 303 SER A C 1
ATOM 2504 O O . SER A 1 303 ? -28.457 8.480 -6.629 1.00 83.62 303 SER A O 1
ATOM 2506 N N . LEU A 1 304 ? -29.239 6.453 -7.225 1.00 78.25 304 LEU A N 1
ATOM 2507 C CA . LEU A 1 304 ? -28.093 5.671 -6.755 1.00 78.25 304 LEU A CA 1
ATOM 2508 C C . LEU A 1 304 ? -27.133 5.355 -7.911 1.00 78.25 304 LEU A C 1
ATOM 2510 O O . LEU A 1 304 ? -27.566 4.974 -9.005 1.00 78.25 304 LEU A O 1
ATOM 2514 N N . HIS A 1 305 ? -25.828 5.439 -7.664 1.00 73.94 305 HIS A N 1
ATOM 2515 C CA . HIS A 1 305 ? -24.805 5.117 -8.660 1.00 73.94 305 HIS A CA 1
ATOM 2516 C C . HIS A 1 305 ? -24.574 3.599 -8.752 1.00 73.94 305 HIS A C 1
ATOM 2518 O O . HIS A 1 305 ? -23.978 2.983 -7.872 1.00 73.94 305 HIS A O 1
ATOM 2524 N N . LYS A 1 306 ? -25.041 2.976 -9.844 1.00 73.31 306 LYS A N 1
ATOM 2525 C CA . LYS A 1 306 ? -25.092 1.509 -10.028 1.00 73.31 306 LYS A CA 1
ATOM 2526 C C . LYS A 1 306 ? -23.784 0.765 -9.713 1.00 73.31 306 LYS A C 1
ATOM 2528 O O . LYS A 1 306 ? -23.832 -0.282 -9.074 1.00 73.31 306 LYS A O 1
ATOM 2533 N N . GLU A 1 307 ? -22.643 1.261 -10.183 1.00 65.44 307 GLU A N 1
ATOM 2534 C CA . GLU A 1 307 ? -21.341 0.594 -10.011 1.00 65.44 307 GLU A CA 1
ATOM 2535 C C . GLU A 1 307 ? -20.905 0.574 -8.542 1.00 65.44 307 GLU A C 1
ATOM 2537 O O . GLU A 1 307 ? -20.447 -0.448 -8.036 1.00 65.44 307 GLU A O 1
ATOM 2542 N N . GLN A 1 308 ? -21.183 1.654 -7.817 1.00 69.81 308 GLN A N 1
ATOM 2543 C CA . GLN A 1 308 ? -20.840 1.790 -6.406 1.00 69.81 308 GLN A CA 1
ATOM 2544 C C . GLN A 1 308 ? -21.764 0.965 -5.496 1.00 69.81 308 GLN A C 1
ATOM 2546 O O . GLN A 1 308 ? -21.331 0.473 -4.455 1.00 69.81 308 GLN A O 1
ATOM 2551 N N . ILE A 1 309 ? -23.017 0.727 -5.909 1.00 74.94 309 ILE A N 1
ATOM 2552 C CA . ILE A 1 309 ? -23.947 -0.182 -5.210 1.00 74.94 309 ILE A CA 1
ATOM 2553 C C . ILE A 1 309 ? -23.403 -1.616 -5.187 1.00 74.94 309 ILE A C 1
ATOM 2555 O O . ILE A 1 309 ? -23.570 -2.313 -4.188 1.00 74.94 309 ILE A O 1
ATOM 2559 N N . SER A 1 310 ? -22.751 -2.068 -6.265 1.00 74.38 310 SER A N 1
ATOM 2560 C CA . SER A 1 310 ? -22.156 -3.411 -6.328 1.00 74.38 310 SER A CA 1
ATOM 2561 C C . SER A 1 310 ? -21.068 -3.583 -5.267 1.00 74.38 310 SER A C 1
ATOM 2563 O O . SER A 1 310 ? -21.070 -4.561 -4.518 1.00 74.38 310 SER A O 1
ATOM 2565 N N . ASP A 1 311 ? -20.180 -2.596 -5.139 1.00 75.75 311 ASP A N 1
ATOM 2566 C CA . ASP A 1 311 ? -19.119 -2.619 -4.133 1.00 75.75 311 ASP A CA 1
ATOM 2567 C C . ASP A 1 311 ? -19.685 -2.514 -2.705 1.00 75.75 311 ASP A C 1
ATOM 2569 O O . ASP A 1 311 ? -19.253 -3.261 -1.829 1.00 75.75 311 ASP A O 1
ATOM 2573 N N . LEU A 1 312 ? -20.722 -1.699 -2.467 1.00 76.38 312 LEU A N 1
ATOM 2574 C CA . LEU A 1 312 ? -21.418 -1.675 -1.171 1.00 76.38 312 LEU A CA 1
ATOM 2575 C C . LEU A 1 312 ? -22.113 -3.003 -0.852 1.00 76.38 312 LEU A C 1
ATOM 2577 O O . LEU A 1 312 ? -22.070 -3.464 0.288 1.00 76.38 312 LEU A O 1
ATOM 2581 N N . SER A 1 313 ? -22.718 -3.654 -1.846 1.00 77.38 313 SER A N 1
ATOM 2582 C CA . SER A 1 313 ? -23.291 -4.994 -1.689 1.00 77.38 313 SER A CA 1
ATOM 2583 C C . SER A 1 313 ? -22.233 -6.006 -1.270 1.00 77.38 313 SER A C 1
ATOM 2585 O O . SER A 1 313 ? -22.473 -6.807 -0.368 1.00 77.38 313 SER A O 1
ATOM 2587 N N . ASN A 1 314 ? -21.054 -5.944 -1.885 1.00 76.31 314 ASN A N 1
ATOM 2588 C CA . ASN A 1 314 ? -19.917 -6.800 -1.556 1.00 76.31 314 ASN A CA 1
ATOM 2589 C C . ASN A 1 314 ? -19.301 -6.494 -0.186 1.00 76.31 314 ASN A C 1
ATOM 2591 O O . ASN A 1 314 ? -18.576 -7.324 0.337 1.00 76.31 314 ASN A O 1
ATOM 2595 N N . LEU A 1 315 ? -19.590 -5.338 0.410 1.00 76.75 315 LEU A N 1
ATOM 2596 C CA . LEU A 1 315 ? -19.176 -4.991 1.772 1.00 76.75 315 LEU A CA 1
ATOM 2597 C C . LEU A 1 315 ? -20.271 -5.247 2.821 1.00 76.75 315 LEU A C 1
ATOM 2599 O O . LEU A 1 315 ? -20.049 -4.996 4.005 1.00 76.75 315 LEU A O 1
ATOM 2603 N N . GLY A 1 316 ? -21.452 -5.722 2.405 1.00 76.06 316 GLY A N 1
ATOM 2604 C CA . GLY A 1 316 ? -22.611 -5.882 3.290 1.00 76.06 316 GLY A CA 1
ATOM 2605 C C . GLY A 1 316 ? -23.233 -4.554 3.739 1.00 76.06 316 GLY A C 1
ATOM 2606 O O . GLY A 1 316 ? -23.905 -4.508 4.762 1.00 76.06 316 GLY A O 1
ATOM 2607 N N . LEU A 1 317 ? -23.015 -3.473 2.985 1.00 77.69 317 LEU A N 1
ATOM 2608 C CA . LEU A 1 317 ? -23.326 -2.095 3.379 1.00 77.69 317 LEU A CA 1
ATOM 2609 C C . LEU A 1 317 ? -24.638 -1.533 2.823 1.00 77.69 317 LEU A C 1
ATOM 2611 O O . LEU A 1 317 ? -24.968 -0.380 3.090 1.00 77.69 317 LEU A O 1
ATOM 2615 N N . LEU A 1 318 ? -25.402 -2.318 2.057 1.00 78.12 318 LEU A N 1
ATOM 2616 C CA . LEU A 1 318 ? -26.642 -1.828 1.442 1.00 78.12 318 LEU A CA 1
ATOM 2617 C C . LEU A 1 318 ? -27.655 -1.339 2.478 1.00 78.12 318 LEU A C 1
ATOM 2619 O O . LEU A 1 318 ? -28.275 -0.304 2.265 1.00 78.12 318 LEU A O 1
ATOM 2623 N N . GLN A 1 319 ? -27.810 -2.052 3.596 1.00 78.25 319 GLN A N 1
ATOM 2624 C CA . GLN A 1 319 ? -28.747 -1.631 4.638 1.00 78.25 319 GLN A CA 1
ATOM 2625 C C . GLN A 1 319 ? -28.317 -0.296 5.254 1.00 78.25 319 GLN A C 1
ATOM 2627 O O . GLN A 1 319 ? -29.123 0.624 5.321 1.00 78.25 319 GLN A O 1
ATOM 2632 N N . SER A 1 320 ? -27.035 -0.159 5.602 1.00 75.75 320 SER A N 1
ATOM 2633 C CA . SER A 1 320 ? -26.477 1.079 6.152 1.00 75.75 320 SER A CA 1
ATOM 2634 C C . SER A 1 320 ? -26.627 2.270 5.199 1.00 75.75 320 SER A C 1
ATOM 2636 O O . SER A 1 320 ? -26.934 3.368 5.649 1.00 75.75 320 SER A O 1
ATOM 2638 N N . LEU A 1 321 ? -26.482 2.051 3.885 1.00 78.06 321 LEU A N 1
ATOM 2639 C CA . LEU A 1 321 ? -26.756 3.073 2.870 1.00 78.06 321 LEU A CA 1
ATOM 2640 C C . LEU A 1 321 ? -28.216 3.539 2.929 1.00 78.06 321 LEU A C 1
ATOM 2642 O O . LEU A 1 321 ? -28.481 4.737 2.896 1.00 78.06 321 LEU A O 1
ATOM 2646 N N . PHE A 1 322 ? -29.171 2.608 2.993 1.00 81.19 322 PHE A N 1
ATOM 2647 C CA . PHE A 1 322 ? -30.591 2.961 3.047 1.00 81.19 322 PHE A CA 1
ATOM 2648 C C . PHE A 1 322 ? -30.982 3.636 4.364 1.00 81.19 322 PHE A C 1
ATOM 2650 O O . PHE A 1 322 ? -31.814 4.542 4.340 1.00 81.19 322 PHE A O 1
ATOM 2657 N N . ASP A 1 323 ? -30.363 3.250 5.480 1.00 78.88 323 ASP A N 1
ATOM 2658 C CA . ASP A 1 323 ? -30.568 3.892 6.780 1.00 78.88 323 ASP A CA 1
ATOM 2659 C C . ASP A 1 323 ? -30.048 5.346 6.775 1.00 78.88 323 ASP A C 1
ATOM 2661 O O . ASP A 1 323 ? -30.723 6.250 7.277 1.00 78.88 323 ASP A O 1
ATOM 2665 N N . GLU A 1 324 ? -28.895 5.606 6.145 1.00 77.44 324 GLU A N 1
ATOM 2666 C CA . GLU A 1 324 ? -28.383 6.972 5.956 1.00 77.44 324 GLU A CA 1
ATOM 2667 C C . GLU A 1 324 ? -29.296 7.788 5.040 1.00 77.44 324 GLU A C 1
ATOM 2669 O O . GLU A 1 324 ? -29.680 8.905 5.381 1.00 77.44 324 GLU A O 1
ATOM 2674 N N . ILE A 1 325 ? -29.704 7.225 3.898 1.00 81.31 325 ILE A N 1
ATOM 2675 C CA . ILE A 1 325 ? -30.636 7.892 2.983 1.00 81.31 325 ILE A CA 1
ATOM 2676 C C . ILE A 1 325 ? -31.929 8.261 3.719 1.00 81.31 325 ILE A C 1
ATOM 2678 O O . ILE A 1 325 ? -32.402 9.388 3.585 1.00 81.31 325 ILE A O 1
ATOM 2682 N N . ALA A 1 326 ? -32.488 7.349 4.522 1.00 81.19 326 ALA A N 1
ATOM 2683 C CA . ALA A 1 326 ? -33.673 7.620 5.331 1.00 81.19 326 ALA A CA 1
ATOM 2684 C C . ALA A 1 326 ? -33.432 8.766 6.327 1.00 81.19 326 ALA A C 1
ATOM 2686 O O . ALA A 1 326 ? -34.255 9.675 6.421 1.00 81.19 326 ALA A O 1
ATOM 2687 N N . THR A 1 327 ? -32.279 8.774 6.999 1.00 76.25 327 THR A N 1
ATOM 2688 C CA . THR A 1 327 ? -31.883 9.849 7.924 1.00 76.25 327 THR A CA 1
ATOM 2689 C C . THR A 1 327 ? -31.792 11.200 7.208 1.00 76.25 327 THR A C 1
ATOM 2691 O O . THR A 1 327 ? -32.308 12.203 7.695 1.00 76.25 327 THR A O 1
ATOM 2694 N N . GLN A 1 328 ? -31.200 11.241 6.016 1.00 75.81 328 GLN A N 1
ATOM 2695 C CA . GLN A 1 328 ? -31.062 12.466 5.222 1.00 75.81 328 GLN A CA 1
ATOM 2696 C C . GLN A 1 328 ? -32.407 12.983 4.701 1.00 75.81 328 GLN A C 1
ATOM 2698 O O . GLN A 1 328 ? -32.619 14.195 4.625 1.00 75.81 328 GLN A O 1
ATOM 2703 N N . VAL A 1 329 ? -33.342 12.080 4.391 1.00 78.62 329 VAL A N 1
ATOM 2704 C CA . VAL A 1 329 ? -34.736 12.435 4.090 1.00 78.62 329 VAL A CA 1
ATOM 2705 C C . VAL A 1 329 ? -35.407 13.054 5.321 1.00 78.62 329 VAL A C 1
ATOM 2707 O O . VAL A 1 329 ? -35.975 14.138 5.211 1.00 78.62 329 VAL A O 1
ATOM 2710 N N . GLU A 1 330 ? -35.295 12.428 6.500 1.00 76.81 330 GLU A N 1
ATOM 2711 C CA . GLU A 1 330 ? -35.866 12.947 7.757 1.00 76.81 330 GLU A CA 1
ATOM 2712 C C . GLU A 1 330 ? -35.324 14.343 8.114 1.00 76.81 330 GLU A C 1
ATOM 2714 O O . GLU A 1 330 ? -36.094 15.212 8.535 1.00 76.81 330 GLU A O 1
ATOM 2719 N N . VAL A 1 331 ? -34.022 14.579 7.908 1.00 74.88 331 VAL A N 1
ATOM 2720 C CA . VAL A 1 331 ? -33.373 15.881 8.137 1.00 74.88 331 VAL A CA 1
ATOM 2721 C C . VAL A 1 331 ? -33.913 16.946 7.179 1.00 74.88 331 VAL A C 1
ATOM 2723 O O . VAL A 1 331 ? -34.231 18.054 7.614 1.00 74.88 331 VAL A O 1
ATOM 2726 N N . ARG A 1 332 ? -34.054 16.627 5.886 1.00 72.69 332 ARG A N 1
ATOM 2727 C CA . ARG A 1 332 ? -34.550 17.572 4.867 1.00 72.69 332 ARG A CA 1
ATOM 2728 C C . ARG A 1 332 ? -36.035 17.910 5.026 1.00 72.69 332 ARG A C 1
ATOM 2730 O O . ARG A 1 332 ? -36.419 19.038 4.741 1.00 72.69 332 ARG A O 1
ATOM 2737 N N . GLU A 1 333 ? -36.835 16.986 5.554 1.00 71.19 333 GLU A N 1
ATOM 2738 C CA . GLU A 1 333 ? -38.250 17.203 5.903 1.00 71.19 333 GLU A CA 1
ATOM 2739 C C . GLU A 1 333 ? -38.443 17.981 7.230 1.00 71.19 333 GLU A C 1
ATOM 2741 O O . GLU A 1 333 ? -39.570 18.265 7.638 1.00 71.19 333 GLU A O 1
ATOM 2746 N N . GLY A 1 334 ? -37.358 18.374 7.914 1.00 63.78 334 GLY A N 1
ATOM 2747 C CA . GLY A 1 334 ? -37.401 19.214 9.120 1.00 63.78 334 GLY A CA 1
ATOM 2748 C C . GLY A 1 334 ? -37.508 18.450 10.446 1.00 63.78 334 GLY A C 1
ATOM 2749 O O . GLY A 1 334 ? -37.736 19.057 11.497 1.00 63.78 334 GLY A O 1
ATOM 2750 N N . SER A 1 335 ? -37.310 17.131 10.434 1.00 56.03 335 SER A N 1
ATOM 2751 C CA . SER A 1 335 ? -37.349 16.268 11.620 1.00 56.03 335 SER A CA 1
ATOM 2752 C C . SER A 1 335 ? -35.947 16.016 12.206 1.00 56.03 335 SER A C 1
ATOM 2754 O O . SER A 1 335 ? -35.244 15.098 11.817 1.00 56.03 335 SER A O 1
ATOM 2756 N N . SER A 1 336 ? -35.600 16.787 13.247 1.00 53.66 336 SER A N 1
ATOM 2757 C CA . SER A 1 336 ? -34.599 16.480 14.296 1.00 53.66 336 SER A CA 1
ATOM 2758 C C . SER A 1 336 ? -33.102 16.345 13.907 1.00 53.66 336 SER A C 1
ATOM 2760 O O . SER A 1 336 ? -32.627 15.278 13.531 1.00 53.66 336 SER A O 1
ATOM 2762 N N . ASN A 1 337 ? -32.304 17.358 14.282 1.00 56.84 337 ASN A N 1
ATOM 2763 C CA . ASN A 1 337 ? -30.825 17.333 14.274 1.00 56.84 337 ASN A CA 1
ATOM 2764 C C . ASN A 1 337 ? -30.169 16.452 15.367 1.00 56.84 337 ASN A C 1
ATOM 2766 O O . ASN A 1 337 ? -29.001 16.099 15.250 1.00 56.84 337 ASN A O 1
ATOM 2770 N N . LYS A 1 338 ? -30.878 16.089 16.451 1.00 52.41 338 LYS A N 1
ATOM 2771 C CA . LYS A 1 338 ? -30.262 15.421 17.625 1.00 52.41 338 LYS A CA 1
ATOM 2772 C C . LYS A 1 338 ? -30.001 13.920 17.446 1.00 52.41 338 LYS A C 1
ATOM 2774 O O . LYS A 1 338 ? -29.177 13.355 18.159 1.00 52.41 338 LYS A O 1
ATOM 2779 N N . ARG A 1 339 ? -30.716 13.261 16.529 1.00 48.31 339 ARG A N 1
ATOM 2780 C CA . ARG A 1 339 ? -30.578 11.816 16.270 1.00 48.31 339 ARG A CA 1
ATOM 2781 C C . ARG A 1 339 ? -29.325 11.518 15.439 1.00 48.31 339 ARG A C 1
ATOM 2783 O O . ARG A 1 339 ? -28.636 10.544 15.723 1.00 48.31 339 ARG A O 1
ATOM 2790 N N . SER A 1 340 ? -28.991 12.408 14.505 1.00 46.44 340 SER A N 1
ATOM 2791 C CA . SER A 1 340 ? -27.823 12.314 13.624 1.00 46.44 340 SER A CA 1
ATOM 2792 C C . SER A 1 340 ? -26.493 12.414 14.390 1.00 46.44 340 SER A C 1
ATOM 2794 O O . SER A 1 340 ? -25.595 11.613 14.153 1.00 46.44 340 SER A O 1
ATOM 2796 N N . GLU A 1 341 ? -26.380 13.296 15.393 1.00 44.31 341 GLU A N 1
ATOM 2797 C CA . GLU A 1 341 ? -25.179 13.390 16.254 1.00 44.31 341 GLU A CA 1
ATOM 2798 C C . GLU A 1 341 ? -24.971 12.149 17.156 1.00 44.31 341 GLU A C 1
ATOM 2800 O O . GLU A 1 341 ? -23.835 11.765 17.450 1.00 44.31 341 GLU A O 1
ATOM 2805 N N . MET A 1 342 ? -26.050 11.476 17.581 1.00 44.25 342 MET A N 1
ATOM 2806 C CA . MET A 1 342 ? -25.968 10.238 18.379 1.00 44.25 342 MET A CA 1
ATOM 2807 C C . MET A 1 342 ? -25.579 9.000 17.556 1.00 44.25 342 MET A C 1
ATOM 2809 O O . MET A 1 342 ? -24.966 8.087 18.107 1.00 44.25 342 MET A O 1
ATOM 2813 N N . ILE A 1 343 ? -25.931 8.946 16.267 1.00 46.28 343 ILE A N 1
ATOM 2814 C CA . ILE A 1 343 ? -25.551 7.839 15.370 1.00 46.28 343 ILE A CA 1
ATOM 2815 C C . ILE A 1 343 ? -24.053 7.927 15.040 1.00 46.28 343 ILE A C 1
ATOM 2817 O O . ILE A 1 343 ? -23.339 6.939 15.183 1.00 46.28 343 ILE A O 1
ATOM 2821 N N . LEU A 1 344 ? -23.551 9.131 14.743 1.00 46.53 344 LEU A N 1
ATOM 2822 C CA . LEU A 1 344 ? -22.146 9.372 14.385 1.00 46.53 344 LEU A CA 1
ATOM 2823 C C . LEU A 1 344 ? -21.149 9.135 15.541 1.00 46.53 344 LEU A C 1
ATOM 2825 O O . LEU A 1 344 ? -19.998 8.782 15.301 1.00 46.53 344 LEU A O 1
ATOM 2829 N N . SER A 1 345 ? -21.566 9.313 16.801 1.00 45.81 345 SER A N 1
ATOM 2830 C CA . SER A 1 345 ? -20.681 9.191 17.979 1.00 45.81 345 SER A CA 1
ATOM 2831 C C . SER A 1 345 ? -20.571 7.774 18.559 1.00 45.81 345 SER A C 1
ATOM 2833 O O . SER A 1 345 ? -19.580 7.469 19.223 1.00 45.81 345 SER A O 1
ATOM 2835 N N . ARG A 1 346 ? -21.542 6.887 18.293 1.00 49.53 346 ARG A N 1
ATOM 2836 C CA . ARG A 1 346 ? -21.460 5.452 18.641 1.00 49.53 346 ARG A CA 1
ATOM 2837 C C . ARG A 1 346 ? -20.549 4.656 17.698 1.00 49.53 346 ARG A C 1
ATOM 2839 O O . ARG A 1 346 ? -20.028 3.628 18.108 1.00 49.53 346 ARG A O 1
ATOM 2846 N N . ASP A 1 347 ? -20.322 5.136 16.477 1.00 59.78 347 ASP A N 1
ATOM 2847 C CA . ASP A 1 347 ? -19.630 4.374 15.427 1.00 59.78 347 ASP A CA 1
ATOM 2848 C C . ASP A 1 347 ? -18.100 4.277 15.598 1.00 59.78 347 ASP A C 1
ATOM 2850 O O . ASP A 1 347 ? -17.490 3.364 15.048 1.00 59.78 347 ASP A O 1
ATOM 2854 N N . ILE A 1 348 ? -17.454 5.164 16.369 1.00 62.47 348 ILE A N 1
ATOM 2855 C CA . ILE A 1 348 ? -15.980 5.203 16.460 1.00 62.47 348 ILE A CA 1
ATOM 2856 C C . ILE A 1 348 ? -15.419 4.022 17.268 1.00 62.47 348 ILE A C 1
ATOM 2858 O O . ILE A 1 348 ? -14.490 3.363 16.806 1.00 62.47 348 ILE A O 1
ATOM 2862 N N . VAL A 1 349 ? -15.979 3.730 18.447 1.00 67.69 349 VAL A N 1
ATOM 2863 C CA . VAL A 1 349 ? -15.509 2.636 19.323 1.00 67.69 349 VAL A CA 1
ATOM 2864 C C . VAL A 1 349 ? -15.755 1.279 18.662 1.00 67.69 349 VAL A C 1
ATOM 2866 O O . VAL A 1 349 ? -14.824 0.496 18.484 1.00 67.69 349 VAL A O 1
ATOM 2869 N N . ASP A 1 350 ? -16.980 1.060 18.180 1.00 76.25 350 ASP A N 1
ATOM 2870 C CA . ASP A 1 350 ? -17.371 -0.169 17.487 1.00 76.25 350 ASP A CA 1
ATOM 2871 C C . ASP A 1 350 ? -16.605 -0.376 16.167 1.00 76.25 350 ASP A C 1
ATOM 2873 O O . ASP A 1 350 ? -16.538 -1.495 15.655 1.00 76.25 350 ASP A O 1
ATOM 2877 N N . SER A 1 351 ? -16.040 0.681 15.569 1.00 79.25 351 SER A N 1
ATOM 2878 C CA . SER A 1 351 ? -15.364 0.553 14.277 1.00 79.25 351 SER A CA 1
ATOM 2879 C C . SER A 1 351 ? -14.114 -0.320 14.330 1.00 79.25 351 SER A C 1
ATOM 2881 O O . SER A 1 351 ? -13.885 -1.084 13.396 1.00 79.25 351 SER A O 1
ATOM 2883 N N . VAL A 1 352 ? -13.326 -0.258 15.406 1.00 86.62 352 VAL A N 1
ATOM 2884 C CA . VAL A 1 352 ? -12.084 -1.040 15.527 1.00 86.62 352 VAL A CA 1
ATOM 2885 C C . VAL A 1 352 ? -12.393 -2.535 15.587 1.00 86.62 352 VAL A C 1
ATOM 2887 O O . VAL A 1 352 ? -11.805 -3.322 14.838 1.00 86.62 352 VAL A O 1
ATOM 2890 N N . GLU A 1 353 ? -13.377 -2.911 16.404 1.00 87.62 353 GLU A N 1
ATOM 2891 C CA . GLU A 1 353 ? -13.881 -4.282 16.506 1.00 87.62 353 GLU A CA 1
ATOM 2892 C C . GLU A 1 353 ? -14.460 -4.759 15.167 1.00 87.62 353 GLU A C 1
ATOM 2894 O O . GLU A 1 353 ? -14.013 -5.770 14.625 1.00 87.62 353 GLU A O 1
ATOM 2899 N N . ARG A 1 354 ? -15.368 -3.984 14.556 1.00 85.50 354 ARG A N 1
ATOM 2900 C CA . ARG A 1 354 ? -16.019 -4.357 13.288 1.00 85.50 354 ARG A CA 1
ATOM 2901 C C . ARG A 1 354 ? -15.031 -4.534 12.130 1.00 85.50 354 ARG A C 1
ATOM 2903 O O . ARG A 1 354 ? -15.225 -5.436 11.317 1.00 85.50 354 ARG A O 1
ATOM 2910 N N . ILE A 1 355 ? -13.970 -3.721 12.027 1.00 87.75 355 ILE A N 1
ATOM 2911 C CA . ILE A 1 355 ? -12.930 -3.929 10.994 1.00 87.75 355 ILE A CA 1
ATOM 2912 C C . ILE A 1 355 ? -12.109 -5.168 11.294 1.00 87.75 355 ILE A C 1
ATOM 2914 O O . ILE A 1 355 ? -11.806 -5.924 10.371 1.00 87.75 355 ILE A O 1
ATOM 2918 N N . SER A 1 356 ? -11.732 -5.375 12.556 1.00 90.81 356 SER A N 1
ATOM 2919 C CA . SER A 1 356 ? -11.010 -6.580 12.957 1.00 90.81 356 SER A CA 1
ATOM 2920 C C . SER A 1 356 ? -11.809 -7.833 12.590 1.00 90.81 356 SER A C 1
ATOM 2922 O O . SER A 1 356 ? -11.273 -8.728 11.937 1.00 90.81 356 SER A O 1
ATOM 2924 N N . ASP A 1 357 ? -13.099 -7.864 12.911 1.00 88.62 357 ASP A N 1
ATOM 2925 C CA . ASP A 1 357 ? -13.998 -8.973 12.591 1.00 88.62 357 ASP A CA 1
ATOM 2926 C C . ASP A 1 357 ? -14.196 -9.159 11.089 1.00 88.62 357 ASP A C 1
ATOM 2928 O O . ASP A 1 357 ? -14.139 -10.286 10.582 1.00 88.62 357 ASP A O 1
ATOM 2932 N N . TRP A 1 358 ? -14.376 -8.058 10.355 1.00 87.38 358 TRP A N 1
ATOM 2933 C CA . TRP A 1 358 ? -14.419 -8.097 8.899 1.00 87.38 358 TRP A CA 1
ATOM 2934 C C . TRP A 1 358 ? -13.126 -8.699 8.335 1.00 87.38 358 TRP A C 1
ATOM 2936 O O . TRP A 1 358 ? -13.187 -9.582 7.477 1.00 87.38 358 TRP A O 1
ATOM 2946 N N . TYR A 1 359 ? -11.957 -8.294 8.839 1.00 89.06 359 TYR A N 1
ATOM 2947 C CA . TYR A 1 359 ? -10.675 -8.837 8.395 1.00 89.06 359 TYR A CA 1
ATOM 2948 C C . TYR A 1 359 ? -10.540 -10.327 8.716 1.00 89.06 359 TYR A C 1
ATOM 2950 O O . TYR A 1 359 ? -10.156 -11.090 7.837 1.00 89.06 359 TYR A O 1
ATOM 2958 N N . ILE A 1 360 ? -10.912 -10.773 9.919 1.00 88.69 360 ILE A N 1
ATOM 2959 C CA . ILE A 1 360 ? -10.859 -12.195 10.308 1.00 88.69 360 ILE A CA 1
ATOM 2960 C C . ILE A 1 360 ? -11.665 -13.074 9.338 1.00 88.69 360 ILE A C 1
ATOM 2962 O O . ILE A 1 360 ? -11.273 -14.202 9.042 1.00 88.69 360 ILE A O 1
ATOM 2966 N N . GLN A 1 361 ? -12.789 -12.569 8.827 1.00 85.44 361 GLN A N 1
ATOM 2967 C CA . GLN A 1 361 ? -13.654 -13.318 7.912 1.00 85.44 361 GLN A CA 1
ATOM 2968 C C . GLN A 1 361 ? -13.204 -13.249 6.449 1.00 85.44 361 GLN A C 1
ATOM 2970 O O . GLN A 1 361 ? -13.435 -14.203 5.699 1.00 85.44 361 GLN A O 1
ATOM 2975 N N . ASN A 1 362 ? -12.580 -12.136 6.051 1.00 84.25 362 ASN A N 1
ATOM 2976 C CA . ASN A 1 362 ? -12.236 -11.836 4.659 1.00 84.25 362 ASN A CA 1
ATOM 2977 C C . ASN A 1 362 ? -10.727 -11.928 4.354 1.00 84.25 362 ASN A C 1
ATOM 2979 O O . ASN A 1 362 ? -10.319 -11.673 3.218 1.00 84.25 362 ASN A O 1
ATOM 2983 N N . SER A 1 363 ? -9.889 -12.298 5.332 1.00 86.00 363 SER A N 1
ATOM 2984 C CA . SER A 1 363 ? -8.443 -12.435 5.137 1.00 86.00 363 SER A CA 1
ATOM 2985 C C . SER A 1 363 ? -8.129 -13.479 4.068 1.00 86.00 363 SER A C 1
ATOM 2987 O O . SER A 1 363 ? -8.748 -14.548 3.959 1.00 86.00 363 SER A O 1
ATOM 2989 N N . VAL A 1 364 ? -7.112 -13.193 3.261 1.00 85.12 364 VAL A N 1
ATOM 2990 C CA . VAL A 1 364 ? -6.579 -14.153 2.281 1.00 85.12 364 VAL A CA 1
ATOM 2991 C C . VAL A 1 364 ? -5.355 -14.905 2.804 1.00 85.12 364 VAL A C 1
ATOM 2993 O O . VAL A 1 364 ? -4.802 -15.739 2.091 1.00 85.12 364 VAL A O 1
ATOM 2996 N N . ASP A 1 365 ? -4.966 -14.634 4.052 1.00 81.00 365 ASP A N 1
ATOM 2997 C CA . ASP A 1 365 ? -3.896 -15.302 4.797 1.00 81.00 365 ASP A CA 1
ATOM 2998 C C . ASP A 1 365 ? -2.548 -15.289 4.060 1.00 81.00 365 ASP A C 1
ATOM 3000 O O . ASP A 1 365 ? -1.764 -16.240 4.130 1.00 81.00 365 ASP A O 1
ATOM 3004 N N . MET A 1 366 ? -2.247 -14.186 3.360 1.00 80.88 366 MET A N 1
ATOM 3005 C CA . MET A 1 366 ? -0.967 -14.020 2.657 1.00 80.88 366 MET A CA 1
ATOM 3006 C C . MET A 1 366 ? 0.227 -14.156 3.605 1.00 80.88 366 MET A C 1
ATOM 3008 O O . MET A 1 366 ? 1.275 -14.695 3.239 1.00 80.88 366 MET A O 1
ATOM 3012 N N . PHE A 1 367 ? 0.069 -13.674 4.835 1.00 83.44 367 PHE A N 1
ATOM 3013 C CA . PHE A 1 367 ? 1.029 -13.820 5.914 1.00 83.44 367 PHE A CA 1
ATOM 3014 C C . PHE A 1 367 ? 0.296 -13.965 7.247 1.00 83.44 367 PHE A C 1
ATOM 3016 O O . PHE A 1 367 ? -0.720 -13.334 7.505 1.00 83.44 367 PHE A O 1
ATOM 3023 N N . SER A 1 368 ? 0.859 -14.793 8.120 1.00 77.06 368 SER A N 1
ATOM 3024 C CA . SER A 1 368 ? 0.363 -15.006 9.486 1.00 77.06 368 SER A CA 1
ATOM 3025 C C . SER A 1 368 ? 1.055 -14.091 10.497 1.00 77.06 368 SER A C 1
ATOM 3027 O O . SER A 1 368 ? 0.481 -13.739 11.528 1.00 77.06 368 SER A O 1
ATOM 3029 N N . ARG A 1 369 ? 2.308 -13.710 10.213 1.00 81.56 369 ARG A N 1
ATOM 3030 C CA . ARG A 1 369 ? 3.175 -12.957 11.124 1.00 81.56 369 ARG A CA 1
ATOM 3031 C C . ARG A 1 369 ? 3.785 -11.745 10.431 1.00 81.56 369 ARG A C 1
ATOM 3033 O O . ARG A 1 369 ? 4.237 -11.827 9.293 1.00 81.56 369 ARG A O 1
ATOM 3040 N N . ILE A 1 370 ? 3.882 -10.661 11.193 1.00 79.62 370 ILE A N 1
ATOM 3041 C CA . ILE A 1 370 ? 4.485 -9.363 10.847 1.00 79.62 370 ILE A CA 1
ATOM 3042 C C . ILE A 1 370 ? 5.859 -9.527 10.179 1.00 79.62 370 ILE A C 1
ATOM 3044 O O . ILE A 1 370 ? 6.131 -8.973 9.117 1.00 79.62 370 ILE A O 1
ATOM 3048 N N . ASN A 1 371 ? 6.714 -10.373 10.755 1.00 82.44 371 ASN A N 1
ATOM 3049 C CA . ASN A 1 371 ? 8.074 -10.615 10.271 1.00 82.44 371 ASN A CA 1
ATOM 3050 C C . ASN A 1 371 ? 8.155 -11.344 8.911 1.00 82.44 371 ASN A C 1
ATOM 3052 O O . ASN A 1 371 ? 9.251 -11.608 8.411 1.00 82.44 371 ASN A O 1
ATOM 3056 N N . GLN A 1 372 ? 7.020 -11.691 8.297 1.00 87.56 372 GLN A N 1
ATOM 3057 C CA . GLN A 1 372 ? 6.967 -12.220 6.935 1.00 87.56 372 GLN A CA 1
ATOM 3058 C C . GLN A 1 372 ? 6.883 -11.110 5.878 1.00 87.56 372 GLN A C 1
ATOM 3060 O O . GLN A 1 372 ? 7.287 -11.363 4.743 1.00 87.56 372 GLN A O 1
ATOM 3065 N N . ILE A 1 373 ? 6.447 -9.894 6.232 1.00 89.88 373 ILE A N 1
ATOM 3066 C CA . ILE A 1 373 ? 6.344 -8.750 5.306 1.00 89.88 373 ILE A CA 1
ATOM 3067 C C . ILE A 1 373 ? 7.668 -8.469 4.580 1.00 89.88 373 ILE A C 1
ATOM 3069 O O . ILE A 1 373 ? 7.640 -8.418 3.350 1.00 89.88 373 ILE A O 1
ATOM 3073 N N . PRO A 1 374 ? 8.843 -8.408 5.246 1.00 92.25 374 PRO A N 1
ATOM 3074 C CA . PRO A 1 374 ? 10.122 -8.203 4.558 1.00 92.25 374 PRO A CA 1
ATOM 3075 C C . PRO A 1 374 ? 10.376 -9.183 3.409 1.00 92.25 374 PRO A C 1
ATOM 3077 O O . PRO A 1 374 ? 10.939 -8.816 2.379 1.00 92.25 374 PRO A O 1
ATOM 3080 N N . LYS A 1 375 ? 9.917 -10.434 3.558 1.00 91.31 375 LYS A N 1
ATOM 3081 C CA . LYS A 1 375 ? 10.067 -11.479 2.540 1.00 91.31 375 LYS A CA 1
ATOM 3082 C C . LYS A 1 375 ? 9.220 -11.173 1.304 1.00 91.31 375 LYS A C 1
ATOM 3084 O O . LYS A 1 375 ? 9.680 -11.424 0.194 1.00 91.31 375 LYS A O 1
ATOM 3089 N N . PHE A 1 376 ? 8.013 -10.633 1.494 1.00 91.38 376 PHE A N 1
ATOM 3090 C CA . PHE A 1 376 ? 7.153 -10.163 0.406 1.00 91.38 376 PHE A CA 1
ATOM 3091 C C . PHE A 1 376 ? 7.740 -8.937 -0.291 1.00 91.38 376 PHE A C 1
ATOM 3093 O O . PHE A 1 376 ? 7.780 -8.913 -1.518 1.00 91.38 376 PHE A O 1
ATOM 3100 N N . LEU A 1 377 ? 8.268 -7.966 0.463 1.00 94.31 377 LEU A N 1
ATOM 3101 C CA . LEU A 1 377 ? 8.896 -6.776 -0.127 1.00 94.31 377 LEU A CA 1
ATOM 3102 C C . LEU A 1 377 ? 10.083 -7.166 -1.008 1.00 94.31 377 LEU A C 1
ATOM 3104 O O . LEU A 1 377 ? 10.167 -6.763 -2.166 1.00 94.31 377 LEU A O 1
ATOM 3108 N N . ALA A 1 378 ? 10.963 -8.026 -0.491 1.00 93.88 378 ALA A N 1
ATOM 3109 C CA . ALA A 1 378 ? 12.087 -8.546 -1.255 1.00 93.88 378 ALA A CA 1
ATOM 3110 C C . ALA A 1 378 ? 11.639 -9.347 -2.484 1.00 93.88 378 ALA A C 1
ATOM 3112 O O . ALA A 1 378 ? 12.297 -9.289 -3.518 1.00 93.88 378 ALA A O 1
ATOM 3113 N N . TYR A 1 379 ? 10.544 -10.104 -2.380 1.00 92.75 379 TYR A N 1
ATOM 3114 C CA . TYR A 1 379 ? 9.999 -10.888 -3.487 1.00 92.75 379 TYR A CA 1
ATOM 3115 C C . TYR A 1 379 ? 9.483 -9.987 -4.618 1.00 92.75 379 TYR A C 1
ATOM 3117 O O . TYR A 1 379 ? 9.851 -10.194 -5.772 1.00 92.75 379 TYR A O 1
ATOM 3125 N N . ILE A 1 380 ? 8.733 -8.933 -4.283 1.00 93.81 380 ILE A N 1
ATOM 3126 C CA . ILE A 1 380 ? 8.254 -7.925 -5.241 1.00 93.81 380 ILE A CA 1
ATOM 3127 C C . ILE A 1 380 ? 9.435 -7.212 -5.914 1.00 93.81 380 ILE A C 1
ATOM 3129 O O . ILE A 1 380 ? 9.491 -7.122 -7.139 1.00 93.81 380 ILE A O 1
ATOM 3133 N N . LEU A 1 381 ? 10.421 -6.761 -5.132 1.00 94.06 381 LEU A N 1
ATOM 3134 C CA . LEU A 1 381 ? 11.608 -6.088 -5.670 1.00 94.06 381 LEU A CA 1
ATOM 3135 C C . LEU A 1 381 ? 12.455 -7.013 -6.546 1.00 94.06 381 LEU A C 1
ATOM 3137 O O . LEU A 1 381 ? 13.006 -6.578 -7.560 1.00 94.06 381 LEU A O 1
ATOM 3141 N N . LYS A 1 382 ? 12.553 -8.295 -6.182 1.00 90.62 382 LYS A N 1
ATOM 3142 C CA . LYS A 1 382 ? 13.241 -9.297 -6.996 1.00 90.62 382 LYS A CA 1
ATOM 3143 C C . LYS A 1 382 ? 12.566 -9.466 -8.341 1.00 90.62 382 LYS A C 1
ATOM 3145 O O . LYS A 1 382 ? 13.254 -9.431 -9.358 1.00 90.62 382 LYS A O 1
ATOM 3150 N N . PHE A 1 383 ? 11.246 -9.592 -8.339 1.00 88.75 383 PHE A N 1
ATOM 3151 C CA . PHE A 1 383 ? 10.471 -9.693 -9.561 1.00 88.75 383 PHE A CA 1
ATOM 3152 C C . PHE A 1 383 ? 10.678 -8.481 -10.479 1.00 88.75 383 PHE A C 1
ATOM 3154 O O . PHE A 1 383 ? 10.974 -8.661 -11.661 1.00 88.75 383 PHE A O 1
ATOM 3161 N N . ASP A 1 384 ? 10.602 -7.266 -9.930 1.00 90.81 384 ASP A N 1
ATOM 3162 C CA . ASP A 1 384 ? 10.835 -6.022 -10.675 1.00 90.81 384 ASP A CA 1
ATOM 3163 C C . ASP A 1 384 ? 12.251 -5.969 -11.260 1.00 90.81 384 ASP A C 1
ATOM 3165 O O . ASP A 1 384 ? 12.429 -5.622 -12.428 1.00 90.81 384 ASP A O 1
ATOM 3169 N N . THR A 1 385 ? 13.256 -6.377 -10.479 1.00 87.88 385 THR A N 1
ATOM 3170 C CA . THR A 1 385 ? 14.660 -6.441 -10.923 1.00 87.88 385 THR A CA 1
ATOM 3171 C C . THR A 1 385 ? 14.863 -7.478 -12.031 1.00 87.88 385 THR A C 1
ATOM 3173 O O . THR A 1 385 ? 15.680 -7.288 -12.930 1.00 87.88 385 THR A O 1
ATOM 3176 N N . GLU A 1 386 ? 14.163 -8.612 -11.973 1.00 84.81 386 GLU A N 1
ATOM 3177 C CA . GLU A 1 386 ? 14.308 -9.696 -12.948 1.00 84.81 386 GLU A CA 1
ATOM 3178 C C . GLU A 1 386 ? 13.652 -9.391 -14.293 1.00 84.81 386 GLU A C 1
ATOM 3180 O O . GLU A 1 386 ? 14.193 -9.807 -15.319 1.00 84.81 386 GLU A O 1
ATOM 3185 N N . HIS A 1 387 ? 12.549 -8.643 -14.285 1.00 85.00 387 HIS A N 1
ATOM 3186 C CA . HIS A 1 387 ? 11.744 -8.364 -15.474 1.00 85.00 387 HIS A CA 1
ATOM 3187 C C . HIS A 1 387 ? 11.839 -6.914 -15.970 1.00 85.00 387 HIS A C 1
ATOM 3189 O O . HIS A 1 387 ? 11.179 -6.581 -16.953 1.00 85.00 387 HIS A O 1
ATOM 3195 N N . ALA A 1 388 ? 12.641 -6.066 -15.312 1.00 87.25 388 ALA A N 1
ATOM 3196 C CA . ALA A 1 388 ? 12.710 -4.622 -15.555 1.00 87.25 388 ALA A CA 1
ATOM 3197 C C . ALA A 1 388 ? 11.315 -3.962 -15.512 1.00 87.25 388 ALA A C 1
ATOM 3199 O O . ALA A 1 388 ? 10.917 -3.234 -16.421 1.00 87.25 388 ALA A O 1
ATOM 3200 N N . LEU A 1 389 ? 10.557 -4.281 -14.458 1.00 89.25 389 LEU A N 1
ATOM 3201 C CA . LEU A 1 389 ? 9.196 -3.794 -14.223 1.00 89.25 389 LEU A CA 1
ATOM 3202 C C . LEU A 1 389 ? 9.128 -2.854 -13.010 1.00 89.25 389 LEU A C 1
ATOM 3204 O O . LEU A 1 389 ? 10.109 -2.680 -12.284 1.00 89.25 389 LEU A O 1
ATOM 3208 N N . GLY A 1 390 ? 7.965 -2.231 -12.799 1.00 91.19 390 GLY A N 1
ATOM 3209 C CA . GLY A 1 390 ? 7.698 -1.385 -11.636 1.00 91.19 390 GLY A CA 1
ATOM 3210 C C . GLY A 1 390 ? 8.663 -0.204 -11.551 1.00 91.19 390 GLY A C 1
ATOM 3211 O O . GLY A 1 390 ? 8.745 0.612 -12.470 1.00 91.19 390 GLY A O 1
ATOM 3212 N N . ILE A 1 391 ? 9.453 -0.147 -10.476 1.00 91.50 391 ILE A N 1
ATOM 3213 C CA . ILE A 1 391 ? 10.437 0.927 -10.254 1.00 91.50 391 ILE A CA 1
ATOM 3214 C C . ILE A 1 391 ? 11.573 0.942 -11.290 1.00 91.50 391 ILE A C 1
ATOM 3216 O O . ILE A 1 391 ? 12.299 1.935 -11.384 1.00 91.50 391 ILE A O 1
ATOM 3220 N N . PHE A 1 392 ? 11.709 -0.125 -12.084 1.00 90.56 392 PHE A N 1
ATOM 3221 C CA . PHE A 1 392 ? 12.672 -0.252 -13.179 1.00 90.56 392 PHE A CA 1
ATOM 3222 C C . PHE A 1 392 ? 12.031 -0.181 -14.580 1.00 90.56 392 PHE A C 1
ATOM 3224 O O . PHE A 1 392 ? 12.739 -0.272 -15.582 1.00 90.56 392 PHE A O 1
ATOM 3231 N N . ASP A 1 393 ? 10.710 0.011 -14.681 1.00 91.31 393 ASP A N 1
ATOM 3232 C CA . ASP A 1 393 ? 10.022 0.131 -15.972 1.00 91.31 393 ASP A CA 1
ATOM 3233 C C . ASP A 1 393 ? 10.177 1.547 -16.546 1.00 91.31 393 ASP A C 1
ATOM 3235 O O . ASP A 1 393 ? 9.466 2.490 -16.188 1.00 91.31 393 ASP A O 1
ATOM 3239 N N . VAL A 1 394 ? 11.108 1.698 -17.485 1.00 89.75 394 VAL A N 1
ATOM 3240 C CA . VAL A 1 394 ? 11.398 2.976 -18.151 1.00 89.75 394 VAL A CA 1
ATOM 3241 C C . VAL A 1 394 ? 10.200 3.569 -18.892 1.00 89.75 394 VAL A C 1
ATOM 3243 O O . VAL A 1 394 ? 10.145 4.785 -19.067 1.00 89.75 394 VAL A O 1
ATOM 3246 N N . GLN A 1 395 ? 9.233 2.748 -19.323 1.00 90.12 395 GLN A N 1
ATOM 3247 C CA . GLN A 1 395 ? 8.065 3.227 -20.071 1.00 90.12 395 GLN A CA 1
ATOM 3248 C C . GLN A 1 395 ? 7.082 3.992 -19.187 1.00 90.12 395 GLN A C 1
ATOM 3250 O O . GLN A 1 395 ? 6.274 4.765 -19.701 1.00 90.12 395 GLN A O 1
ATOM 3255 N N . ILE A 1 396 ? 7.172 3.802 -17.871 1.00 92.25 396 ILE A N 1
ATOM 3256 C CA . ILE A 1 396 ? 6.394 4.535 -16.873 1.00 92.25 396 ILE A CA 1
ATOM 3257 C C . ILE A 1 396 ? 7.288 5.419 -15.993 1.00 92.25 396 ILE A C 1
ATOM 3259 O O . ILE A 1 396 ? 6.888 5.819 -14.909 1.00 92.25 396 ILE A O 1
ATOM 3263 N N . GLY A 1 397 ? 8.508 5.744 -16.436 1.00 86.81 397 GLY A N 1
ATOM 3264 C CA . GLY A 1 397 ? 9.425 6.631 -15.707 1.00 86.81 397 GLY A CA 1
ATOM 3265 C C . GLY A 1 397 ? 10.192 5.954 -14.566 1.00 86.81 397 GLY A C 1
ATOM 3266 O O . GLY A 1 397 ? 10.655 6.633 -13.644 1.00 86.81 397 GLY A O 1
ATOM 3267 N N . GLY A 1 398 ? 10.285 4.626 -14.593 1.00 87.50 398 GLY A N 1
ATOM 3268 C CA . GLY A 1 398 ? 11.212 3.842 -13.789 1.00 87.50 398 GLY A CA 1
ATOM 3269 C C . GLY A 1 398 ? 12.663 4.002 -14.247 1.00 87.50 398 GLY A C 1
ATOM 3270 O O . GLY A 1 398 ? 12.981 4.630 -15.262 1.00 87.50 398 GLY A O 1
ATOM 3271 N N . VAL A 1 399 ? 13.567 3.442 -13.457 1.00 85.31 399 VAL A N 1
ATOM 3272 C CA . VAL A 1 399 ? 15.008 3.544 -13.663 1.00 85.31 399 VAL A CA 1
ATOM 3273 C C . VAL A 1 399 ? 15.501 2.492 -14.655 1.00 85.31 399 VAL A C 1
ATOM 3275 O O . VAL A 1 399 ? 15.253 1.303 -14.492 1.00 85.31 399 VAL A O 1
ATOM 3278 N N . ASN A 1 400 ? 16.276 2.921 -15.653 1.00 77.56 400 ASN A N 1
ATOM 3279 C CA . ASN A 1 400 ? 16.852 2.013 -16.640 1.00 77.56 400 ASN A CA 1
ATOM 3280 C C . ASN A 1 400 ? 18.079 1.263 -16.092 1.00 77.56 400 ASN A C 1
ATOM 3282 O O . ASN A 1 400 ? 19.157 1.849 -15.990 1.00 77.56 400 ASN A O 1
ATOM 3286 N N . LEU A 1 401 ? 17.938 -0.039 -15.839 1.00 70.25 401 LEU A N 1
ATOM 3287 C CA . LEU A 1 401 ? 19.066 -0.921 -15.506 1.00 70.25 401 LEU A CA 1
ATOM 3288 C C . LEU A 1 401 ? 19.952 -1.248 -16.739 1.00 70.25 401 LEU A C 1
ATOM 3290 O O . LEU A 1 401 ? 21.139 -1.534 -16.619 1.00 70.25 401 LEU A O 1
ATOM 3294 N N . ASP A 1 402 ? 19.434 -1.125 -17.964 1.00 61.56 402 ASP A N 1
ATOM 3295 C CA . ASP A 1 402 ? 20.113 -1.539 -19.204 1.00 61.56 402 ASP A CA 1
ATOM 3296 C C . ASP A 1 402 ? 20.906 -0.426 -19.925 1.00 61.56 402 ASP A C 1
ATOM 3298 O O . ASP A 1 402 ? 21.436 -0.642 -21.026 1.00 61.56 402 ASP A O 1
ATOM 3302 N N . GLY A 1 403 ? 21.065 0.757 -19.318 1.00 56.19 403 GLY A N 1
ATOM 3303 C CA . GLY A 1 403 ? 21.847 1.880 -19.868 1.00 56.19 403 GLY A CA 1
ATOM 3304 C C . GLY A 1 403 ? 23.254 1.473 -20.356 1.00 56.19 403 GLY A C 1
ATOM 3305 O O . GLY A 1 403 ? 23.911 0.626 -19.757 1.00 56.19 403 GLY A O 1
ATOM 3306 N N . ARG A 1 404 ? 23.702 2.006 -21.510 1.00 42.53 404 ARG A N 1
ATOM 3307 C CA . ARG A 1 404 ? 24.901 1.533 -22.255 1.00 42.53 404 ARG A CA 1
ATOM 3308 C C . ARG A 1 404 ? 26.263 2.008 -21.735 1.00 42.53 404 ARG A C 1
ATOM 3310 O O . ARG A 1 404 ? 27.273 1.506 -22.217 1.00 42.53 404 ARG A O 1
ATOM 3317 N N . GLY A 1 405 ? 26.321 2.930 -20.787 1.00 46.88 405 GLY A N 1
ATOM 3318 C CA . GLY A 1 405 ? 27.534 3.178 -20.008 1.00 46.88 405 GLY A CA 1
ATOM 3319 C C . GLY A 1 405 ? 27.336 2.596 -18.618 1.00 46.88 405 GLY A C 1
ATOM 3320 O O . GLY A 1 405 ? 26.195 2.551 -18.181 1.00 46.88 405 GLY A O 1
ATOM 3321 N N . LEU A 1 406 ? 28.421 2.256 -17.919 1.00 45.47 406 LEU A N 1
ATOM 3322 C CA . LEU A 1 406 ? 28.528 2.021 -16.464 1.00 45.47 406 LEU A CA 1
ATOM 3323 C C . LEU A 1 406 ? 28.855 0.579 -16.072 1.00 45.47 406 LEU A C 1
ATOM 3325 O O . LEU A 1 406 ? 28.344 -0.408 -16.601 1.00 45.47 406 LEU A O 1
ATOM 3329 N N . ASN A 1 407 ? 29.790 0.501 -15.136 1.00 46.66 407 ASN A N 1
ATOM 3330 C CA . ASN A 1 407 ? 30.570 -0.676 -14.829 1.00 46.66 407 ASN A CA 1
ATOM 3331 C C . ASN A 1 407 ? 29.779 -1.662 -13.954 1.00 46.66 407 ASN A C 1
ATOM 3333 O O . ASN A 1 407 ? 29.364 -1.335 -12.848 1.00 46.66 407 ASN A O 1
ATOM 3337 N N . GLY A 1 408 ? 29.604 -2.887 -14.454 1.00 48.28 408 GLY A N 1
ATOM 3338 C CA . GLY A 1 408 ? 29.446 -4.118 -13.674 1.00 48.28 408 GLY A CA 1
ATOM 3339 C C . GLY A 1 408 ? 28.130 -4.374 -12.925 1.00 48.28 408 GLY A C 1
ATOM 3340 O O . GLY A 1 408 ? 27.571 -5.450 -13.103 1.00 48.28 408 GLY A O 1
ATOM 3341 N N . PHE A 1 409 ? 27.620 -3.448 -12.104 1.00 49.47 409 PHE A N 1
ATOM 3342 C CA . PHE A 1 409 ? 26.495 -3.749 -11.189 1.00 49.47 409 PHE A CA 1
ATOM 3343 C C . PHE A 1 409 ? 25.143 -3.209 -11.610 1.00 49.47 409 PHE A C 1
ATOM 3345 O O . PHE A 1 409 ? 24.130 -3.803 -11.265 1.00 49.47 409 PHE A O 1
ATOM 3352 N N . ASN A 1 410 ? 25.116 -2.132 -12.399 1.00 51.06 410 ASN A N 1
ATOM 3353 C CA . ASN A 1 410 ? 23.854 -1.568 -12.888 1.00 51.06 410 ASN A CA 1
ATOM 3354 C C . ASN A 1 410 ? 23.145 -2.494 -13.881 1.00 51.06 410 ASN A C 1
ATOM 3356 O O . ASN A 1 410 ? 21.967 -2.312 -14.140 1.00 51.06 410 ASN A O 1
ATOM 3360 N N . ARG A 1 411 ? 23.830 -3.555 -14.330 1.00 57.22 411 ARG A N 1
ATOM 3361 C CA . ARG A 1 411 ? 23.267 -4.700 -15.048 1.00 57.22 411 ARG A CA 1
ATOM 3362 C C . ARG A 1 411 ? 23.483 -5.968 -14.224 1.00 57.22 411 ARG A C 1
ATOM 3364 O O . ARG A 1 411 ? 24.361 -6.755 -14.590 1.00 57.22 411 ARG A O 1
ATOM 3371 N N . PRO A 1 412 ? 22.749 -6.180 -13.119 1.00 61.97 412 PRO A N 1
ATOM 3372 C CA . PRO A 1 412 ? 22.948 -7.365 -12.301 1.00 61.97 412 PRO A CA 1
ATOM 3373 C C . PRO A 1 412 ? 22.519 -8.590 -13.118 1.00 61.97 412 PRO A C 1
ATOM 3375 O O . PRO A 1 412 ? 21.333 -8.898 -13.257 1.00 61.97 412 PRO A O 1
ATOM 3378 N N . LYS A 1 413 ? 23.489 -9.278 -13.725 1.00 66.12 413 LYS A N 1
ATOM 3379 C CA . LYS A 1 413 ? 23.230 -10.450 -14.575 1.00 66.12 413 LYS A CA 1
ATOM 3380 C C . LYS A 1 413 ? 23.058 -11.687 -13.713 1.00 66.12 413 LYS A C 1
ATOM 3382 O O . LYS A 1 413 ? 22.260 -12.564 -14.040 1.00 66.12 413 LYS A O 1
ATOM 3387 N N . LYS A 1 414 ? 23.804 -11.761 -12.608 1.00 74.88 414 LYS A N 1
ATOM 3388 C CA . LYS A 1 414 ? 23.763 -12.894 -11.684 1.00 74.88 414 LYS A CA 1
ATOM 3389 C C . LYS A 1 414 ? 22.686 -12.673 -10.628 1.00 74.88 414 LYS A C 1
ATOM 3391 O O . LYS A 1 414 ? 22.517 -11.571 -10.114 1.00 74.88 414 LYS A O 1
ATOM 3396 N N . THR A 1 415 ? 22.014 -13.750 -10.226 1.00 78.75 415 THR A N 1
ATOM 3397 C CA . THR A 1 415 ? 21.009 -13.728 -9.148 1.00 78.75 415 THR A CA 1
ATOM 3398 C C . THR A 1 415 ? 21.556 -13.125 -7.854 1.00 78.75 415 THR A C 1
ATOM 3400 O O . THR A 1 415 ? 20.850 -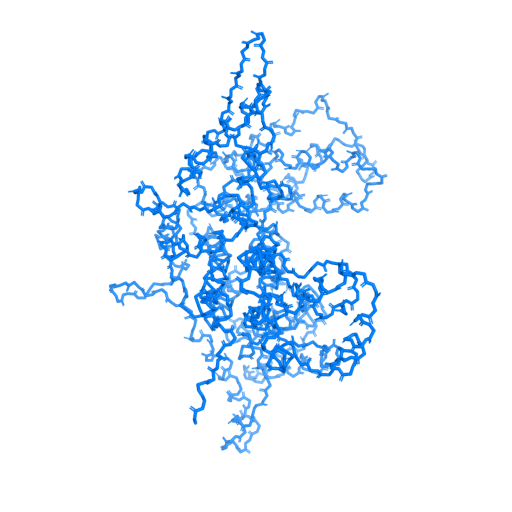12.395 -7.171 1.00 78.75 415 THR A O 1
ATOM 3403 N N . SER A 1 416 ? 22.824 -13.379 -7.529 1.00 77.44 416 SER A N 1
ATOM 3404 C CA . SER A 1 416 ? 23.475 -12.785 -6.361 1.00 77.44 416 SER A CA 1
ATOM 3405 C C . SER A 1 416 ? 23.541 -11.259 -6.448 1.00 77.44 416 SER A C 1
ATOM 3407 O O . SER A 1 416 ? 23.146 -10.598 -5.501 1.00 77.44 416 SER A O 1
ATOM 3409 N N . GLU A 1 417 ? 23.964 -10.692 -7.581 1.00 77.19 417 GLU A N 1
ATOM 3410 C CA . GLU A 1 417 ? 24.061 -9.235 -7.782 1.00 77.19 417 GLU A CA 1
ATOM 3411 C C . GLU A 1 417 ? 22.687 -8.571 -7.625 1.00 77.19 417 GLU A C 1
ATOM 3413 O O . GLU A 1 417 ? 22.563 -7.566 -6.928 1.00 77.19 417 GLU A O 1
ATOM 3418 N N . LYS A 1 418 ? 21.635 -9.199 -8.175 1.00 81.19 418 LYS A N 1
ATOM 3419 C CA . LYS A 1 418 ? 20.241 -8.758 -7.995 1.00 81.19 418 LYS A CA 1
ATOM 3420 C C . LYS A 1 418 ? 19.850 -8.746 -6.517 1.00 81.19 418 LYS A C 1
ATOM 3422 O O . LYS A 1 418 ? 19.321 -7.753 -6.031 1.00 81.19 418 LYS A O 1
ATOM 3427 N N . ASN A 1 419 ? 20.161 -9.818 -5.786 1.00 87.38 419 ASN A N 1
ATOM 3428 C CA . ASN A 1 419 ? 19.871 -9.917 -4.355 1.00 87.38 419 ASN A CA 1
ATOM 3429 C C . ASN A 1 419 ? 20.554 -8.800 -3.548 1.00 87.38 419 ASN A C 1
ATOM 3431 O O . ASN A 1 419 ? 19.923 -8.212 -2.674 1.00 87.38 419 ASN A O 1
ATOM 3435 N N . PHE A 1 420 ? 21.810 -8.465 -3.854 1.00 84.69 420 PHE A N 1
ATOM 3436 C CA . PHE A 1 420 ? 22.517 -7.370 -3.177 1.00 84.69 420 PHE A CA 1
ATOM 3437 C C . PHE A 1 420 ? 21.940 -5.996 -3.511 1.00 84.69 420 PHE A C 1
ATOM 3439 O O . PHE A 1 420 ? 21.784 -5.188 -2.599 1.00 84.69 420 PHE A O 1
ATOM 3446 N N . LEU A 1 421 ? 21.576 -5.740 -4.773 1.00 85.62 421 LEU A N 1
ATOM 3447 C CA . LEU A 1 421 ? 20.873 -4.511 -5.152 1.00 85.62 421 LEU A CA 1
ATOM 3448 C C . LEU A 1 421 ? 19.579 -4.352 -4.340 1.00 85.62 421 LEU A C 1
ATOM 3450 O O . LEU A 1 421 ? 19.349 -3.308 -3.735 1.00 85.62 421 LEU A O 1
ATOM 3454 N N . ILE A 1 422 ? 18.772 -5.412 -4.258 1.00 91.44 422 ILE A N 1
ATOM 3455 C CA . ILE A 1 422 ? 17.524 -5.424 -3.482 1.00 91.44 422 ILE A CA 1
ATOM 3456 C C . ILE A 1 422 ? 17.802 -5.192 -1.996 1.00 91.44 422 ILE A C 1
ATOM 3458 O O . ILE A 1 422 ? 17.112 -4.408 -1.355 1.00 91.44 422 ILE A O 1
ATOM 3462 N N . SER A 1 423 ? 18.832 -5.829 -1.442 1.00 91.56 423 SER A N 1
ATOM 3463 C CA . SER A 1 423 ? 19.250 -5.622 -0.055 1.00 91.56 423 SER A CA 1
ATOM 3464 C C . SER A 1 423 ? 19.702 -4.187 0.233 1.00 91.56 423 SER A C 1
ATOM 3466 O O . SER A 1 423 ? 19.398 -3.667 1.304 1.00 91.56 423 SER A O 1
ATOM 3468 N N . VAL A 1 424 ? 20.374 -3.526 -0.712 1.00 89.88 424 VAL A N 1
ATOM 3469 C CA . VAL A 1 424 ? 20.751 -2.107 -0.610 1.00 89.88 424 VAL A CA 1
ATOM 3470 C C . VAL A 1 424 ? 19.517 -1.206 -0.667 1.00 89.88 424 VAL A C 1
ATOM 3472 O O . VAL A 1 424 ? 19.394 -0.308 0.162 1.00 89.88 424 VAL A O 1
ATOM 3475 N N . ILE A 1 425 ? 18.560 -1.488 -1.554 1.00 92.81 425 ILE A N 1
ATOM 3476 C CA . ILE A 1 425 ? 17.272 -0.777 -1.589 1.00 92.81 425 ILE A CA 1
ATOM 3477 C C . ILE A 1 425 ? 16.525 -0.954 -0.259 1.00 92.81 425 ILE A C 1
ATOM 3479 O O . ILE A 1 425 ? 16.052 0.024 0.311 1.00 92.81 425 ILE A O 1
ATOM 3483 N N . ILE A 1 426 ? 16.461 -2.171 0.288 1.00 94.25 426 ILE A N 1
ATOM 3484 C CA . ILE A 1 426 ? 15.821 -2.415 1.588 1.00 94.25 426 ILE A CA 1
ATOM 3485 C C . ILE A 1 426 ? 16.537 -1.643 2.702 1.00 94.25 426 ILE A C 1
ATOM 3487 O O . ILE A 1 426 ? 15.870 -0.965 3.477 1.00 94.25 426 ILE A O 1
ATOM 3491 N N . LYS A 1 427 ? 17.872 -1.709 2.783 1.00 91.50 427 LYS A N 1
ATOM 3492 C CA . LYS A 1 427 ? 18.647 -1.029 3.831 1.00 91.50 427 LYS A CA 1
ATOM 3493 C C . LYS A 1 427 ? 18.470 0.488 3.774 1.00 91.50 427 LYS A C 1
ATOM 3495 O O . LYS A 1 427 ? 18.129 1.107 4.774 1.00 91.50 427 LYS A O 1
ATOM 3500 N N . TYR A 1 428 ? 18.709 1.098 2.621 1.00 89.81 428 TYR A N 1
ATOM 3501 C CA . TYR A 1 428 ? 18.753 2.555 2.547 1.00 89.81 428 TYR A CA 1
ATOM 3502 C C . TYR A 1 428 ? 17.374 3.162 2.328 1.00 89.81 428 TYR A C 1
ATOM 3504 O O . TYR A 1 428 ? 17.026 4.106 3.028 1.00 89.81 428 TYR A O 1
ATOM 3512 N N . CYS A 1 429 ? 16.552 2.607 1.437 1.00 91.94 429 CYS A N 1
ATOM 3513 C CA . CYS A 1 429 ? 15.225 3.165 1.203 1.00 91.94 429 CYS A CA 1
ATOM 3514 C C . CYS A 1 429 ? 14.215 2.734 2.259 1.00 91.94 429 CYS A C 1
ATOM 3516 O O . CYS A 1 429 ? 13.527 3.581 2.806 1.00 91.94 429 CYS A O 1
ATOM 3518 N N . LEU A 1 430 ? 14.087 1.443 2.559 1.00 93.12 430 LEU A N 1
ATOM 3519 C CA . LEU A 1 430 ? 12.970 0.983 3.396 1.00 93.12 430 LEU A CA 1
ATOM 3520 C C . LEU A 1 430 ? 13.284 1.003 4.898 1.00 93.12 430 LEU A C 1
ATOM 3522 O O . LEU A 1 430 ? 12.400 1.287 5.699 1.00 93.12 430 LEU A O 1
ATOM 3526 N N . TYR A 1 431 ? 14.526 0.713 5.289 1.00 91.06 431 TYR A N 1
ATOM 3527 C CA . TYR A 1 431 ? 14.944 0.722 6.691 1.00 91.06 431 TYR A CA 1
ATOM 3528 C C . TYR A 1 431 ? 15.356 2.124 7.155 1.00 91.06 431 TYR A C 1
ATOM 3530 O O . TYR A 1 431 ? 14.909 2.538 8.218 1.00 91.06 431 TYR A O 1
ATOM 3538 N N . HIS A 1 432 ? 16.124 2.869 6.351 1.00 87.06 432 HIS A N 1
ATOM 3539 C CA . HIS A 1 432 ? 16.575 4.235 6.669 1.00 87.06 432 HIS A CA 1
ATOM 3540 C C . HIS A 1 432 ? 15.763 5.364 6.008 1.00 87.06 432 HIS A C 1
ATOM 3542 O O . HIS A 1 432 ? 16.131 6.528 6.132 1.00 87.06 432 HIS A O 1
ATOM 3548 N N . ASN A 1 433 ? 14.673 5.043 5.305 1.00 87.44 433 ASN A N 1
ATOM 3549 C CA . ASN A 1 433 ? 13.773 6.019 4.679 1.00 87.44 433 ASN A CA 1
ATOM 3550 C C . ASN A 1 433 ? 14.425 6.971 3.642 1.00 87.44 433 ASN A C 1
ATOM 3552 O O . ASN A 1 433 ? 13.955 8.086 3.430 1.00 87.44 433 ASN A O 1
ATOM 3556 N N . MET A 1 434 ? 15.501 6.552 2.965 1.00 88.31 434 MET A N 1
ATOM 3557 C CA . MET A 1 434 ? 16.111 7.329 1.876 1.00 88.31 434 MET A CA 1
ATOM 3558 C C . MET A 1 434 ? 15.244 7.295 0.609 1.00 88.31 434 MET A C 1
ATOM 3560 O O . MET A 1 434 ? 14.774 6.236 0.189 1.00 88.31 434 MET A O 1
ATOM 3564 N N . ASP A 1 435 ? 15.100 8.430 -0.073 1.00 88.25 435 ASP A N 1
ATOM 3565 C CA . ASP A 1 435 ? 14.469 8.476 -1.394 1.00 88.25 435 ASP A CA 1
ATOM 3566 C C . ASP A 1 435 ? 15.207 7.576 -2.413 1.00 88.25 435 ASP A C 1
ATOM 3568 O O . ASP A 1 435 ? 16.435 7.619 -2.554 1.00 88.25 435 ASP A O 1
ATOM 3572 N N . PHE A 1 436 ? 14.452 6.762 -3.158 1.00 90.62 436 PHE A N 1
ATOM 3573 C CA . PHE A 1 436 ? 15.016 5.805 -4.117 1.00 90.62 436 PHE A CA 1
ATOM 3574 C C . PHE A 1 436 ? 15.789 6.485 -5.243 1.00 90.62 436 PHE A C 1
ATOM 3576 O O . PHE A 1 436 ? 16.825 5.980 -5.679 1.00 90.62 436 PHE A O 1
ATOM 3583 N N . ARG A 1 437 ? 15.319 7.642 -5.716 1.00 86.44 437 ARG A N 1
ATOM 3584 C CA . ARG A 1 437 ? 15.996 8.369 -6.793 1.00 86.44 437 ARG A CA 1
ATOM 3585 C C . ARG A 1 437 ? 17.344 8.912 -6.325 1.00 86.44 437 ARG A C 1
ATOM 3587 O O . ARG A 1 437 ? 18.308 8.844 -7.086 1.00 86.44 437 ARG A O 1
ATOM 3594 N N . THR A 1 438 ? 17.420 9.384 -5.086 1.00 87.06 438 THR A N 1
ATOM 3595 C CA . THR A 1 438 ? 18.660 9.804 -4.422 1.00 87.06 438 THR A CA 1
ATOM 3596 C C . THR A 1 438 ? 19.635 8.637 -4.298 1.00 87.06 438 THR A C 1
ATOM 3598 O O . THR A 1 438 ? 20.777 8.752 -4.749 1.00 87.06 438 THR A O 1
ATOM 3601 N N . LEU A 1 439 ? 19.176 7.486 -3.786 1.00 87.31 439 LEU A N 1
ATOM 3602 C CA . LEU A 1 439 ? 19.986 6.265 -3.719 1.00 87.3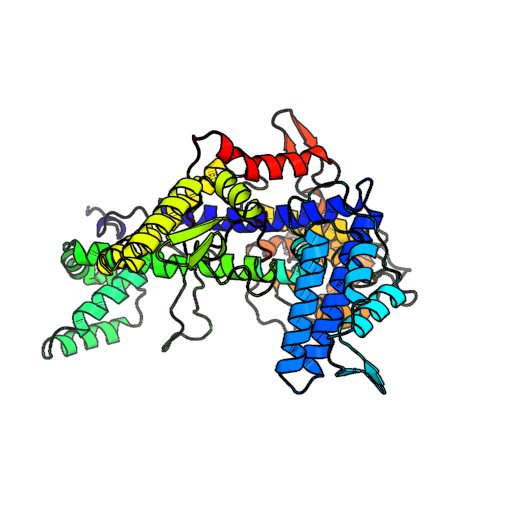1 439 LEU A CA 1
ATOM 3603 C C . LEU A 1 439 ? 20.524 5.879 -5.106 1.00 87.31 439 LEU A C 1
ATOM 3605 O O . LEU A 1 439 ? 21.706 5.562 -5.267 1.00 87.31 439 LEU A O 1
ATOM 3609 N N . TYR A 1 440 ? 19.656 5.928 -6.117 1.00 85.50 440 TYR A N 1
ATOM 3610 C CA . TYR A 1 440 ? 20.011 5.545 -7.471 1.00 85.50 440 TYR A CA 1
ATOM 3611 C C . TYR A 1 440 ? 21.038 6.489 -8.104 1.00 85.50 440 TYR A C 1
ATOM 3613 O O . TYR A 1 440 ? 22.107 6.037 -8.505 1.00 85.50 440 TYR A O 1
ATOM 3621 N N . LEU A 1 441 ? 20.733 7.786 -8.197 1.00 82.56 441 LEU A N 1
ATOM 3622 C CA . LEU A 1 441 ? 21.551 8.754 -8.935 1.00 82.56 441 LEU A CA 1
ATOM 3623 C C . LEU A 1 441 ? 22.907 9.014 -8.275 1.00 82.56 441 LEU A C 1
ATOM 3625 O O . LEU A 1 441 ? 23.895 9.194 -8.985 1.00 82.56 441 LEU A O 1
ATOM 3629 N N . ASN A 1 442 ? 22.958 9.020 -6.942 1.00 81.94 442 ASN A N 1
ATOM 3630 C CA . ASN A 1 442 ? 24.158 9.442 -6.223 1.00 81.94 442 ASN A CA 1
ATOM 3631 C C . ASN A 1 442 ? 25.089 8.280 -5.873 1.00 81.94 442 ASN A C 1
ATOM 3633 O O . ASN A 1 442 ? 26.295 8.504 -5.773 1.00 81.94 442 ASN A O 1
ATOM 3637 N N . TYR A 1 443 ? 24.557 7.062 -5.714 1.00 82.62 443 TYR A N 1
ATOM 3638 C CA . TYR A 1 443 ? 25.326 5.929 -5.183 1.00 82.62 443 TYR A CA 1
ATOM 3639 C C . TYR A 1 443 ? 25.299 4.696 -6.089 1.00 82.62 443 TYR A C 1
ATOM 3641 O O . TYR A 1 443 ? 26.349 4.157 -6.429 1.00 82.62 443 TYR A O 1
ATOM 3649 N N . ILE A 1 444 ? 24.122 4.229 -6.519 1.00 80.00 444 ILE A N 1
ATOM 3650 C CA . ILE A 1 444 ? 24.040 3.042 -7.393 1.00 80.00 444 ILE A CA 1
ATOM 3651 C C . ILE A 1 444 ? 24.656 3.351 -8.764 1.00 80.00 444 ILE A C 1
ATOM 3653 O O . ILE A 1 444 ? 25.480 2.590 -9.270 1.00 80.00 444 ILE A O 1
ATOM 3657 N N . TYR A 1 445 ? 24.327 4.508 -9.339 1.00 74.56 445 TYR A N 1
ATOM 3658 C CA . TYR A 1 445 ? 24.826 4.940 -10.643 1.00 74.56 445 TYR A CA 1
ATOM 3659 C C . TYR A 1 445 ? 26.354 5.104 -10.676 1.00 74.56 445 TYR A C 1
ATOM 3661 O O . TYR A 1 445 ? 26.987 4.809 -11.686 1.00 74.56 445 TYR A O 1
ATOM 3669 N N . THR A 1 446 ? 26.951 5.544 -9.570 1.00 73.62 446 THR A N 1
ATOM 3670 C CA . THR A 1 446 ? 28.374 5.896 -9.439 1.00 73.62 446 THR A CA 1
ATOM 3671 C C . THR A 1 446 ? 29.230 4.771 -8.844 1.00 73.62 446 THR A C 1
ATOM 3673 O O . THR A 1 446 ? 30.452 4.914 -8.765 1.00 73.62 446 THR A O 1
ATOM 3676 N N . SER A 1 447 ? 28.622 3.645 -8.452 1.00 70.81 447 SER A N 1
ATOM 3677 C CA . SER A 1 447 ? 29.317 2.552 -7.771 1.00 70.81 447 SER A CA 1
ATOM 3678 C C . SER A 1 447 ? 30.415 1.913 -8.648 1.00 70.81 447 SER A C 1
ATOM 3680 O O . SER A 1 447 ? 30.146 1.478 -9.775 1.00 70.81 447 SER A O 1
ATOM 3682 N N . PRO A 1 448 ? 31.668 1.820 -8.160 1.00 63.12 448 PRO A N 1
ATOM 3683 C CA . PRO A 1 448 ? 32.783 1.284 -8.928 1.00 63.12 448 PRO A CA 1
ATOM 3684 C C . PRO A 1 448 ? 32.793 -0.246 -8.877 1.00 63.12 448 PRO A C 1
ATOM 3686 O O . PRO A 1 448 ? 33.236 -0.848 -7.898 1.00 63.12 448 PRO A O 1
ATOM 3689 N N . ILE A 1 449 ? 32.352 -0.903 -9.951 1.00 62.12 449 ILE A N 1
ATOM 3690 C CA . ILE A 1 449 ? 32.388 -2.372 -10.042 1.00 62.12 449 ILE A CA 1
ATOM 3691 C C . ILE A 1 449 ? 33.344 -2.804 -11.140 1.00 62.12 449 ILE A C 1
ATOM 3693 O O . ILE A 1 449 ? 33.363 -2.238 -12.227 1.00 62.12 449 ILE A O 1
ATOM 3697 N N . SER A 1 450 ? 34.155 -3.821 -10.860 1.00 60.88 450 SER A N 1
ATOM 3698 C CA . SER A 1 450 ? 35.127 -4.347 -11.815 1.00 60.88 450 SER A CA 1
ATOM 3699 C C . SER A 1 450 ? 34.655 -5.677 -12.390 1.00 60.88 450 SER A C 1
ATOM 3701 O O . SER A 1 450 ? 34.278 -6.588 -11.654 1.00 60.88 450 SER A O 1
ATOM 3703 N N . ASN A 1 451 ? 34.750 -5.829 -13.711 1.00 61.25 451 ASN A N 1
ATOM 3704 C CA . ASN A 1 451 ? 34.469 -7.100 -14.387 1.00 61.25 451 ASN A CA 1
ATOM 3705 C C . ASN A 1 451 ? 35.510 -8.194 -14.071 1.00 61.25 451 ASN A C 1
ATOM 3707 O O . ASN A 1 451 ? 35.274 -9.355 -14.389 1.00 61.25 451 ASN A O 1
ATOM 3711 N N . ASN A 1 452 ? 36.640 -7.841 -13.445 1.00 66.00 452 ASN A N 1
ATOM 3712 C CA . ASN A 1 452 ? 37.766 -8.752 -13.206 1.00 66.00 452 ASN A CA 1
ATOM 3713 C C . ASN A 1 452 ? 37.751 -9.417 -11.817 1.00 66.00 452 ASN A C 1
ATOM 3715 O O . ASN A 1 452 ? 38.677 -10.152 -11.494 1.00 66.00 452 ASN A O 1
ATOM 3719 N N . LYS A 1 453 ? 36.742 -9.135 -10.987 1.00 69.19 453 LYS A N 1
ATOM 3720 C CA . LYS A 1 453 ? 36.618 -9.658 -9.618 1.00 69.19 453 LYS A CA 1
ATOM 3721 C C . LYS A 1 453 ? 35.658 -10.845 -9.545 1.00 69.19 453 LYS A C 1
ATOM 3723 O O . LYS A 1 453 ? 34.740 -10.972 -10.364 1.00 69.19 453 LYS A O 1
ATOM 3728 N N . SER A 1 454 ? 35.837 -11.698 -8.537 1.00 75.31 454 SER A N 1
ATOM 3729 C CA . SER A 1 454 ? 34.886 -12.775 -8.246 1.00 75.31 454 SER A CA 1
ATOM 3730 C C . SER A 1 454 ? 33.515 -12.211 -7.827 1.00 75.31 454 SER A C 1
ATOM 3732 O O . SER A 1 454 ? 33.377 -11.047 -7.450 1.00 75.31 454 SER A O 1
ATOM 3734 N N . THR A 1 455 ? 32.455 -13.025 -7.897 1.00 73.75 455 THR A N 1
ATOM 3735 C CA . THR A 1 455 ? 31.101 -12.587 -7.500 1.00 73.75 455 THR A CA 1
ATOM 3736 C C . THR A 1 455 ? 31.053 -12.135 -6.034 1.00 73.75 455 THR A C 1
ATOM 3738 O O . THR A 1 455 ? 30.373 -11.160 -5.715 1.00 73.75 455 THR A O 1
ATOM 3741 N N . VAL A 1 456 ? 31.776 -12.830 -5.151 1.00 77.06 456 VAL A N 1
ATOM 3742 C CA . VAL A 1 456 ? 31.854 -12.501 -3.720 1.00 77.06 456 VAL A CA 1
ATOM 3743 C C . VAL A 1 456 ? 32.607 -11.185 -3.530 1.00 77.06 456 VAL A C 1
ATOM 3745 O O . VAL A 1 456 ? 32.065 -10.269 -2.922 1.00 77.06 456 VAL A O 1
ATOM 3748 N N . GLU A 1 457 ? 33.777 -11.033 -4.156 1.00 76.75 457 GLU A N 1
ATOM 3749 C CA . GLU A 1 457 ? 34.574 -9.798 -4.102 1.00 76.75 457 GLU A CA 1
ATOM 3750 C C . GLU A 1 457 ? 33.809 -8.575 -4.616 1.00 76.75 457 GLU A C 1
ATOM 3752 O O . GLU A 1 457 ? 33.883 -7.501 -4.022 1.00 76.75 457 GLU A O 1
ATOM 3757 N N . ASN A 1 458 ? 33.059 -8.720 -5.713 1.00 75.25 458 ASN A N 1
ATOM 3758 C CA . ASN A 1 458 ? 32.220 -7.641 -6.233 1.00 75.25 458 ASN A CA 1
ATOM 3759 C C . ASN A 1 458 ? 31.075 -7.297 -5.278 1.00 75.25 458 ASN A C 1
ATOM 3761 O O . ASN A 1 458 ? 30.798 -6.119 -5.074 1.00 75.25 458 ASN A O 1
ATOM 3765 N N . SER A 1 459 ? 30.447 -8.301 -4.661 1.00 75.56 459 SER A N 1
ATOM 3766 C CA . SER A 1 459 ? 29.373 -8.079 -3.683 1.00 75.56 459 SER A CA 1
ATOM 3767 C C . SER A 1 459 ? 29.885 -7.331 -2.449 1.00 75.56 459 SER A C 1
ATOM 3769 O O . SER A 1 459 ? 29.241 -6.396 -1.979 1.00 75.56 459 SER A O 1
ATOM 3771 N N . MET A 1 460 ? 31.065 -7.703 -1.948 1.00 81.94 460 MET A N 1
ATOM 3772 C CA . MET A 1 460 ? 31.659 -7.073 -0.767 1.00 81.94 460 MET A CA 1
ATOM 3773 C C . MET A 1 460 ? 32.215 -5.684 -1.068 1.00 81.94 460 MET A C 1
ATOM 3775 O O . MET A 1 460 ? 32.006 -4.765 -0.280 1.00 81.94 460 MET A O 1
ATOM 3779 N N . ALA A 1 461 ? 32.850 -5.490 -2.228 1.00 79.06 461 ALA A N 1
ATOM 3780 C CA . ALA A 1 461 ? 33.265 -4.163 -2.679 1.00 79.06 461 ALA A CA 1
ATOM 3781 C C . ALA A 1 461 ? 32.062 -3.220 -2.833 1.00 79.06 461 ALA A C 1
ATOM 3783 O O . ALA A 1 461 ? 32.146 -2.057 -2.447 1.00 79.06 461 ALA A O 1
ATOM 3784 N N . PHE A 1 462 ? 30.940 -3.738 -3.341 1.00 77.06 462 PHE A N 1
ATOM 3785 C CA . PHE A 1 462 ? 29.686 -3.000 -3.432 1.00 77.06 462 PHE A CA 1
ATOM 3786 C C . PHE A 1 462 ? 29.168 -2.611 -2.045 1.00 77.06 462 PHE A C 1
ATOM 3788 O O . PHE A 1 462 ? 28.984 -1.428 -1.789 1.00 77.06 462 PHE A O 1
ATOM 3795 N N . ILE A 1 463 ? 29.014 -3.556 -1.110 1.00 78.69 463 ILE A N 1
ATOM 3796 C CA . ILE A 1 463 ? 28.570 -3.239 0.261 1.00 78.69 463 ILE A CA 1
ATOM 3797 C C . ILE A 1 463 ? 29.483 -2.199 0.911 1.00 78.69 463 ILE A C 1
ATOM 3799 O O . ILE A 1 463 ? 28.994 -1.204 1.444 1.00 78.69 463 ILE A O 1
ATOM 3803 N N . LYS A 1 464 ? 30.802 -2.398 0.828 1.00 82.50 464 LYS A N 1
ATOM 3804 C CA . LYS A 1 464 ? 31.793 -1.497 1.419 1.00 82.50 464 LYS A CA 1
ATOM 3805 C C . LYS A 1 464 ? 31.686 -0.082 0.851 1.00 82.50 464 LYS A C 1
ATOM 3807 O O . LYS A 1 464 ? 31.696 0.867 1.624 1.00 82.50 464 LYS A O 1
ATOM 3812 N N . TYR A 1 465 ? 31.481 0.056 -0.461 1.00 82.56 465 TYR A N 1
ATOM 3813 C CA . TYR A 1 465 ? 31.237 1.351 -1.096 1.00 82.56 465 TYR A CA 1
ATOM 3814 C C . TYR A 1 465 ? 30.025 2.074 -0.485 1.00 82.56 465 TYR A C 1
ATOM 3816 O O . TYR A 1 465 ? 30.131 3.245 -0.129 1.00 82.56 465 TYR A O 1
ATOM 3824 N N . PHE A 1 466 ? 28.886 1.397 -0.315 1.00 80.75 466 PHE A N 1
ATOM 3825 C CA . PHE A 1 466 ? 27.701 2.025 0.287 1.00 80.75 466 PHE A CA 1
ATOM 3826 C C . PHE A 1 466 ? 27.901 2.335 1.770 1.00 80.75 466 PHE A C 1
ATOM 3828 O O . PHE A 1 466 ? 27.451 3.371 2.253 1.00 80.75 466 PHE A O 1
ATOM 3835 N N . GLU A 1 467 ? 28.584 1.460 2.505 1.00 79.75 467 GLU A N 1
ATOM 3836 C CA . GLU A 1 467 ? 28.898 1.721 3.903 1.00 79.75 467 GLU A CA 1
ATOM 3837 C C . GLU A 1 467 ? 29.822 2.923 4.072 1.00 79.75 467 GLU A C 1
ATOM 3839 O O . GLU A 1 467 ? 29.565 3.740 4.941 1.00 79.75 467 GLU A O 1
ATOM 3844 N N . GLU A 1 468 ? 30.853 3.080 3.250 1.00 81.31 468 GLU A N 1
ATOM 3845 C CA . GLU A 1 468 ? 31.787 4.206 3.354 1.00 81.31 468 GLU A CA 1
ATOM 3846 C C . GLU A 1 468 ? 31.161 5.535 2.911 1.00 81.31 468 GLU A C 1
ATOM 3848 O O . GLU A 1 468 ? 31.392 6.553 3.551 1.00 81.31 468 GLU A O 1
ATOM 3853 N N . ASN A 1 469 ? 30.331 5.535 1.861 1.00 79.19 469 ASN A N 1
ATOM 3854 C CA . ASN A 1 469 ? 29.792 6.775 1.285 1.00 79.19 469 ASN A CA 1
ATOM 3855 C C . ASN A 1 469 ? 28.470 7.252 1.913 1.00 79.19 469 ASN A C 1
ATOM 3857 O O . ASN A 1 469 ? 28.035 8.369 1.630 1.00 79.19 469 ASN A O 1
ATOM 3861 N N . ILE A 1 470 ? 27.804 6.419 2.721 1.00 77.62 470 ILE A N 1
ATOM 3862 C CA . ILE A 1 470 ? 26.497 6.747 3.320 1.00 77.62 470 ILE A CA 1
ATOM 3863 C C . ILE A 1 470 ? 26.542 6.788 4.862 1.00 77.62 470 ILE A C 1
ATOM 3865 O O . ILE A 1 470 ? 25.671 7.414 5.464 1.00 77.62 470 ILE A O 1
ATOM 3869 N N . LYS A 1 471 ? 27.557 6.195 5.521 1.00 65.31 471 LYS A N 1
ATOM 3870 C CA . LYS A 1 471 ? 27.640 6.101 7.000 1.00 65.31 471 LYS A CA 1
ATOM 3871 C C . LYS A 1 471 ? 27.561 7.438 7.745 1.00 65.31 471 LYS A C 1
ATOM 3873 O O . LYS A 1 471 ? 27.121 7.431 8.885 1.00 65.31 471 LYS A O 1
ATOM 3878 N N . GLU A 1 472 ? 27.968 8.550 7.138 1.00 54.00 472 GLU A N 1
ATOM 3879 C CA . GLU A 1 472 ? 28.060 9.846 7.830 1.00 54.00 472 GLU A CA 1
ATOM 3880 C C . GLU A 1 472 ? 26.743 10.647 7.867 1.00 54.00 472 GLU A C 1
ATOM 3882 O O . GLU A 1 472 ? 26.669 11.631 8.591 1.00 54.00 472 GLU A O 1
ATOM 3887 N N . ASN A 1 473 ? 25.693 10.236 7.138 1.00 52.00 473 ASN A N 1
ATOM 3888 C CA . ASN A 1 473 ? 24.502 11.077 6.911 1.00 52.00 473 ASN A CA 1
ATOM 3889 C C . ASN A 1 473 ? 23.161 10.477 7.375 1.00 52.00 473 ASN A C 1
ATOM 3891 O O . ASN A 1 473 ? 22.112 11.018 7.029 1.00 52.00 473 ASN A O 1
ATOM 3895 N N . ILE A 1 474 ? 23.150 9.354 8.100 1.00 60.19 474 ILE A N 1
ATOM 3896 C CA . ILE A 1 474 ? 21.898 8.687 8.498 1.00 60.19 474 ILE A CA 1
ATOM 3897 C C . ILE A 1 474 ? 21.865 8.477 10.012 1.00 60.19 474 ILE A C 1
ATOM 3899 O O . ILE A 1 474 ? 22.331 7.455 10.509 1.00 60.19 474 ILE A O 1
ATOM 3903 N N . ASP A 1 475 ? 21.270 9.436 10.715 1.00 51.09 475 ASP A N 1
ATOM 3904 C CA . ASP A 1 475 ? 21.001 9.387 12.157 1.00 51.09 475 ASP A CA 1
ATOM 3905 C C . ASP A 1 475 ? 19.512 9.078 12.405 1.00 51.09 475 ASP A C 1
ATOM 3907 O O . ASP A 1 475 ? 18.766 9.871 12.968 1.00 51.09 475 ASP A O 1
ATOM 3911 N N . PHE A 1 476 ? 19.035 7.952 11.860 1.00 57.22 476 PHE A N 1
ATOM 3912 C CA . PHE A 1 476 ? 17.627 7.555 11.964 1.00 57.22 476 PHE A CA 1
ATOM 3913 C C . PHE A 1 476 ? 17.476 6.148 12.542 1.00 57.22 476 PHE A C 1
ATOM 3915 O O . PHE A 1 476 ? 18.072 5.189 12.034 1.00 57.22 476 PHE A O 1
ATOM 3922 N N . ASP A 1 477 ? 16.593 6.027 13.537 1.00 64.38 477 ASP A N 1
ATOM 3923 C CA . ASP A 1 477 ? 16.088 4.761 14.068 1.00 64.38 477 ASP A CA 1
ATOM 3924 C C . ASP A 1 477 ? 15.367 3.976 12.970 1.00 64.38 477 ASP A C 1
ATOM 3926 O O . ASP A 1 477 ? 14.195 4.210 12.650 1.00 64.38 477 ASP A O 1
ATOM 3930 N N . GLY A 1 478 ? 16.080 3.024 12.372 1.00 68.75 478 GLY A N 1
ATOM 3931 C CA . GLY A 1 478 ? 15.541 2.232 11.278 1.00 68.75 478 GLY A CA 1
ATOM 3932 C C . GLY A 1 478 ? 14.363 1.347 11.693 1.00 68.75 478 GLY A C 1
ATOM 3933 O O . GLY A 1 478 ? 14.140 1.053 12.868 1.00 68.75 478 GLY A O 1
ATOM 3934 N N . ASN A 1 479 ? 13.565 0.915 10.716 1.00 79.50 479 ASN A N 1
ATOM 3935 C CA . ASN A 1 479 ? 12.400 0.073 10.991 1.00 79.50 479 ASN A CA 1
ATOM 3936 C C . ASN A 1 479 ? 12.810 -1.346 11.445 1.00 79.50 479 ASN A C 1
ATOM 3938 O O . ASN A 1 479 ? 13.297 -2.150 10.647 1.00 79.50 479 ASN A O 1
ATOM 3942 N N . GLU A 1 480 ? 12.543 -1.694 12.706 1.00 83.25 480 GLU A N 1
ATOM 3943 C CA . GLU A 1 480 ? 12.929 -2.984 13.306 1.00 83.25 480 GLU A CA 1
ATOM 3944 C C . GLU A 1 480 ? 12.430 -4.222 12.532 1.00 83.25 480 GLU A C 1
ATOM 3946 O O . GLU A 1 480 ? 13.132 -5.234 12.481 1.00 83.25 480 GLU A O 1
ATOM 3951 N N . ILE A 1 481 ? 11.283 -4.152 11.839 1.00 87.75 481 ILE A N 1
ATOM 3952 C CA . ILE A 1 481 ? 10.755 -5.270 11.030 1.00 87.75 481 ILE A CA 1
ATOM 3953 C C . ILE A 1 481 ? 11.721 -5.624 9.885 1.00 87.75 481 ILE A C 1
ATOM 3955 O O . ILE A 1 481 ? 11.811 -6.785 9.478 1.00 87.75 481 ILE A O 1
ATOM 3959 N N . LEU A 1 482 ? 12.481 -4.649 9.378 1.00 90.88 482 LEU A N 1
ATOM 3960 C CA . LEU A 1 482 ? 13.431 -4.822 8.276 1.00 90.88 482 LEU A CA 1
ATOM 3961 C C . LEU A 1 482 ? 14.871 -5.072 8.719 1.00 90.88 482 LEU A C 1
ATOM 3963 O O . LEU A 1 482 ? 15.714 -5.347 7.865 1.00 90.88 482 LEU A O 1
ATOM 3967 N N . LYS A 1 483 ? 15.167 -5.035 10.020 1.00 89.38 483 LYS A N 1
ATOM 3968 C CA . LYS A 1 483 ? 16.533 -5.104 10.558 1.00 89.38 483 LYS A CA 1
ATOM 3969 C C . LYS A 1 483 ? 17.326 -6.313 10.071 1.00 89.38 483 LYS A C 1
ATOM 3971 O O . LYS A 1 483 ? 18.451 -6.158 9.605 1.00 89.38 483 LYS A O 1
ATOM 3976 N N . GLU A 1 484 ? 16.720 -7.506 10.075 1.00 89.00 484 GLU A N 1
ATOM 3977 C CA . GLU A 1 484 ? 17.365 -8.720 9.543 1.00 89.00 484 GLU A CA 1
ATOM 3978 C C . GLU A 1 484 ? 17.762 -8.541 8.072 1.00 89.00 484 GLU A C 1
ATOM 3980 O O . GLU A 1 484 ? 18.826 -8.995 7.663 1.00 89.00 484 GLU A O 1
ATOM 3985 N N . TRP A 1 485 ? 16.918 -7.893 7.267 1.00 90.38 485 TRP A N 1
ATOM 3986 C CA . TRP A 1 485 ? 17.128 -7.725 5.828 1.00 90.38 485 TRP A CA 1
ATOM 3987 C C . TRP A 1 485 ? 18.082 -6.576 5.492 1.00 90.38 485 TRP A C 1
ATOM 3989 O O . TRP A 1 485 ? 18.819 -6.686 4.508 1.00 90.38 485 TRP A O 1
ATOM 3999 N N . ALA A 1 486 ? 18.094 -5.532 6.322 1.00 88.81 486 ALA A N 1
ATOM 4000 C CA . ALA A 1 486 ? 18.959 -4.362 6.220 1.00 88.81 486 ALA A CA 1
ATOM 4001 C C . ALA A 1 486 ? 20.388 -4.614 6.734 1.00 88.81 486 ALA A C 1
ATOM 4003 O O . ALA A 1 486 ? 21.307 -3.875 6.378 1.00 88.81 486 ALA A O 1
ATOM 4004 N N . ASP A 1 487 ? 20.602 -5.660 7.535 1.00 87.75 487 ASP A N 1
ATOM 4005 C CA . ASP A 1 487 ? 21.924 -5.992 8.062 1.00 87.75 487 ASP A CA 1
ATOM 4006 C C . ASP A 1 487 ? 22.843 -6.588 6.979 1.00 87.75 487 ASP A C 1
ATOM 4008 O O . ASP A 1 487 ? 22.784 -7.781 6.649 1.00 87.75 487 ASP A O 1
ATOM 4012 N N . LEU A 1 488 ? 23.696 -5.738 6.409 1.00 85.12 488 LEU A N 1
ATOM 4013 C CA . LEU A 1 488 ? 24.712 -6.100 5.412 1.00 85.12 488 LEU A CA 1
ATOM 4014 C C . LEU A 1 488 ? 26.131 -6.110 5.984 1.00 85.12 488 LEU A C 1
ATOM 4016 O O . LEU A 1 488 ? 27.053 -6.518 5.281 1.00 85.12 488 LEU A O 1
ATOM 4020 N N . ALA A 1 489 ? 26.293 -5.684 7.237 1.00 82.38 489 ALA A N 1
ATOM 4021 C CA . ALA A 1 489 ? 27.593 -5.569 7.866 1.00 82.38 489 ALA A CA 1
ATOM 4022 C C . ALA A 1 489 ? 28.113 -6.942 8.304 1.00 82.38 489 ALA A C 1
ATOM 4024 O O . ALA A 1 489 ? 27.369 -7.906 8.501 1.00 82.38 489 ALA A O 1
ATOM 4025 N N . GLU A 1 490 ? 29.420 -7.034 8.482 1.00 83.88 490 GLU A N 1
ATOM 4026 C CA . GLU A 1 490 ? 30.030 -8.193 9.115 1.00 83.88 490 GLU A CA 1
ATOM 4027 C C . GLU A 1 490 ? 29.590 -8.308 10.587 1.00 83.88 490 GLU A C 1
ATOM 4029 O O . GLU A 1 490 ? 29.653 -7.346 11.354 1.00 83.88 490 GLU A O 1
ATOM 4034 N N . THR A 1 491 ? 29.187 -9.507 11.001 1.00 84.19 491 THR A N 1
ATOM 4035 C CA . THR A 1 491 ? 28.745 -9.821 12.364 1.00 84.19 491 THR A CA 1
ATOM 4036 C C . THR A 1 491 ? 29.780 -10.663 13.113 1.00 84.19 491 THR A C 1
ATOM 4038 O O . THR A 1 491 ? 30.663 -11.298 12.529 1.00 84.19 491 THR A O 1
ATOM 4041 N N . LYS A 1 492 ? 29.651 -10.732 14.446 1.00 84.12 492 LYS A N 1
ATOM 4042 C CA . LYS A 1 492 ? 30.495 -11.604 15.287 1.00 84.12 492 LYS A CA 1
ATOM 4043 C C . LYS A 1 492 ? 30.389 -13.081 14.888 1.00 84.12 492 LYS A C 1
ATOM 4045 O O . LYS A 1 492 ? 31.376 -13.808 14.996 1.00 84.12 492 LYS A O 1
ATOM 4050 N N . ASP A 1 493 ? 29.226 -13.511 14.405 1.00 83.19 493 ASP A N 1
ATOM 4051 C CA . ASP A 1 493 ? 29.002 -14.888 13.967 1.00 83.19 493 ASP A CA 1
ATOM 4052 C C . ASP A 1 493 ? 29.718 -15.203 12.647 1.00 83.19 493 ASP A C 1
ATOM 4054 O O . ASP A 1 493 ? 30.221 -16.317 12.480 1.00 83.19 493 ASP A O 1
ATOM 4058 N N . ASP A 1 494 ? 29.869 -14.224 11.745 1.00 84.44 494 ASP A N 1
ATOM 4059 C CA . ASP A 1 494 ? 30.649 -14.415 10.513 1.00 84.44 494 ASP A CA 1
ATOM 4060 C C . ASP A 1 494 ? 32.143 -14.588 10.815 1.00 84.44 494 ASP A C 1
ATOM 4062 O O . ASP A 1 494 ? 32.821 -15.397 10.177 1.00 84.44 494 ASP A O 1
ATOM 4066 N N . ARG A 1 495 ? 32.651 -13.884 11.837 1.00 84.56 495 ARG A N 1
ATOM 4067 C CA . ARG A 1 495 ? 34.041 -14.000 12.318 1.00 84.56 495 ARG A CA 1
ATOM 4068 C C . ARG A 1 495 ? 34.321 -15.332 13.002 1.00 84.56 495 ARG A C 1
ATOM 4070 O O . ARG A 1 495 ? 35.448 -15.827 12.976 1.00 84.56 495 ARG A O 1
ATOM 4077 N N . LYS A 1 496 ? 33.313 -15.930 13.638 1.00 86.25 496 LYS A N 1
ATOM 4078 C CA . LYS A 1 496 ? 33.492 -17.131 14.456 1.00 86.25 496 LYS A CA 1
ATOM 4079 C C . LYS A 1 496 ? 33.957 -18.313 13.599 1.00 86.25 496 LYS A C 1
ATOM 4081 O O . LYS A 1 496 ? 33.249 -18.783 12.708 1.00 86.25 496 LYS A O 1
ATOM 4086 N N . GLY A 1 497 ? 35.158 -18.811 13.893 1.00 83.00 497 GLY A N 1
ATOM 4087 C CA . GLY A 1 497 ? 35.761 -19.950 13.196 1.00 83.00 497 GLY A CA 1
ATOM 4088 C C . GLY A 1 497 ? 36.282 -19.648 11.787 1.00 83.00 497 GLY A C 1
ATOM 4089 O O . GLY A 1 497 ? 36.649 -20.593 11.096 1.00 83.00 497 GLY A O 1
ATOM 4090 N N . SER A 1 498 ? 36.311 -18.378 11.367 1.00 87.12 498 SER A N 1
ATOM 4091 C CA . SER A 1 498 ? 36.947 -17.944 10.116 1.00 87.12 498 SER A CA 1
ATOM 4092 C C . SER A 1 498 ? 38.406 -17.566 10.378 1.00 87.12 498 SER A C 1
ATOM 4094 O O . SER A 1 498 ? 38.706 -16.922 11.385 1.00 87.12 498 SER A O 1
ATOM 4096 N N . LYS A 1 499 ? 39.320 -17.970 9.494 1.00 86.62 499 LYS A N 1
ATOM 4097 C CA . LYS A 1 499 ? 40.763 -17.685 9.589 1.00 86.62 499 LYS A CA 1
ATOM 4098 C C . LYS A 1 499 ? 41.231 -16.620 8.598 1.00 86.62 499 LYS A C 1
ATOM 4100 O O . LYS A 1 499 ? 42.317 -16.076 8.777 1.00 86.62 499 LYS A O 1
ATOM 4105 N N . THR A 1 500 ? 40.440 -16.331 7.568 1.00 88.88 500 THR A N 1
ATOM 4106 C CA . THR A 1 500 ? 40.767 -15.379 6.495 1.00 88.88 500 THR A CA 1
ATOM 4107 C C . THR A 1 500 ? 39.598 -14.428 6.227 1.00 88.88 500 THR A C 1
ATOM 4109 O O . THR A 1 500 ? 38.450 -14.743 6.545 1.00 88.88 500 THR A O 1
ATOM 4112 N N . GLN A 1 501 ? 39.877 -13.264 5.628 1.00 85.62 501 GLN A N 1
ATOM 4113 C CA . GLN A 1 501 ? 38.827 -12.322 5.218 1.00 85.62 501 GLN A CA 1
ATOM 4114 C C . GLN A 1 501 ? 37.927 -12.925 4.130 1.00 85.62 501 GLN A C 1
ATOM 4116 O O . GLN A 1 501 ? 36.718 -12.743 4.174 1.00 85.62 501 GLN A O 1
ATOM 4121 N N . ASP A 1 502 ? 38.486 -13.724 3.219 1.00 85.31 502 ASP A N 1
ATOM 4122 C CA . ASP A 1 502 ? 37.720 -14.377 2.151 1.00 85.31 502 ASP A CA 1
ATOM 4123 C C . ASP A 1 502 ? 36.655 -15.349 2.699 1.00 85.31 502 ASP A C 1
ATOM 4125 O O . ASP A 1 502 ? 35.554 -15.468 2.150 1.00 85.31 502 ASP A O 1
ATOM 4129 N N . GLU A 1 503 ? 36.951 -16.032 3.813 1.00 86.38 503 GLU A N 1
ATOM 4130 C CA . GLU A 1 503 ? 35.989 -16.892 4.514 1.00 86.38 503 GLU A CA 1
ATOM 4131 C C . GLU A 1 503 ? 34.855 -16.080 5.158 1.00 86.38 503 GLU A C 1
ATOM 4133 O O . GLU A 1 503 ? 33.692 -16.494 5.111 1.00 86.38 503 GLU A O 1
ATOM 4138 N N . ILE A 1 504 ? 35.180 -14.919 5.732 1.00 85.56 504 ILE A N 1
ATOM 4139 C CA . ILE A 1 504 ? 34.210 -13.986 6.323 1.00 85.56 504 ILE A CA 1
ATOM 4140 C C . ILE A 1 504 ? 33.301 -13.417 5.230 1.00 85.56 504 ILE A C 1
ATOM 4142 O O . ILE A 1 504 ? 32.078 -13.512 5.331 1.00 85.56 504 ILE A O 1
ATOM 4146 N N . ASP A 1 505 ? 33.888 -12.903 4.153 1.00 85.75 505 ASP A N 1
ATOM 4147 C CA . ASP A 1 505 ? 33.190 -12.337 2.998 1.00 85.75 505 ASP A CA 1
ATOM 4148 C C . ASP A 1 505 ? 32.241 -13.363 2.365 1.00 85.75 505 ASP A C 1
ATOM 4150 O O . ASP A 1 505 ? 31.087 -13.062 2.046 1.00 85.75 505 ASP A O 1
ATOM 4154 N N . SER A 1 506 ? 32.681 -14.619 2.270 1.00 86.31 506 SER A N 1
ATOM 4155 C CA . SER A 1 506 ? 31.843 -15.729 1.811 1.00 86.31 506 SER A CA 1
ATOM 4156 C C . SER A 1 506 ? 30.665 -16.003 2.753 1.00 86.31 506 SER A C 1
ATOM 4158 O O . SER A 1 506 ? 29.559 -16.291 2.287 1.00 86.31 506 SER A O 1
ATOM 4160 N N . LYS A 1 507 ? 30.855 -15.909 4.076 1.00 89.00 507 LYS A N 1
ATOM 4161 C CA . LYS A 1 507 ? 29.770 -16.066 5.061 1.00 89.00 50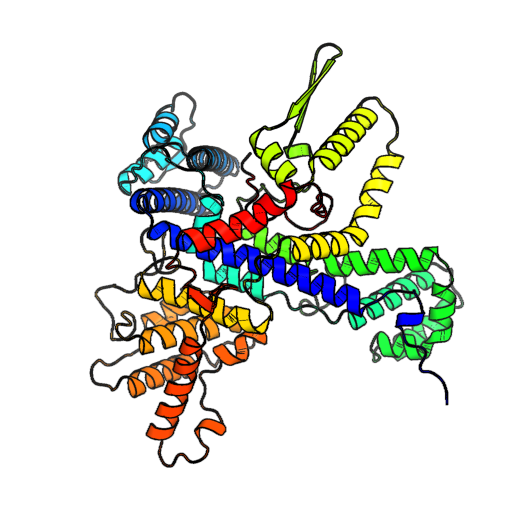7 LYS A CA 1
ATOM 4162 C C . LYS A 1 507 ? 28.758 -14.927 4.984 1.00 89.00 507 LYS A C 1
ATOM 4164 O O . LYS A 1 507 ? 27.563 -15.220 4.898 1.00 89.00 507 LYS A O 1
ATOM 4169 N N . VAL A 1 508 ? 29.209 -13.672 4.910 1.00 86.50 508 VAL A N 1
ATOM 4170 C CA . VAL A 1 508 ? 28.333 -12.503 4.705 1.00 86.50 508 VAL A CA 1
ATOM 4171 C C . VAL A 1 508 ? 27.544 -12.667 3.405 1.00 86.50 508 VAL A C 1
ATOM 4173 O O . VAL A 1 508 ? 26.313 -12.560 3.397 1.00 86.50 508 VAL A O 1
ATOM 4176 N N . HIS A 1 509 ? 28.226 -13.042 2.319 1.00 86.62 509 HIS A N 1
ATOM 4177 C CA . HIS A 1 509 ? 27.594 -13.267 1.024 1.00 86.62 509 HIS A CA 1
ATOM 4178 C C . HIS A 1 509 ? 26.503 -14.345 1.076 1.00 86.62 509 HIS A C 1
ATOM 4180 O O . HIS A 1 509 ? 25.385 -14.163 0.572 1.00 86.62 509 HIS A O 1
ATOM 4186 N N . ASN A 1 510 ? 26.812 -15.471 1.718 1.00 88.44 510 ASN A N 1
ATOM 4187 C CA . ASN A 1 510 ? 25.875 -16.571 1.900 1.00 88.44 510 ASN A CA 1
ATOM 4188 C C . ASN A 1 510 ? 24.704 -16.182 2.805 1.00 88.44 510 ASN A C 1
ATOM 4190 O O . ASN A 1 510 ? 23.576 -16.579 2.515 1.00 88.44 510 ASN A O 1
ATOM 4194 N N . ARG A 1 511 ? 24.930 -15.393 3.863 1.00 89.50 511 ARG A N 1
ATOM 4195 C CA . ARG A 1 511 ? 23.869 -14.906 4.756 1.00 89.50 511 ARG A CA 1
ATOM 4196 C C . ARG A 1 511 ? 22.845 -14.082 3.988 1.00 89.50 511 ARG A C 1
ATOM 4198 O O . ARG A 1 511 ? 21.660 -14.410 4.045 1.00 89.50 511 ARG A O 1
ATOM 4205 N N . VAL A 1 512 ? 23.296 -13.086 3.221 1.00 88.06 512 VAL A N 1
ATOM 4206 C CA . VAL A 1 512 ? 22.418 -12.255 2.379 1.00 88.06 512 VAL A CA 1
ATOM 4207 C C . VAL A 1 512 ? 21.667 -13.132 1.379 1.00 88.06 512 VAL A C 1
ATOM 4209 O O . VAL A 1 512 ? 20.440 -13.110 1.337 1.00 88.06 512 VAL A O 1
ATOM 4212 N N . THR A 1 513 ? 22.373 -13.998 0.650 1.00 87.62 513 THR A N 1
ATOM 4213 C CA . THR A 1 513 ? 21.765 -14.883 -0.358 1.00 87.62 513 THR A CA 1
ATOM 4214 C C . THR A 1 513 ? 20.746 -15.861 0.241 1.00 87.62 513 THR A C 1
ATOM 4216 O O . THR A 1 513 ? 19.717 -16.153 -0.372 1.00 87.62 513 THR A O 1
ATOM 4219 N N . ASN A 1 514 ? 20.983 -16.361 1.455 1.00 89.44 514 ASN A N 1
ATOM 4220 C CA . ASN A 1 514 ? 20.077 -17.288 2.132 1.00 89.44 514 ASN A CA 1
ATOM 4221 C C . ASN A 1 514 ? 18.737 -16.643 2.522 1.00 89.44 514 ASN A C 1
ATOM 4223 O O . ASN A 1 514 ? 17.745 -17.369 2.609 1.00 89.44 514 ASN A O 1
ATOM 4227 N N . ARG A 1 515 ? 18.659 -15.313 2.683 1.00 89.81 515 ARG A N 1
ATOM 4228 C CA . ARG A 1 515 ? 17.383 -14.599 2.905 1.00 89.81 515 ARG A CA 1
ATOM 4229 C C . ARG A 1 515 ? 16.429 -14.793 1.723 1.00 89.81 515 ARG A C 1
ATOM 4231 O O . ARG A 1 515 ? 15.264 -15.133 1.909 1.00 89.81 515 ARG A O 1
ATOM 4238 N N . PHE A 1 516 ? 16.954 -14.710 0.501 1.00 88.50 516 PHE A N 1
ATOM 4239 C CA . PHE A 1 516 ? 16.192 -14.849 -0.746 1.00 88.50 516 PHE A CA 1
ATOM 4240 C C . PHE A 1 516 ? 15.714 -16.285 -1.007 1.00 88.50 516 PHE A C 1
ATOM 4242 O O . PHE A 1 516 ? 14.727 -16.492 -1.707 1.00 88.50 516 PHE A O 1
ATOM 4249 N N . LYS A 1 517 ? 16.347 -17.294 -0.392 1.00 84.81 517 LYS A N 1
ATOM 4250 C CA . LYS A 1 517 ? 15.852 -18.684 -0.422 1.00 84.81 517 LYS A CA 1
ATOM 4251 C C . LYS A 1 517 ? 14.584 -18.881 0.417 1.00 84.81 517 LYS A C 1
ATOM 4253 O O . LYS A 1 517 ? 13.895 -19.880 0.242 1.00 84.81 517 LYS A O 1
ATOM 4258 N N . ARG A 1 518 ? 14.284 -17.949 1.330 1.00 80.94 518 ARG A N 1
ATOM 4259 C CA . ARG A 1 518 ? 13.136 -17.987 2.253 1.00 80.94 518 ARG A CA 1
AT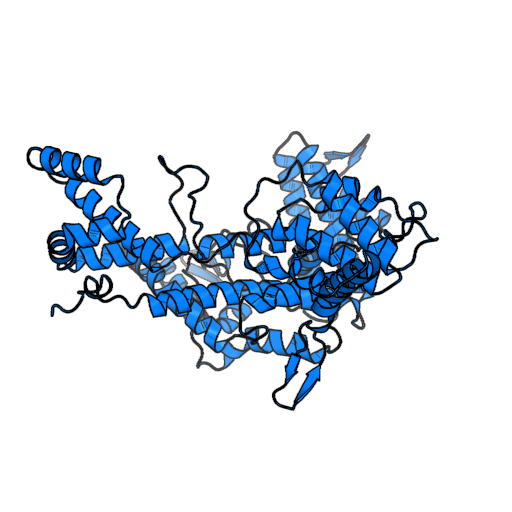OM 4260 C C . ARG A 1 518 ? 11.954 -17.136 1.772 1.00 80.94 518 ARG A C 1
ATOM 4262 O O . ARG A 1 518 ? 11.079 -16.830 2.580 1.00 80.94 518 ARG A O 1
ATOM 4269 N N . MET A 1 519 ? 11.953 -16.718 0.504 1.00 82.88 519 MET A N 1
ATOM 4270 C CA . MET A 1 519 ? 10.866 -15.938 -0.093 1.00 82.88 519 MET A CA 1
ATOM 4271 C C . MET A 1 519 ? 9.517 -16.662 0.011 1.00 82.88 519 MET A C 1
ATOM 4273 O O . MET A 1 519 ? 9.491 -17.898 0.034 1.00 82.88 519 MET A O 1
ATOM 4277 N N . PRO A 1 520 ? 8.407 -15.909 0.122 1.00 75.88 520 PRO A N 1
ATOM 4278 C CA . PRO A 1 520 ? 7.089 -16.491 0.301 1.00 75.88 520 PRO A CA 1
ATOM 4279 C C . PRO A 1 520 ? 6.741 -17.397 -0.882 1.00 75.88 520 PRO A C 1
ATOM 4281 O O . PRO A 1 520 ? 6.986 -17.065 -2.037 1.00 75.88 520 PRO A O 1
ATOM 4284 N N . ARG A 1 521 ? 6.156 -18.553 -0.571 1.00 69.00 521 ARG A N 1
ATOM 4285 C CA . ARG A 1 521 ? 5.500 -19.449 -1.528 1.00 69.00 521 ARG A CA 1
ATOM 4286 C C . ARG A 1 521 ? 4.095 -19.684 -1.010 1.00 69.00 521 ARG A C 1
ATOM 4288 O O . ARG A 1 521 ? 3.943 -19.931 0.189 1.00 69.00 521 ARG A O 1
ATOM 4295 N N . HIS A 1 522 ? 3.084 -19.629 -1.871 1.00 60.84 522 HIS A N 1
ATOM 4296 C CA . HIS A 1 522 ? 1.745 -19.971 -1.421 1.00 60.84 522 HIS A CA 1
ATOM 4297 C C . HIS A 1 522 ? 1.653 -21.490 -1.264 1.00 60.84 522 HIS A C 1
ATOM 4299 O O . HIS A 1 522 ? 1.861 -22.237 -2.219 1.00 60.84 522 HIS A O 1
ATOM 4305 N N . GLN A 1 523 ? 1.354 -21.953 -0.051 1.00 51.56 523 GLN A N 1
ATOM 4306 C CA . GLN A 1 523 ? 0.949 -23.334 0.190 1.00 51.56 523 GLN A CA 1
ATOM 4307 C C . GLN A 1 523 ? -0.574 -23.402 0.142 1.00 51.56 523 GLN A C 1
ATOM 4309 O O . GLN A 1 523 ? -1.244 -22.791 0.971 1.00 51.56 523 GLN A O 1
ATOM 4314 N N . SER A 1 524 ? -1.128 -24.110 -0.840 1.00 48.41 524 SER A N 1
ATOM 4315 C CA . SER A 1 524 ? -2.546 -24.477 -0.786 1.00 48.41 524 SER A CA 1
ATOM 4316 C C . SER A 1 524 ? -2.751 -25.575 0.266 1.00 48.41 524 SER A C 1
ATOM 4318 O O . SER A 1 524 ? -1.841 -26.367 0.530 1.00 48.41 524 SER A O 1
ATOM 4320 N N . SER A 1 525 ? -3.966 -25.701 0.812 1.00 46.69 525 SER A N 1
ATOM 4321 C CA . SER A 1 525 ? -4.360 -26.799 1.719 1.00 46.69 525 SER A CA 1
ATOM 4322 C C . SER A 1 525 ? -4.143 -28.207 1.131 1.00 46.69 525 SER A C 1
ATOM 4324 O O . SER A 1 525 ? -4.213 -29.198 1.852 1.00 46.69 525 SER A O 1
ATOM 4326 N N . LYS A 1 526 ? -3.832 -28.305 -0.171 1.00 46.09 526 LYS A N 1
ATOM 4327 C CA . LYS A 1 526 ? -3.531 -29.538 -0.909 1.00 46.09 526 LYS A CA 1
ATOM 4328 C C . LYS A 1 526 ? -2.030 -29.802 -1.119 1.00 46.09 526 LYS A C 1
ATOM 4330 O O . LYS A 1 526 ? -1.678 -30.541 -2.032 1.00 46.09 526 LYS A O 1
ATOM 4335 N N . SER A 1 527 ? -1.135 -29.251 -0.295 1.00 42.38 527 SER A N 1
ATOM 4336 C CA . SER A 1 527 ? 0.329 -29.502 -0.300 1.00 42.38 527 SER A CA 1
ATOM 4337 C C . SER A 1 527 ? 1.126 -29.026 -1.527 1.00 42.38 527 SER A C 1
ATOM 4339 O O . SER A 1 527 ? 2.351 -29.136 -1.539 1.00 42.38 527 SER A O 1
ATOM 4341 N N . PHE A 1 528 ? 0.481 -28.433 -2.534 1.00 44.50 528 PHE A N 1
ATOM 4342 C CA . PHE A 1 528 ? 1.183 -27.831 -3.668 1.00 44.50 528 PHE A CA 1
ATOM 4343 C C . PHE A 1 528 ? 1.658 -26.417 -3.320 1.00 44.50 528 PHE A C 1
ATOM 4345 O O . PHE A 1 528 ? 0.861 -25.580 -2.882 1.00 44.50 528 PHE A O 1
ATOM 4352 N N . THR A 1 529 ? 2.953 -26.161 -3.530 1.00 53.84 529 THR A N 1
ATOM 4353 C CA . THR A 1 529 ? 3.532 -24.814 -3.509 1.00 53.84 529 THR A CA 1
ATOM 4354 C C . THR A 1 529 ? 3.385 -24.185 -4.888 1.00 53.84 529 THR A C 1
ATOM 4356 O O . THR A 1 529 ? 4.019 -24.658 -5.831 1.00 53.84 529 THR A O 1
ATOM 4359 N N . SER A 1 530 ? 2.589 -23.128 -5.005 1.00 58.97 530 SER A N 1
ATOM 4360 C CA . SER A 1 530 ? 2.501 -22.308 -6.218 1.00 58.97 530 SER A CA 1
ATOM 4361 C C . SER A 1 530 ? 3.106 -20.933 -5.964 1.00 58.97 530 SER A C 1
ATOM 4363 O O . SER A 1 530 ? 2.925 -20.357 -4.885 1.00 58.97 530 SER A O 1
ATOM 4365 N N . ASP A 1 531 ? 3.829 -20.412 -6.951 1.00 68.62 531 ASP A N 1
ATOM 4366 C CA . ASP A 1 531 ? 4.318 -19.040 -6.908 1.00 68.62 531 ASP A CA 1
ATOM 4367 C C . ASP A 1 531 ? 3.148 -18.059 -7.121 1.00 68.62 531 ASP A C 1
ATOM 4369 O O . ASP A 1 531 ? 2.235 -18.335 -7.906 1.00 68.62 531 ASP A O 1
ATOM 4373 N N . TYR A 1 532 ? 3.151 -16.933 -6.402 1.00 70.50 532 TYR A N 1
ATOM 4374 C CA . TYR A 1 532 ? 2.067 -15.946 -6.453 1.00 70.50 532 TYR A CA 1
ATOM 4375 C C . TYR A 1 532 ? 1.945 -15.296 -7.836 1.00 70.50 532 TYR A C 1
ATOM 4377 O O . TYR A 1 532 ? 0.836 -15.005 -8.270 1.00 70.50 532 TYR A O 1
ATOM 4385 N N . LEU A 1 533 ? 3.062 -15.093 -8.539 1.00 71.56 533 LEU A N 1
ATOM 4386 C CA . LEU A 1 533 ? 3.091 -14.427 -9.848 1.00 71.56 533 LEU A CA 1
ATOM 4387 C C . LEU A 1 533 ? 3.063 -15.398 -11.046 1.00 71.56 533 LEU A C 1
ATOM 4389 O O . LEU A 1 533 ? 2.794 -14.964 -12.172 1.00 71.56 533 LEU A O 1
ATOM 4393 N N . ASP A 1 534 ? 3.244 -16.702 -10.805 1.00 67.56 534 ASP A N 1
ATOM 4394 C CA . ASP A 1 534 ? 3.221 -17.733 -11.856 1.00 67.56 534 ASP A CA 1
ATOM 4395 C C . ASP A 1 534 ? 1.809 -18.273 -12.135 1.00 67.56 534 ASP A C 1
ATOM 4397 O O . ASP A 1 534 ? 1.538 -18.749 -13.237 1.00 67.56 534 ASP A O 1
ATOM 4401 N N . SER A 1 535 ? 0.896 -18.199 -11.159 1.00 69.88 535 SER A N 1
ATOM 4402 C CA . SER A 1 535 ? -0.463 -18.744 -11.270 1.00 69.88 535 SER A CA 1
ATOM 4403 C C . SER A 1 535 ? -1.513 -17.642 -11.427 1.00 69.88 535 SER A C 1
ATOM 4405 O O . SER A 1 535 ? -1.801 -16.902 -10.487 1.00 69.88 535 SER A O 1
ATOM 4407 N N . GLU A 1 536 ? -2.124 -17.564 -12.612 1.00 67.81 536 GLU A N 1
ATOM 4408 C CA . GLU A 1 536 ? -3.209 -16.618 -12.920 1.00 67.81 536 GLU A CA 1
ATOM 4409 C C . GLU A 1 536 ? -4.431 -16.816 -12.016 1.00 67.81 536 GLU A C 1
ATOM 4411 O O . GLU A 1 536 ? -4.975 -15.855 -11.471 1.00 67.81 536 GLU A O 1
ATOM 4416 N N . ASP A 1 537 ? -4.824 -18.070 -11.798 1.00 77.62 537 ASP A N 1
ATOM 4417 C CA . ASP A 1 537 ? -6.001 -18.394 -10.996 1.00 77.62 537 ASP A CA 1
ATOM 4418 C C . ASP A 1 537 ? -5.800 -18.044 -9.522 1.00 77.62 537 ASP A C 1
ATOM 4420 O O . ASP A 1 537 ? -6.759 -17.726 -8.827 1.00 77.62 537 ASP A O 1
ATOM 4424 N N . LEU A 1 538 ? -4.563 -18.074 -9.024 1.00 81.75 538 LEU A N 1
ATOM 4425 C CA . LEU A 1 538 ? -4.290 -17.909 -7.603 1.00 81.75 538 LEU A CA 1
ATOM 4426 C C . LEU A 1 538 ? -4.623 -16.504 -7.105 1.00 81.75 538 LEU A C 1
ATOM 4428 O O . LEU A 1 538 ? -5.458 -16.362 -6.216 1.00 81.75 538 LEU A O 1
ATOM 4432 N N . LEU A 1 539 ? -4.007 -15.469 -7.684 1.00 84.75 539 LEU A N 1
ATOM 4433 C CA . LEU A 1 539 ? -4.241 -14.082 -7.264 1.00 84.75 539 LEU A CA 1
ATOM 4434 C C . LEU A 1 539 ? -5.693 -13.669 -7.500 1.00 84.75 539 LEU A C 1
ATOM 4436 O O . LEU A 1 539 ? -6.311 -13.079 -6.616 1.00 84.75 539 LEU A O 1
ATOM 4440 N N . ASN A 1 540 ? -6.262 -14.057 -8.644 1.00 85.88 540 ASN A N 1
ATOM 4441 C CA . ASN A 1 540 ? -7.667 -13.807 -8.945 1.00 85.88 540 ASN A CA 1
ATOM 4442 C C . ASN A 1 540 ? -8.587 -14.463 -7.907 1.00 85.88 540 ASN A C 1
ATOM 4444 O O . ASN A 1 540 ? -9.556 -13.844 -7.478 1.00 85.88 540 ASN A O 1
ATOM 4448 N N . ASN A 1 541 ? -8.289 -15.686 -7.462 1.00 86.00 541 ASN A N 1
ATOM 4449 C CA . ASN A 1 541 ? -9.074 -16.364 -6.431 1.00 86.00 541 ASN A CA 1
ATOM 4450 C C . ASN A 1 541 ? -8.913 -15.728 -5.048 1.00 86.00 541 ASN A C 1
ATOM 4452 O O . ASN A 1 541 ? -9.902 -15.645 -4.325 1.00 86.00 541 ASN A O 1
ATOM 4456 N N . LEU A 1 542 ? -7.718 -15.255 -4.680 1.00 87.19 542 LEU A N 1
ATOM 4457 C CA . LEU A 1 542 ? -7.506 -14.548 -3.410 1.00 87.19 542 LEU A CA 1
ATOM 4458 C C . LEU A 1 542 ? -8.286 -13.230 -3.387 1.00 87.19 542 LEU A C 1
ATOM 4460 O O . LEU A 1 542 ? -9.037 -12.978 -2.450 1.00 87.19 542 LEU A O 1
ATOM 4464 N N . ILE A 1 543 ? -8.205 -12.435 -4.453 1.00 86.88 543 ILE A N 1
ATOM 4465 C CA . ILE A 1 543 ? -8.955 -11.177 -4.543 1.00 86.88 543 ILE A CA 1
ATOM 4466 C C . ILE A 1 543 ? -10.462 -11.447 -4.569 1.00 86.88 543 ILE A C 1
ATOM 4468 O O . ILE A 1 543 ? -11.217 -10.782 -3.867 1.00 86.88 543 ILE A O 1
ATOM 4472 N N . LYS A 1 544 ? -10.919 -12.468 -5.309 1.00 86.12 544 LYS A N 1
ATOM 4473 C CA . LYS A 1 544 ? -12.329 -12.893 -5.292 1.00 86.12 544 LYS A CA 1
ATOM 4474 C C . LYS A 1 544 ? -12.779 -13.347 -3.908 1.00 86.12 544 LYS A C 1
ATOM 4476 O O . LYS A 1 544 ? -13.900 -13.034 -3.526 1.00 86.12 544 LYS A O 1
ATOM 4481 N N . LYS A 1 545 ? -11.939 -14.075 -3.167 1.00 83.56 545 LYS A N 1
ATOM 4482 C CA . LYS A 1 545 ? -12.216 -14.475 -1.782 1.00 83.56 545 LYS A CA 1
ATOM 4483 C C . LYS A 1 545 ? -12.464 -13.218 -0.943 1.00 83.56 545 LYS A C 1
ATOM 4485 O O . LYS A 1 545 ? -13.544 -13.080 -0.390 1.00 83.56 545 LYS A O 1
ATOM 4490 N N . GLN A 1 546 ? -11.546 -12.259 -0.986 1.00 83.25 546 GLN A N 1
ATOM 4491 C CA . GLN A 1 546 ? -11.669 -11.010 -0.237 1.00 83.25 546 GLN A CA 1
ATOM 4492 C C . GLN A 1 546 ? -12.858 -10.127 -0.673 1.00 83.25 546 GLN A C 1
ATOM 4494 O O . GLN A 1 546 ? -13.481 -9.496 0.172 1.00 83.25 546 GLN A O 1
ATOM 4499 N N . LYS A 1 547 ? -13.180 -10.076 -1.977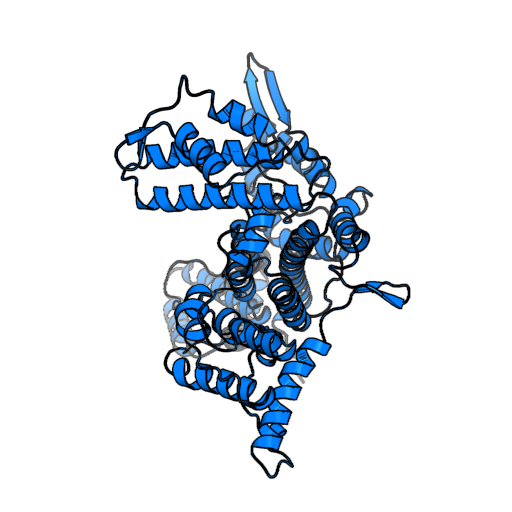 1.00 78.88 547 LYS A N 1
ATOM 4500 C CA . LYS A 1 547 ? -14.260 -9.239 -2.539 1.00 78.88 547 LYS A CA 1
ATOM 4501 C C . LYS A 1 547 ? -15.652 -9.860 -2.384 1.00 78.88 547 LYS A C 1
ATOM 4503 O O . LYS A 1 547 ? -16.619 -9.137 -2.200 1.00 78.88 547 LYS A O 1
ATOM 4508 N N . TYR A 1 548 ? -15.783 -11.183 -2.489 1.00 72.75 548 TYR A N 1
ATOM 4509 C CA . TYR A 1 548 ? -17.089 -11.845 -2.626 1.00 72.75 548 TYR A CA 1
ATOM 4510 C C . TYR A 1 548 ? -17.482 -12.734 -1.448 1.00 72.75 548 TYR A C 1
ATOM 4512 O O . TYR A 1 548 ? -18.603 -13.249 -1.443 1.00 72.75 548 TYR A O 1
ATOM 4520 N N . GLN A 1 549 ? -16.633 -12.909 -0.431 1.00 63.47 549 GLN A N 1
ATOM 4521 C CA . GLN A 1 549 ? -17.019 -13.660 0.769 1.00 63.47 549 GLN A CA 1
ATOM 4522 C C . GLN A 1 549 ? -18.248 -13.057 1.464 1.00 63.47 549 GLN A C 1
ATOM 4524 O O . GLN A 1 549 ? -19.070 -13.811 1.996 1.00 63.47 549 GLN A O 1
ATOM 4529 N N . SER A 1 550 ? -18.456 -11.740 1.355 1.00 54.28 550 SER A N 1
ATOM 4530 C CA . SER A 1 550 ? -19.579 -11.066 2.009 1.00 54.28 550 SER A CA 1
ATOM 4531 C C . SER A 1 550 ? -20.941 -11.225 1.321 1.00 54.28 550 SER A C 1
ATOM 4533 O O . SER A 1 550 ? -21.984 -10.970 1.919 1.00 54.28 550 SER A O 1
ATOM 4535 N N . SER A 1 551 ? -20.967 -11.754 0.094 1.00 51.97 551 SER A N 1
ATOM 4536 C CA . SER A 1 551 ? -22.206 -11.984 -0.673 1.00 51.97 551 SER A CA 1
ATOM 4537 C C . SER A 1 551 ? -23.087 -13.128 -0.137 1.00 51.97 551 SER A C 1
ATOM 4539 O O . SER A 1 551 ? -24.206 -13.326 -0.605 1.00 51.97 551 SER A O 1
ATOM 4541 N N . THR A 1 552 ? -22.613 -13.884 0.862 1.00 54.41 552 THR A N 1
ATOM 4542 C CA . THR A 1 552 ? -23.318 -15.055 1.421 1.00 54.41 552 THR A CA 1
ATOM 4543 C C . THR A 1 552 ? -24.253 -14.734 2.598 1.00 54.41 552 THR A C 1
ATOM 4545 O O . THR A 1 552 ? -24.857 -15.647 3.163 1.00 54.41 552 THR A O 1
ATOM 4548 N N . GLY A 1 553 ? -24.396 -13.455 2.973 1.00 52.16 553 GLY A N 1
ATOM 4549 C CA . GLY A 1 553 ? -25.357 -12.986 3.985 1.00 52.16 553 GLY A CA 1
ATOM 4550 C C . GLY A 1 553 ? -25.028 -13.362 5.438 1.00 52.16 553 GLY A C 1
ATOM 4551 O O . GLY A 1 553 ? -25.856 -13.152 6.319 1.00 52.16 553 GLY A O 1
ATOM 4552 N N . LYS A 1 554 ? -23.841 -13.930 5.699 1.00 56.66 554 LYS A N 1
ATOM 4553 C CA . LYS A 1 554 ? -23.368 -14.342 7.038 1.00 56.66 554 LYS A CA 1
ATOM 4554 C C . LYS A 1 554 ? -22.145 -13.571 7.540 1.00 56.66 554 LYS A C 1
ATOM 4556 O O . LYS A 1 554 ? -21.603 -13.918 8.584 1.00 56.66 554 LYS A O 1
ATOM 4561 N N . THR A 1 555 ? -21.679 -12.583 6.790 1.00 62.69 555 THR A N 1
ATOM 4562 C CA . THR A 1 555 ? -20.436 -11.869 7.088 1.00 62.69 555 THR A CA 1
ATOM 4563 C C . THR A 1 555 ? -20.695 -10.553 7.798 1.00 62.69 555 THR A C 1
ATOM 4565 O O . THR A 1 555 ? -21.657 -9.856 7.477 1.00 62.69 555 THR A O 1
ATOM 4568 N N . VAL A 1 556 ? -19.796 -10.191 8.709 1.00 73.31 556 VAL A N 1
ATOM 4569 C CA . VAL A 1 556 ? -19.767 -8.877 9.358 1.00 73.31 556 VAL A CA 1
ATOM 4570 C C . VAL A 1 556 ? -19.585 -7.805 8.284 1.00 73.31 556 VAL A C 1
ATOM 4572 O O . VAL A 1 556 ? -18.731 -7.944 7.408 1.00 73.31 556 VAL A O 1
ATOM 4575 N N . ALA A 1 557 ? -20.432 -6.775 8.310 1.00 75.56 557 ALA A N 1
ATOM 4576 C CA . ALA A 1 557 ? -20.359 -5.666 7.366 1.00 75.56 557 ALA A CA 1
ATOM 4577 C C . ALA A 1 557 ? -19.121 -4.804 7.645 1.00 75.56 557 ALA A C 1
ATOM 4579 O O . ALA A 1 557 ? -18.741 -4.606 8.801 1.00 75.56 557 ALA A O 1
ATOM 4580 N N . TYR A 1 558 ? -18.509 -4.262 6.592 1.00 77.94 558 TYR A N 1
ATOM 4581 C CA . TYR A 1 558 ? -17.427 -3.289 6.758 1.00 77.94 558 TYR A CA 1
ATOM 4582 C C . TYR A 1 558 ? -17.965 -2.037 7.473 1.00 77.94 558 TYR A C 1
ATOM 4584 O O . TYR A 1 558 ? -19.028 -1.563 7.088 1.00 77.94 558 TYR A O 1
ATOM 4592 N N . PRO A 1 559 ? -17.300 -1.451 8.481 1.00 73.88 559 PRO A N 1
ATOM 4593 C CA . PRO A 1 559 ? -17.827 -0.265 9.151 1.00 73.88 559 PRO A CA 1
ATOM 4594 C C . PRO A 1 559 ? -17.553 0.988 8.313 1.00 73.88 559 PRO A C 1
ATOM 4596 O O . PRO A 1 559 ? -16.455 1.541 8.302 1.00 73.88 559 PRO A O 1
ATOM 4599 N N . PHE A 1 560 ? -18.570 1.426 7.578 1.00 63.66 560 PHE A N 1
ATOM 4600 C CA . PHE A 1 560 ? -18.465 2.510 6.601 1.00 63.66 560 PHE A CA 1
ATOM 4601 C C . PHE A 1 560 ? -18.368 3.913 7.217 1.00 63.66 560 PHE A C 1
ATOM 4603 O O . PHE A 1 560 ? -17.624 4.741 6.703 1.00 63.66 560 PHE A O 1
ATOM 4610 N N . ASN A 1 561 ? -19.036 4.152 8.348 1.00 59.88 561 ASN A N 1
ATOM 4611 C CA . ASN A 1 561 ? -18.935 5.401 9.120 1.00 59.88 561 ASN A CA 1
ATOM 4612 C C . ASN A 1 561 ? -17.675 5.458 10.000 1.00 59.88 561 ASN A C 1
ATOM 4614 O O . ASN A 1 561 ? -17.580 6.261 10.927 1.00 59.88 561 ASN A O 1
ATOM 4618 N N . SER A 1 562 ? -16.712 4.571 9.753 1.00 65.19 562 SER A N 1
ATOM 4619 C CA . SER A 1 562 ? -15.459 4.576 10.485 1.00 65.19 562 SER A CA 1
ATOM 4620 C C . SER A 1 562 ? -14.464 5.547 9.863 1.00 65.19 562 SER A C 1
ATOM 4622 O O . SER A 1 562 ? -14.504 5.841 8.669 1.00 65.19 562 SER A O 1
ATOM 4624 N N . SER A 1 563 ? -13.500 6.006 10.657 1.00 67.81 563 SER A N 1
ATOM 4625 C CA . SER A 1 563 ? -12.375 6.803 10.155 1.00 67.81 563 SER A CA 1
ATOM 4626 C C . SER A 1 563 ? -11.395 5.991 9.291 1.00 67.81 563 SER A C 1
ATOM 4628 O O . SER A 1 563 ? -10.350 6.510 8.898 1.00 67.81 563 SER A O 1
ATOM 4630 N N . PHE A 1 564 ? -11.698 4.722 8.996 1.00 76.94 564 PHE A N 1
ATOM 4631 C CA . PHE A 1 564 ? -10.853 3.854 8.194 1.00 76.94 564 PHE A CA 1
ATOM 4632 C C . PHE A 1 564 ? -11.245 3.899 6.714 1.00 76.94 564 PHE A C 1
ATOM 4634 O O . PHE A 1 564 ? -12.427 3.911 6.366 1.00 76.94 564 PHE A O 1
ATOM 4641 N N . PRO A 1 565 ? -10.259 3.883 5.806 1.00 78.75 565 PRO A N 1
ATOM 4642 C CA . PRO A 1 565 ? -10.528 3.942 4.376 1.00 78.75 565 PRO A CA 1
ATOM 4643 C C . PRO A 1 565 ? -11.157 2.633 3.878 1.00 78.75 565 PRO A C 1
ATOM 4645 O O . PRO A 1 565 ? -10.907 1.571 4.438 1.00 78.75 565 PRO A O 1
ATOM 4648 N N . LEU A 1 566 ? -11.929 2.677 2.787 1.00 80.81 566 LEU A N 1
ATOM 4649 C CA . LEU A 1 566 ? -12.433 1.453 2.150 1.00 80.81 566 LEU A CA 1
ATOM 4650 C C . LEU A 1 566 ? -11.290 0.601 1.556 1.00 80.81 566 LEU A C 1
ATOM 4652 O O . LEU A 1 566 ? -10.257 1.160 1.157 1.00 80.81 566 LEU A O 1
ATOM 4656 N N . PRO A 1 567 ? -11.478 -0.730 1.424 1.00 85.75 567 PRO A N 1
ATOM 4657 C CA . PRO A 1 567 ? -10.518 -1.611 0.758 1.00 85.75 567 PRO A CA 1
ATOM 4658 C C . PRO A 1 567 ? -10.088 -1.105 -0.630 1.00 85.75 567 PRO A C 1
ATOM 4660 O O . PRO A 1 567 ? -10.840 -0.421 -1.326 1.00 85.75 567 PRO A O 1
ATOM 4663 N N . LEU A 1 568 ? -8.865 -1.433 -1.063 1.00 86.75 568 LEU A N 1
ATOM 4664 C CA . LEU A 1 568 ? -8.284 -0.893 -2.305 1.00 86.75 568 LEU A CA 1
ATOM 4665 C C . LEU A 1 568 ? -8.998 -1.366 -3.577 1.00 86.75 568 LEU A C 1
ATOM 4667 O O . LEU A 1 568 ? -8.922 -0.690 -4.594 1.00 86.75 568 LEU A O 1
ATOM 4671 N N . TRP A 1 569 ? -9.704 -2.494 -3.531 1.00 84.62 569 TRP A N 1
ATOM 4672 C CA . TRP A 1 569 ? -10.484 -3.004 -4.665 1.00 84.62 569 TRP A CA 1
ATOM 4673 C C . TRP A 1 569 ? -11.840 -2.305 -4.844 1.00 84.62 569 TRP A C 1
ATOM 4675 O O . TRP A 1 569 ? -12.524 -2.568 -5.831 1.00 84.62 569 TRP A O 1
ATOM 4685 N N . VAL A 1 570 ? -12.255 -1.452 -3.897 1.00 78.12 570 VAL A N 1
ATOM 4686 C CA . VAL A 1 570 ? -13.482 -0.658 -4.032 1.00 78.12 570 VAL A CA 1
ATOM 4687 C C . VAL A 1 570 ? -13.212 0.499 -4.979 1.00 78.12 570 VAL A C 1
ATOM 4689 O O . VAL A 1 570 ? -12.352 1.350 -4.722 1.00 78.12 570 VAL A O 1
ATOM 4692 N N . THR A 1 571 ? -13.968 0.531 -6.068 1.00 63.50 571 THR A N 1
ATOM 4693 C CA . THR A 1 571 ? -13.791 1.502 -7.141 1.00 63.50 571 THR A CA 1
ATOM 4694 C C . THR A 1 571 ? -14.433 2.817 -6.719 1.00 63.50 571 THR A C 1
ATOM 4696 O O . THR A 1 571 ? -15.639 2.899 -6.498 1.00 63.50 571 THR A O 1
ATOM 4699 N N . ARG A 1 572 ? -13.629 3.870 -6.595 1.00 60.41 572 ARG A N 1
ATOM 4700 C CA . ARG A 1 572 ? -14.120 5.241 -6.459 1.00 60.41 572 ARG A CA 1
ATOM 4701 C C . ARG A 1 572 ? -13.469 6.050 -7.558 1.00 60.41 572 ARG A C 1
ATOM 4703 O O . ARG A 1 572 ? -12.293 6.353 -7.441 1.00 60.41 572 ARG A O 1
ATOM 4710 N N . ILE A 1 573 ? -14.203 6.278 -8.640 1.00 50.09 573 ILE A N 1
ATOM 4711 C CA . ILE A 1 573 ? -13.861 7.268 -9.660 1.00 50.09 573 ILE A CA 1
ATOM 4712 C C . ILE A 1 573 ? -15.171 7.954 -10.028 1.00 50.09 573 ILE A C 1
ATOM 4714 O O . ILE A 1 573 ? -15.949 7.444 -10.838 1.00 50.09 573 ILE A O 1
ATOM 4718 N N . ASN A 1 574 ? -15.440 9.081 -9.369 1.00 45.06 574 ASN A N 1
ATOM 4719 C CA . ASN A 1 574 ? -16.580 9.941 -9.684 1.00 45.06 574 ASN A CA 1
ATOM 4720 C C . ASN A 1 574 ? -16.177 11.027 -10.680 1.00 45.06 574 ASN A C 1
ATOM 4722 O O . ASN A 1 574 ? -15.270 11.828 -10.371 1.00 45.06 574 ASN A O 1
#

pLDDT: mean 77.76, std 15.06, range [26.58, 96.44]

Radius of gyration: 27.77 Å; chains: 1; bounding box: 84×60×81 Å

Foldseek 3Di:
DDDPPDPCNQQVDDLVVLLLLLVLLLVQLLLLLLLLLLQLLLCCVDPQNVQLLLLLLLLLLLVVVLVVCVVPDPDPVVSVVSVVLSLVLLVCVQQQAWPVVNLVVLVPCPPFAWDDDPPDTDGSSVVSVVSCVVLVRGHHRDPDHDLFRSLLSSCSQAVVLVLLQLSLVDDQDPLVLLLLVLLVVLLVVVLVPDDDDVNVVVVVVVVVVVVDRSVVVCVVCVVSSSVQSVDVVSSVVSLLSSLCCQQANDDPDDDDPPVRTGGHSFNSSLVSLCSSDDPPLWVPLDLPLQWDWDDDDNDTDIGGDVQLVLQCLLQVNPVVSVVVVVVVVCVVVPHDPPVVVVVLSVLRSVQSVLSSQLSVQQPLCLDDDLLQSLLSQLVSQLSCLVVCTRLRVVSSPHNPLPDPDDDDQSVPPDSLSSLLVSLQCCQCCNFQVDDPVCCCPPQVRPQDAHPPDDPLVRSVSNVVSCCVVPVVPGPDRTRPSCCQSNPLDQDPVLVPPDDDVVSSSVVSSVSSVVSNVPRDWDQDPVRDTHRSSVDPVNSVVSSCSNRRSSNPVPGRRNSSSYSHTDRSSNDRSD

Sequence (574 aa):
MGSAQNIDSIVDLNLSEVETQITNIWKMTWEQVLLLALYSRRQYFEKDAFFFRQRMRLIHALETLKQKRVYSLGSSTNAQKFLEQYIKILKKVEDGCGSNDILEHLFDDENDEKVAHGQQNKTIKKIISEAIEREGIAFPKASREMFYSYYMMYKALKDLIYTLQLALIYRPPNIEEVYCDCMVELFEKSLKGFGSESIEDFLSRSESMGELSSKQYIESELKSFTSFFTVEKNKNQLHQLFYQRLIGGNPSNEDFEEYSQFTGVGEWAKKVFNELSLVGDREKTGFDDFYTFEEKNNRLQISLHKEQISDLSNLGLLQSLFDEIATQVEVREGSSNKRSEMILSRDIVDSVERISDWYIQNSVDMFSRINQIPKFLAYILKFDTEHALGIFDVQIGGVNLDGRGLNGFNRPKKTSEKNFLISVIIKYCLYHNMDFRTLYLNYIYTSPISNNKSTVENSMAFIKYFEENIKENIDFDGNEILKEWADLAETKDDRKGSKTQDEIDSKVHNRVTNRFKRMPRHQSSKSFTSDYLDSEDLLNNLIKKQKYQSSTGKTVAYPFNSSFPLPLWVTRIN

Secondary structure (DSSP, 8-state):
------GGGTTT--HHHHHHHHHHHHHHHHHHHHHHHHHHHHGGGSTTHHHHHHHHHHHHHHHHHHHHHHTT-S-HHHHHHHHHHHHHHHHHHHTT--HHHHHHHHH--TTPPEEEETTEEEEHHHHHHHHHHHTT---PPPSS--SS-HHHHHHHHHSHHHHHHHHHH-----HHHHHHHHHHHHHHHHHHTSPSSSHHHHHHHHHTTTTS-HHHHHHHTHHHHHHHHTSHHHHHHHHHHHHHHHHH-S-S-SS--TT-----HHHHHHHHHHHHS-TTTTT--SGGGTEEEEEETTEEEEEE-HHHHHHHHHTT-HHHHHHHHHHHHHHHTT--THHHHHHHHHHHHHHHHHHHHHHHHH---S-SSGGGHHHHHHHHHHHHHHHT-GGG-GGGT---TT-SS--SSSS--SHHHHHHHHHHHIIIIIIS---HHHHIIIIITT----TTS-HHHHHHHHHHHHHHHHTTS------GGGHHHH--S--HHHHTT--SHHHHHHHHHHHHHHHHTT---EE-TTS-EE-TTT-HHHHHHHHHHHHHGGGGS-SPPP-TTSSSPPPTTS----